Protein AF-0000000075630344 (afdb_homodimer)

InterPro domains:
  IPR002347 Short-chain dehydrogenase/reductase SDR [PF00106] (55-246)
  IPR002347 Short-chain dehydrogenase/reductase SDR [PR00080] (130-141)
  IPR002347 Short-chain dehydrogenase/reductase SDR [PR00080] (185-193)
  IPR002347 Short-chain dehydrogenase/reductase SDR [PR00080] (205-224)
  IPR002347 Short-chain dehydrogenase/reductase SDR [PR00081] (56-73)
  IPR002347 Short-chain dehydrogenase/reductase SDR [PR00081] (130-141)
  IPR002347 Short-chain dehydrogenase/reductase SDR [PR00081] (179-195)
  IPR002347 Short-chain dehydrogenase/reductase SDR [PR00081] (205-224)
  IPR002347 Short-chain dehydrogenase/reductase SDR [PR00081] (226-243)
  IPR020904 Short-chain dehydrogenase/reductase, conserved site [PS00061] (192-220)
  IPR036291 NAD(P)-binding domain superfamily [SSF51735] (53-310)
  IPR052149 17-beta-hydroxysteroid dehydrogenase type 3-like [PTHR44889] (10-313)

pLDDT: mean 94.74, std 6.13, range [60.88, 98.94]

Solvent-accessible surface area (backbone atoms only — not comparable to full-atom values): 31566 Å² total; per-residue (Å²): 108,67,67,54,50,51,46,47,48,26,26,51,45,13,48,50,49,50,50,52,50,47,49,71,64,40,43,36,60,51,33,38,52,49,53,67,47,38,38,79,76,40,62,90,65,66,64,51,66,39,76,60,26,36,49,27,30,38,33,28,37,34,77,48,43,51,30,26,32,36,50,50,51,44,30,71,62,63,23,22,38,36,41,29,32,63,50,58,71,52,42,53,50,52,41,50,51,45,42,71,75,23,102,40,56,65,46,71,45,69,45,57,46,56,68,37,74,76,53,51,62,58,49,51,60,71,46,56,90,56,69,59,6,32,40,35,36,42,39,64,61,70,72,78,55,44,40,62,75,75,73,56,49,73,67,56,52,48,28,35,47,18,22,38,42,45,40,47,55,51,55,48,52,70,49,42,64,62,20,54,72,67,43,26,18,36,38,36,42,53,44,31,48,47,38,75,34,34,24,25,37,42,26,68,49,19,11,36,22,26,19,43,48,24,34,40,57,8,44,29,65,67,30,49,86,41,54,32,47,41,28,39,31,27,38,58,66,48,36,31,78,84,40,62,39,24,70,72,52,58,69,40,52,82,68,18,39,44,26,57,66,33,18,52,45,32,59,65,39,58,93,32,38,53,50,42,33,32,37,73,52,37,41,52,53,52,49,59,55,66,73,46,56,58,73,56,47,23,52,52,40,29,53,52,30,52,53,44,30,52,46,31,53,53,52,53,52,54,62,68,74,102,108,67,68,56,50,51,46,49,50,26,26,51,46,14,47,51,50,50,51,52,51,48,48,71,66,38,43,36,59,51,33,38,51,49,53,69,48,37,35,79,78,40,64,87,64,66,64,50,66,39,77,60,25,36,49,27,32,36,34,31,36,33,76,49,44,51,31,28,32,35,52,49,51,44,31,71,63,64,21,23,39,36,41,31,33,63,50,57,70,50,41,52,51,52,42,51,50,46,43,70,76,23,101,37,55,65,46,70,46,70,44,58,45,56,70,39,74,75,53,50,62,57,49,52,60,71,45,56,89,57,68,59,6,32,40,34,38,43,39,65,60,69,71,78,56,45,41,63,75,75,72,56,48,70,67,54,52,48,27,35,47,17,23,38,43,44,40,47,54,50,55,49,52,70,50,43,65,63,21,52,73,67,42,26,18,35,38,36,42,53,44,30,49,48,38,74,34,33,23,26,35,42,26,68,48,17,11,36,22,24,19,44,47,24,35,42,57,7,44,31,66,67,30,47,87,40,52,32,46,42,27,38,31,27,38,59,65,48,38,32,79,83,42,62,42,25,69,71,53,57,68,40,52,84,70,19,38,45,25,58,67,34,19,52,45,32,58,65,39,60,92,31,38,54,49,43,33,32,37,74,51,37,42,53,52,52,48,57,53,66,73,46,56,55,73,57,47,23,52,51,41,29,54,52,32,52,51,45,29,51,45,30,54,52,50,54,51,54,61,69,74,101

Organism: Culex quinquefasciatus (NCBI:txid7176)

Radius of gyration: 25.37 Å; Cα contacts (8 Å, |Δi|>4): 1201; chains: 2; bounding box: 75×77×72 Å

Nearest PDB structures (foldseek):
  2ztv-assembly1_D  TM=8.393E-01  e=5.796E-17  Pseudomonas fragi
  1x1t-assembly1_A  TM=8.023E-01  e=1.735E-16  Pseudomonas fragi
  3u4c-assembly1_A-2  TM=8.693E-01  e=2.612E-15  Bacillus subtilis
  2ztv-assembly1_B  TM=8.290E-01  e=1.037E-15  Pseudomonas fragi
  5ojg-assembly1_A  TM=8.468E-01  e=3.307E-14  Caenorhabditis elegans

Foldseek 3Di:
DVVVVVVVVVVVVVVVVVVVLCCVLCVLVVLLVCLVCVCVVVVVSDDQLCRFFHQEEEFEPQLWFQNVLLQLLVLQSRHEYEYEEADPVSQVVSQVVSVVVHVHHYHYDHDQQLVADPRVVVVLVVCVPPLHREYELDFAAFPLAQAAPVPDDPSRLSSRCRGLAVSLVSVCVSNVVSCLVVLGHEYEYEAALLLLAQAHSRRSNSVSSVNSVVVQVVVCVVSVVSNYAGAYAHAYAEQISRLVLAPVSNVADPLHYHSNQLSNQQSSSVPRGRYYNSDDSPSVVSSVLVVDDRVVSRVVNHVVRVVSVVSNVVVVVVVVVD/DVVVVVVVVVVVVVVVVVVVLCCVLCVLVVLQVCLVCVCVVVVVSDDQLCRFFNQEEEFEPQLWFQNVLLQLLVLQSRHEYEYEEADPVSQVVSQVVSVVVHVHHYHYDHDQQLVADPRVVVVLVVCVPPLHREYELDFAAFPLAQAAPVPDDPSRLSSRCRGLAVSLVSVCVSNVVSCLVVLGHEYEYEAALLLLAQAHSRRSNSVSSVNSVVVQVVVCVVSVVSNYAGAYAHAYAEQISRLVLAPVSNVADPLHYHSNQLSNQQSSSVPRGRYYNSDDSPSVVSSVLVVDDRVVSRVVNHVVRVVSVVSNVVVVVVVVVD

Sequence (644 aa):
MILSLAALGLTLLGAWVCACWMYENLRSLVQIVVAMLTPYFVPAENKTLVERYGKWAVITGCTDGIGRQYAFQLAARGLNIVLISRTPEKLMAVAAEIEQRHQVKTKWIAADFSLGRPIFEKLRQELAGVPVGILVNNVGTNTDFPDDFETASEDKLWEIINVNIGAATMMTRLVLPEMKQRRQGAIVNISSGSELQPLPYLTIYAASKAYVRNFTLALQHELEPFGITCQLVSPLYVTTKMNQYSTTLMEGGVFIPNAESYAKFAVFSLGKTKRTTGYWSHGIQYCVAQFAPEWARTIIGGTMNKVFRKEYYAQQKAAKAKMILSLAALGLTLLGAWVCACWMYENLRSLVQIVVAMLTPYFVPAENKTLVERYGKWAVITGCTDGIGRQYAFQLAARGLNIVLISRTPEKLMAVAAEIEQRHQVKTKWIAADFSLGRPIFEKLRQELAGVPVGILVNNVGTNTDFPDDFETASEDKLWEIINVNIGAATMMTRLVLPEMKQRRQGAIVNISSGSELQPLPYLTIYAASKAYVRNFTLALQHELEPFGITCQLVSPLYVTTKMNQYSTTLMEGGVFIPNAESYAKFAVFSLGKTKRTTGYWSHGIQYCVAQFAPEWARTIIGGTMNKVFRKEYYAQQKAAKAK

Structure (mmCIF, N/CA/C/O backbone):
data_AF-0000000075630344-model_v1
#
loop_
_entity.id
_entity.type
_entity.pdbx_description
1 polymer 'Steroid dehydrogenase'
#
loop_
_atom_site.group_PDB
_atom_site.id
_atom_site.type_symbol
_atom_site.label_atom_id
_atom_site.label_alt_id
_atom_site.label_comp_id
_atom_site.label_asym_id
_atom_site.label_entity_id
_atom_site.label_seq_id
_atom_site.pdbx_PDB_ins_code
_atom_site.Cartn_x
_atom_site.Cartn_y
_atom_site.Cartn_z
_atom_site.occupancy
_atom_site.B_iso_or_equiv
_atom_site.auth_seq_id
_atom_site.auth_comp_id
_atom_site.auth_asym_id
_atom_site.auth_atom_id
_atom_site.pdbx_PDB_model_num
ATOM 1 N N . MET A 1 1 ? -4.734 28.984 -37.688 1 61.62 1 MET A N 1
ATOM 2 C CA . MET A 1 1 ? -3.486 28.234 -37.625 1 61.62 1 MET A CA 1
ATOM 3 C C . MET A 1 1 ? -3.24 27.703 -36.219 1 61.62 1 MET A C 1
ATOM 5 O O . MET A 1 1 ? -2.912 26.531 -36.031 1 61.62 1 MET A O 1
ATOM 9 N N . ILE A 1 2 ? -3.42 28.578 -35.188 1 66.94 2 ILE A N 1
ATOM 10 C CA . ILE A 1 2 ? -3.207 28.203 -33.781 1 66.94 2 ILE A CA 1
ATOM 11 C C . ILE A 1 2 ? -4.234 27.156 -33.375 1 66.94 2 ILE A C 1
ATOM 13 O O . ILE A 1 2 ? -3.898 26.188 -32.688 1 66.94 2 ILE A O 1
ATOM 17 N N . LEU A 1 3 ? -5.398 27.312 -33.781 1 68.94 3 LEU A N 1
ATOM 18 C CA . LEU A 1 3 ? -6.457 26.359 -33.469 1 68.94 3 LEU A CA 1
ATOM 19 C C . LEU A 1 3 ? -6.156 25 -34.125 1 68.94 3 LEU A C 1
ATOM 21 O O . LEU A 1 3 ? -6.449 23.953 -33.531 1 68.94 3 LEU A O 1
ATOM 25 N N . SER A 1 4 ? -5.445 25.125 -35.25 1 78.88 4 SER A N 1
ATOM 26 C CA . SER A 1 4 ? -5.082 23.891 -35.938 1 78.88 4 SER A CA 1
ATOM 27 C C . SER A 1 4 ? -3.967 23.156 -35.188 1 78.88 4 SER A C 1
ATOM 29 O O . SER A 1 4 ? -4 21.922 -35.062 1 78.88 4 SER A O 1
ATOM 31 N N . LEU A 1 5 ? -3.068 23.984 -34.656 1 87.38 5 LEU A N 1
ATOM 32 C CA . LEU A 1 5 ? -1.958 23.375 -33.906 1 87.38 5 LEU A CA 1
ATOM 33 C C . LEU A 1 5 ? -2.434 22.781 -32.594 1 87.38 5 LEU A C 1
ATOM 35 O O . LEU A 1 5 ? -1.982 21.703 -32.188 1 87.38 5 LEU A O 1
ATOM 39 N N . ALA A 1 6 ? -3.293 23.469 -31.969 1 86.69 6 ALA A N 1
ATOM 40 C CA . ALA A 1 6 ? -3.869 22.969 -30.719 1 86.69 6 ALA A CA 1
ATOM 41 C C . ALA A 1 6 ? -4.637 21.672 -30.969 1 86.69 6 ALA A C 1
ATOM 43 O O . ALA A 1 6 ? -4.52 20.719 -30.188 1 86.69 6 ALA A O 1
ATOM 44 N N . ALA A 1 7 ? -5.352 21.703 -32 1 88.38 7 ALA A N 1
ATOM 45 C CA . ALA A 1 7 ? -6.113 20.516 -32.344 1 88.38 7 ALA A CA 1
ATOM 46 C C . ALA A 1 7 ? -5.18 19.344 -32.656 1 88.38 7 ALA A C 1
ATOM 48 O O . ALA A 1 7 ? -5.449 18.203 -32.25 1 88.38 7 ALA A O 1
ATOM 49 N N . LEU A 1 8 ? -4.137 19.656 -33.375 1 90.62 8 LEU A N 1
ATOM 50 C CA . LEU A 1 8 ? -3.143 18.641 -33.656 1 90.62 8 LEU A CA 1
ATOM 51 C C . LEU A 1 8 ? -2.506 18.125 -32.375 1 90.62 8 LEU A C 1
ATOM 53 O O . LEU A 1 8 ? -2.312 16.922 -32.219 1 90.62 8 LEU A O 1
ATOM 57 N N . GLY A 1 9 ? -2.123 19.031 -31.516 1 91.81 9 GLY A N 1
ATOM 58 C CA . GLY A 1 9 ? -1.571 18.641 -30.219 1 91.81 9 GLY A CA 1
ATOM 59 C C . GLY A 1 9 ? -2.494 17.734 -29.422 1 91.81 9 GLY A C 1
ATOM 60 O O . GLY A 1 9 ? -2.057 16.734 -28.875 1 91.81 9 GLY A O 1
ATOM 61 N N . LEU A 1 10 ? -3.723 18.078 -29.375 1 91.94 10 LEU A N 1
ATOM 62 C CA . LEU A 1 10 ? -4.707 17.281 -28.656 1 91.94 10 LEU A CA 1
ATOM 63 C C . LEU A 1 10 ? -4.898 15.922 -29.312 1 91.94 10 LEU A C 1
ATOM 65 O O . LEU A 1 10 ? -5.098 14.922 -28.641 1 91.94 10 LEU A O 1
ATOM 69 N N . THR A 1 11 ? -4.867 15.922 -30.625 1 91.62 11 THR A N 1
ATOM 70 C CA . THR A 1 11 ? -4.973 14.656 -31.344 1 91.62 11 THR A CA 1
ATOM 71 C C . THR A 1 11 ? -3.791 13.75 -31.016 1 91.62 11 THR A C 1
ATOM 73 O O . THR A 1 11 ? -3.971 12.555 -30.766 1 91.62 11 THR A O 1
ATOM 76 N N . LEU A 1 12 ? -2.609 14.367 -30.984 1 92.44 12 LEU A N 1
ATOM 77 C CA . LEU A 1 12 ? -1.415 13.586 -30.672 1 92.44 12 LEU A CA 1
ATOM 78 C C . LEU A 1 12 ? -1.454 13.094 -29.234 1 92.44 12 LEU A C 1
ATOM 80 O O . LEU A 1 12 ? -1.06 11.961 -28.938 1 92.44 12 LEU A O 1
ATOM 84 N N . LEU A 1 13 ? -1.906 13.961 -28.391 1 91.5 13 LEU A N 1
ATOM 85 C CA . LEU A 1 13 ? -2.062 13.562 -27 1 91.5 13 LEU A CA 1
ATOM 86 C C . LEU A 1 13 ? -3.07 12.422 -26.875 1 91.5 13 LEU A C 1
ATOM 88 O O . LEU A 1 13 ? -2.824 11.445 -26.172 1 91.5 13 LEU A O 1
ATOM 92 N N . GLY A 1 14 ? -4.145 12.57 -27.516 1 90.88 14 GLY A N 1
ATOM 93 C CA . GLY A 1 14 ? -5.137 11.508 -27.516 1 90.88 14 GLY A CA 1
ATOM 94 C C . GLY A 1 14 ? -4.605 10.188 -28.047 1 90.88 14 GLY A C 1
ATOM 95 O O . GLY A 1 14 ? -4.887 9.125 -27.484 1 90.88 14 GLY A O 1
ATOM 96 N N . ALA A 1 15 ? -3.832 10.273 -29.078 1 92.12 15 ALA A N 1
ATOM 97 C CA . ALA A 1 15 ? -3.221 9.078 -29.641 1 92.12 15 ALA A CA 1
ATOM 98 C C . ALA A 1 15 ? -2.24 8.438 -28.672 1 92.12 15 ALA A C 1
ATOM 100 O O . ALA A 1 15 ? -2.217 7.215 -28.516 1 92.12 15 ALA A O 1
ATOM 101 N N . TRP A 1 16 ? -1.495 9.297 -28.078 1 90.69 16 TRP A N 1
ATOM 102 C CA . TRP A 1 16 ? -0.52 8.812 -27.109 1 90.69 16 TRP A CA 1
ATOM 103 C C . TRP A 1 16 ? -1.212 8.117 -25.938 1 90.69 16 TRP A C 1
ATOM 105 O O . TRP A 1 16 ? -0.817 7.02 -25.547 1 90.69 16 TRP A O 1
ATOM 115 N N . VAL A 1 17 ? -2.207 8.703 -25.469 1 89.38 17 VAL A N 1
ATOM 116 C CA . VAL A 1 17 ? -2.936 8.156 -24.328 1 89.38 17 VAL A CA 1
ATOM 117 C C . VAL A 1 17 ? -3.609 6.844 -24.734 1 89.38 17 VAL A C 1
ATOM 119 O O . VAL A 1 17 ? -3.617 5.879 -23.953 1 89.38 17 VAL A O 1
ATOM 122 N N . CYS A 1 18 ? -4.18 6.867 -25.844 1 89.81 18 CYS A N 1
ATOM 123 C CA . CYS A 1 18 ? -4.797 5.645 -26.344 1 89.81 18 CYS A CA 1
ATOM 124 C C . CYS A 1 18 ? -3.77 4.523 -26.453 1 89.81 18 CYS A C 1
ATOM 126 O O . CYS A 1 18 ? -4.043 3.383 -26.078 1 89.81 18 CYS A O 1
ATOM 128 N N . ALA A 1 19 ? -2.617 4.844 -26.953 1 90.62 19 ALA A N 1
ATOM 129 C CA . ALA A 1 19 ? -1.552 3.855 -27.094 1 90.62 19 ALA A CA 1
ATOM 130 C C . ALA A 1 19 ? -1.108 3.326 -25.734 1 90.62 19 ALA A C 1
ATOM 132 O O . ALA A 1 19 ? -0.938 2.119 -25.562 1 90.62 19 ALA A O 1
ATOM 133 N N . CYS A 1 20 ? -0.951 4.219 -24.781 1 88.56 20 CYS A N 1
ATOM 134 C CA . CYS A 1 20 ? -0.542 3.82 -23.438 1 88.56 20 CYS A CA 1
ATOM 135 C C . CYS A 1 20 ? -1.616 2.967 -22.766 1 88.56 20 CYS A C 1
ATOM 137 O O . CYS A 1 20 ? -1.307 1.969 -22.125 1 88.56 20 CYS A O 1
ATOM 139 N N . TRP A 1 21 ? -2.799 3.387 -22.969 1 88.12 21 TRP A N 1
ATOM 140 C CA . TRP A 1 21 ? -3.92 2.639 -22.422 1 88.12 21 TRP A CA 1
ATOM 141 C C . TRP A 1 21 ? -3.998 1.242 -23.016 1 88.12 21 TRP A C 1
ATOM 143 O O . TRP A 1 21 ? -4.18 0.256 -22.297 1 88.12 21 TRP A O 1
ATOM 153 N N . MET A 1 22 ? -3.861 1.155 -24.297 1 89.62 22 MET A N 1
ATOM 154 C CA . MET A 1 22 ? -3.889 -0.133 -24.984 1 89.62 22 MET A CA 1
ATOM 155 C C . MET A 1 22 ? -2.742 -1.023 -24.516 1 89.62 22 MET A C 1
ATOM 157 O O . MET A 1 22 ? -2.936 -2.217 -24.281 1 89.62 22 MET A O 1
ATOM 161 N N . TYR A 1 23 ? -1.622 -0.461 -24.406 1 89.25 23 TYR A N 1
ATOM 162 C CA . TYR A 1 23 ? -0.474 -1.224 -23.922 1 89.25 23 TYR A CA 1
ATOM 163 C C . TYR A 1 23 ? -0.732 -1.779 -22.531 1 89.25 23 TYR A C 1
ATOM 165 O O . TYR A 1 23 ? -0.502 -2.963 -22.266 1 89.25 23 TYR A O 1
ATOM 173 N N . GLU A 1 24 ? -1.251 -0.956 -21.656 1 87.94 24 GLU A N 1
ATOM 174 C CA . GLU A 1 24 ? -1.466 -1.344 -20.266 1 87.94 24 GLU A CA 1
ATOM 175 C C . GLU A 1 24 ? -2.539 -2.422 -20.141 1 87.94 24 GLU A C 1
ATOM 177 O O . GLU A 1 24 ? -2.438 -3.32 -19.312 1 87.94 24 GLU A O 1
ATOM 182 N N . ASN A 1 25 ? -3.494 -2.367 -20.984 1 88.56 25 ASN A N 1
ATOM 183 C CA . ASN A 1 25 ? -4.641 -3.254 -20.812 1 88.56 25 ASN A CA 1
ATOM 184 C C . ASN A 1 25 ? -4.52 -4.508 -21.672 1 88.56 25 ASN A C 1
ATOM 186 O O . ASN A 1 25 ? -5.133 -5.531 -21.375 1 88.56 25 ASN A O 1
ATOM 190 N N . LEU A 1 26 ? -3.686 -4.441 -22.719 1 90.94 26 LEU A N 1
ATOM 191 C CA . LEU A 1 26 ? -3.613 -5.578 -23.625 1 90.94 26 LEU A CA 1
ATOM 192 C C . LEU A 1 26 ? -2.303 -6.336 -23.453 1 90.94 26 LEU A C 1
ATOM 194 O O . LEU A 1 26 ? -2.125 -7.422 -24 1 90.94 26 LEU A O 1
ATOM 198 N N . ARG A 1 27 ? -1.422 -5.836 -22.703 1 89.62 27 ARG A N 1
ATOM 199 C CA . ARG A 1 27 ? -0.1 -6.441 -22.578 1 89.62 27 ARG A CA 1
ATOM 200 C C . ARG A 1 27 ? -0.201 -7.887 -22.094 1 89.62 27 ARG A C 1
ATOM 202 O O . ARG A 1 27 ? 0.486 -8.766 -22.625 1 89.62 27 ARG A O 1
ATOM 209 N N . SER A 1 28 ? -1.001 -8.086 -21.125 1 89.5 28 SER A N 1
ATOM 210 C CA . SER A 1 28 ? -1.142 -9.445 -20.609 1 89.5 28 SER A CA 1
ATOM 211 C C . SER A 1 28 ? -1.668 -10.383 -21.688 1 89.5 28 SER A C 1
ATOM 213 O O . SER A 1 28 ? -1.139 -11.484 -21.875 1 89.5 28 SER A O 1
ATOM 215 N N . LEU A 1 29 ? -2.684 -9.977 -22.344 1 90.5 29 LEU A N 1
ATOM 216 C CA . LEU A 1 29 ? -3.27 -10.781 -23.406 1 90.5 29 LEU A CA 1
ATOM 217 C C . LEU A 1 29 ? -2.246 -11.062 -24.5 1 90.5 29 LEU A C 1
ATOM 219 O O . LEU A 1 29 ? -2.105 -12.211 -24.953 1 90.5 29 LEU A O 1
ATOM 223 N N . VAL A 1 30 ? -1.498 -10.07 -24.906 1 91.56 30 VAL A N 1
ATOM 224 C CA . VAL A 1 30 ? -0.49 -10.203 -25.953 1 91.56 30 VAL A CA 1
ATOM 225 C C . VAL A 1 30 ? 0.615 -11.156 -25.484 1 91.56 30 VAL A C 1
ATOM 227 O O . VAL A 1 30 ? 1.039 -12.039 -26.234 1 91.56 30 VAL A O 1
ATOM 230 N N . GLN A 1 31 ? 1.042 -11 -24.234 1 90.31 31 GLN A N 1
ATOM 231 C CA . GLN A 1 31 ? 2.09 -11.867 -23.703 1 90.31 31 GLN A CA 1
ATOM 232 C C . GLN A 1 31 ? 1.643 -13.32 -23.672 1 90.31 31 GLN A C 1
ATOM 234 O O . GLN A 1 31 ? 2.416 -14.219 -24.016 1 90.31 31 GLN A O 1
ATOM 239 N N . ILE A 1 32 ? 0.464 -13.539 -23.297 1 88.94 32 ILE A N 1
ATOM 240 C CA . ILE A 1 32 ? -0.068 -14.898 -23.219 1 88.94 32 ILE A CA 1
ATOM 241 C C . ILE A 1 32 ? -0.147 -15.492 -24.625 1 88.94 32 ILE A C 1
ATOM 243 O O . ILE A 1 32 ? 0.27 -16.625 -24.844 1 88.94 32 ILE A O 1
ATOM 247 N N . VAL A 1 33 ? -0.644 -14.711 -25.578 1 91.44 33 VAL A N 1
ATOM 248 C CA . VAL A 1 33 ? -0.769 -15.172 -26.953 1 91.44 33 VAL A CA 1
ATOM 249 C C . VAL A 1 33 ? 0.615 -15.477 -27.531 1 91.44 33 VAL A C 1
ATOM 251 O O . VAL A 1 33 ? 0.823 -16.516 -28.141 1 91.44 33 VAL A O 1
ATOM 254 N N . VAL A 1 34 ? 1.525 -14.633 -27.297 1 89.62 34 VAL A N 1
ATOM 255 C CA . VAL A 1 34 ? 2.889 -14.836 -27.781 1 89.62 34 VAL A CA 1
ATOM 256 C C . VAL A 1 34 ? 3.475 -16.109 -27.172 1 89.62 34 VAL A C 1
ATOM 258 O O . VAL A 1 34 ? 4.094 -16.906 -27.859 1 89.62 34 VAL A O 1
ATOM 261 N N . ALA A 1 35 ? 3.234 -16.297 -25.891 1 86.38 35 ALA A N 1
ATOM 262 C CA . ALA A 1 35 ? 3.736 -17.469 -25.188 1 86.38 35 ALA A CA 1
ATOM 263 C C . ALA A 1 35 ? 3.123 -18.75 -25.766 1 86.38 35 ALA A C 1
ATOM 265 O O . ALA A 1 35 ? 3.797 -19.781 -25.859 1 86.38 35 ALA A O 1
ATOM 266 N N . MET A 1 36 ? 1.889 -18.672 -26.125 1 87 36 MET A N 1
ATOM 267 C CA . MET A 1 36 ? 1.188 -19.828 -26.672 1 87 36 MET A CA 1
ATOM 268 C C . MET A 1 36 ? 1.686 -20.156 -28.078 1 87 36 MET A C 1
ATOM 270 O O . MET A 1 36 ? 1.687 -21.328 -28.484 1 87 36 MET A O 1
ATOM 274 N N . LEU A 1 37 ? 2.111 -19.109 -28.734 1 87.94 37 LEU A N 1
ATOM 275 C CA . LEU A 1 37 ? 2.5 -19.297 -30.125 1 87.94 37 LEU A CA 1
ATOM 276 C C . LEU A 1 37 ? 3.988 -19.609 -30.234 1 87.94 37 LEU A C 1
ATOM 278 O O . LEU A 1 37 ? 4.434 -20.172 -31.234 1 87.94 37 LEU A O 1
ATOM 282 N N . THR A 1 38 ? 4.711 -19.266 -29.297 1 83.62 38 THR A N 1
ATOM 283 C CA . THR A 1 38 ? 6.164 -19.359 -29.328 1 83.62 38 THR A CA 1
ATOM 284 C C . THR A 1 38 ? 6.605 -20.797 -29.609 1 83.62 38 THR A C 1
ATOM 286 O O . THR A 1 38 ? 7.508 -21.031 -30.406 1 83.62 38 THR A O 1
ATOM 289 N N . PRO A 1 39 ? 5.93 -21.812 -28.984 1 80.75 39 PRO A N 1
ATOM 290 C CA . PRO A 1 39 ? 6.371 -23.172 -29.234 1 80.75 39 PRO A CA 1
ATOM 291 C C . PRO A 1 39 ? 6.234 -23.594 -30.703 1 80.75 39 PRO A C 1
ATOM 293 O O . PRO A 1 39 ? 6.918 -24.516 -31.141 1 80.75 39 PRO A O 1
ATOM 296 N N . TYR A 1 40 ? 5.383 -22.969 -31.312 1 84.25 40 TYR A N 1
ATOM 297 C CA . TYR A 1 40 ? 5.18 -23.312 -32.719 1 84.25 40 TYR A CA 1
ATOM 298 C C . TYR A 1 40 ? 6.32 -22.781 -33.562 1 84.25 40 TYR A C 1
ATOM 300 O O . TYR A 1 40 ? 6.617 -23.328 -34.625 1 84.25 40 TYR A O 1
ATOM 308 N N . PHE A 1 41 ? 6.988 -21.812 -33.062 1 83.94 41 PHE A N 1
ATOM 309 C CA . PHE A 1 41 ? 8.062 -21.188 -33.812 1 83.94 41 PHE A CA 1
ATOM 310 C C . PHE A 1 41 ? 9.422 -21.562 -33.25 1 83.94 41 PHE A C 1
ATOM 312 O O . PHE A 1 41 ? 10.422 -21.594 -33.969 1 83.94 41 PHE A O 1
ATOM 319 N N . VAL A 1 42 ? 9.438 -21.781 -31.906 1 74.94 42 VAL A N 1
ATOM 320 C CA . VAL A 1 42 ? 10.664 -22.172 -31.219 1 74.94 42 VAL A CA 1
ATOM 321 C C . VAL A 1 42 ? 10.367 -23.359 -30.297 1 74.94 42 VAL A C 1
ATOM 323 O O . VAL A 1 42 ? 10.203 -23.188 -29.078 1 74.94 42 VAL A O 1
ATOM 326 N N . PRO A 1 43 ? 10.32 -24.562 -30.891 1 65.31 43 PRO A N 1
ATOM 327 C CA . PRO A 1 43 ? 9.875 -25.734 -30.141 1 65.31 43 PRO A CA 1
ATOM 328 C C . PRO A 1 43 ? 10.656 -25.953 -28.844 1 65.31 43 PRO A C 1
ATOM 330 O O . PRO A 1 43 ? 10.133 -26.516 -27.875 1 65.31 43 PRO A O 1
ATOM 333 N N . ALA A 1 44 ? 11.836 -25.531 -28.719 1 65.25 44 ALA A N 1
ATOM 334 C CA . ALA A 1 44 ? 12.672 -25.719 -27.547 1 65.25 44 ALA A CA 1
ATOM 335 C C . ALA A 1 44 ? 12.141 -24.922 -26.359 1 65.25 44 ALA A C 1
ATOM 337 O O . ALA A 1 44 ? 12.492 -25.188 -25.203 1 65.25 44 ALA A O 1
ATOM 338 N N . GLU A 1 45 ? 11.148 -24.125 -26.656 1 66.44 45 GLU A N 1
ATOM 339 C CA . GLU A 1 45 ? 10.719 -23.172 -25.641 1 66.44 45 GLU A CA 1
ATOM 340 C C . GLU A 1 45 ? 9.461 -23.656 -24.922 1 66.44 45 GLU A C 1
ATOM 342 O O . GLU A 1 45 ? 8.977 -23 -24 1 66.44 45 GLU A O 1
ATOM 347 N N . ASN A 1 46 ? 9.133 -24.844 -25.141 1 74.12 46 ASN A N 1
ATOM 348 C CA . ASN A 1 46 ? 7.93 -25.344 -24.484 1 74.12 46 ASN A CA 1
ATOM 349 C C . ASN A 1 46 ? 8.266 -26.109 -23.203 1 74.12 46 ASN A C 1
ATOM 351 O O . ASN A 1 46 ? 8.281 -27.344 -23.188 1 74.12 46 ASN A O 1
ATOM 355 N N . LYS A 1 47 ? 8.586 -25.422 -22.188 1 87.94 47 LYS A N 1
ATOM 356 C CA . LYS A 1 47 ? 8.938 -26.016 -20.906 1 87.94 47 LYS A CA 1
ATOM 357 C C . LYS A 1 47 ? 7.73 -26.078 -19.969 1 87.94 47 LYS A C 1
ATOM 359 O O . LYS A 1 47 ? 6.91 -25.156 -19.953 1 87.94 47 LYS A O 1
ATOM 364 N N . THR A 1 48 ? 7.672 -27.188 -19.312 1 93.25 48 THR A N 1
ATOM 365 C CA . THR A 1 48 ? 6.672 -27.297 -18.25 1 93.25 48 THR A CA 1
ATOM 366 C C . THR A 1 48 ? 7.02 -26.406 -17.078 1 93.25 48 THR A C 1
ATOM 368 O O . THR A 1 48 ? 8.141 -25.891 -16.984 1 93.25 48 THR A O 1
ATOM 371 N N . LEU A 1 49 ? 6.047 -26.156 -16.188 1 96.56 49 LEU A N 1
ATOM 372 C CA . LEU A 1 49 ? 6.305 -25.359 -14.992 1 96.56 49 LEU A CA 1
ATOM 373 C C . LEU A 1 49 ? 7.41 -25.984 -14.148 1 96.56 49 LEU A C 1
ATOM 375 O O . LEU A 1 49 ? 8.25 -25.266 -13.586 1 96.56 49 LEU A O 1
ATOM 379 N N . VAL A 1 50 ? 7.438 -27.312 -14.109 1 96.94 50 VAL A N 1
ATOM 380 C CA . VAL A 1 50 ? 8.438 -28.031 -13.336 1 96.94 50 VAL A CA 1
ATOM 381 C C . VAL A 1 50 ? 9.828 -27.781 -13.922 1 96.94 50 VAL A C 1
ATOM 383 O O . VAL A 1 50 ? 10.781 -27.516 -13.188 1 96.94 50 VAL A O 1
ATOM 386 N N . GLU A 1 51 ? 9.938 -27.859 -15.211 1 95.56 51 GLU A N 1
ATOM 387 C CA . GLU A 1 51 ? 11.211 -27.625 -15.891 1 95.56 51 GLU A CA 1
ATOM 388 C C . GLU A 1 51 ? 11.664 -26.172 -15.742 1 95.56 51 GLU A C 1
ATOM 390 O O . GLU A 1 51 ? 12.859 -25.906 -15.602 1 95.56 51 GLU A O 1
ATOM 395 N N . ARG A 1 52 ? 10.734 -25.328 -15.719 1 95.31 52 ARG A N 1
ATOM 396 C CA . ARG A 1 52 ? 11.039 -23.906 -15.727 1 95.31 52 ARG A CA 1
ATOM 397 C C . ARG A 1 52 ? 11.375 -23.406 -14.32 1 95.31 52 ARG A C 1
ATOM 399 O O . ARG A 1 52 ? 12.242 -22.547 -14.156 1 95.31 52 ARG A O 1
ATOM 406 N N . TYR A 1 53 ? 10.672 -23.922 -13.305 1 97.69 53 TYR A N 1
ATOM 407 C CA . TYR A 1 53 ? 10.766 -23.25 -12.008 1 97.69 53 TYR A CA 1
ATOM 408 C C . TYR A 1 53 ? 11.203 -24.234 -10.922 1 97.69 53 TYR A C 1
ATOM 410 O O . TYR A 1 53 ? 11.648 -23.812 -9.852 1 97.69 53 TYR A O 1
ATOM 418 N N . GLY A 1 54 ? 11.07 -25.516 -11.133 1 96.56 54 GLY A N 1
ATOM 419 C CA . GLY A 1 54 ? 11.398 -26.5 -10.109 1 96.56 54 GLY A CA 1
ATOM 420 C C . GLY A 1 54 ? 10.211 -27.344 -9.695 1 96.56 54 GLY A C 1
ATOM 421 O O . GLY A 1 54 ? 9.086 -27.109 -10.141 1 96.56 54 GLY A O 1
ATOM 422 N N . LYS A 1 55 ? 10.422 -28.219 -8.805 1 97.25 55 LYS A N 1
ATOM 423 C CA . LYS A 1 55 ? 9.477 -29.312 -8.555 1 97.25 55 LYS A CA 1
ATOM 424 C C . LYS A 1 55 ? 8.555 -28.969 -7.391 1 97.25 55 LYS A C 1
ATOM 426 O O . LYS A 1 55 ? 7.523 -29.625 -7.195 1 97.25 55 LYS A O 1
ATOM 431 N N . TRP A 1 56 ? 8.914 -27.953 -6.602 1 98.75 56 TRP A N 1
ATOM 432 C CA . TRP A 1 56 ? 8.141 -27.688 -5.395 1 98.75 56 TRP A CA 1
ATOM 433 C C . TRP A 1 56 ? 7.488 -26.312 -5.465 1 98.75 56 TRP A C 1
ATOM 435 O O . TRP A 1 56 ? 8.133 -25.328 -5.84 1 98.75 56 TRP A O 1
ATOM 445 N N . ALA A 1 57 ? 6.242 -26.266 -5.102 1 98.88 57 ALA A N 1
ATOM 446 C CA . ALA A 1 57 ? 5.5 -25.016 -4.965 1 98.88 57 ALA A CA 1
ATOM 447 C C . ALA A 1 57 ? 5.004 -24.828 -3.533 1 98.88 57 ALA A C 1
ATOM 449 O O . ALA A 1 57 ? 4.562 -25.781 -2.891 1 98.88 57 ALA A O 1
ATOM 450 N N . VAL A 1 58 ? 5.16 -23.656 -3.033 1 98.94 58 VAL A N 1
ATOM 451 C CA . VAL A 1 58 ? 4.629 -23.266 -1.734 1 98.94 58 VAL A CA 1
ATOM 452 C C . VAL A 1 58 ? 3.422 -22.344 -1.932 1 98.94 58 VAL A C 1
ATOM 454 O O . VAL A 1 58 ? 3.486 -21.375 -2.691 1 98.94 58 VAL A O 1
ATOM 457 N N . ILE A 1 59 ? 2.338 -22.641 -1.277 1 98.94 59 ILE A N 1
ATOM 458 C CA . ILE A 1 59 ? 1.141 -21.812 -1.39 1 98.94 59 ILE A CA 1
ATOM 459 C C . ILE A 1 59 ? 0.631 -21.453 0.003 1 98.94 59 ILE A C 1
ATOM 461 O O . ILE A 1 59 ? 0.404 -22.328 0.836 1 98.94 59 ILE A O 1
ATOM 465 N N . THR A 1 60 ? 0.468 -20.172 0.254 1 98.88 60 THR A N 1
ATOM 466 C CA . THR A 1 60 ? -0.1 -19.688 1.512 1 98.88 60 THR A CA 1
ATOM 467 C C . THR A 1 60 ? -1.603 -19.469 1.375 1 98.88 60 THR A C 1
ATOM 469 O O . THR A 1 60 ? -2.078 -19.047 0.321 1 98.88 60 THR A O 1
ATOM 472 N N . GLY A 1 61 ? -2.387 -19.672 2.512 1 97.88 61 GLY A N 1
ATOM 473 C CA . GLY A 1 61 ? -3.832 -19.531 2.438 1 97.88 61 GLY A CA 1
ATOM 474 C C . GLY A 1 61 ? -4.477 -20.469 1.428 1 97.88 61 GLY A C 1
ATOM 475 O O . GLY A 1 61 ? -5.184 -20.016 0.525 1 97.88 61 GLY A O 1
ATOM 476 N N . CYS A 1 62 ? -4.387 -21.797 1.66 1 97.88 62 CYS A N 1
ATOM 477 C CA . CYS A 1 62 ? -4.617 -22.75 0.581 1 97.88 62 CYS A CA 1
ATOM 478 C C . CYS A 1 62 ? -5.684 -23.766 0.969 1 97.88 62 CYS A C 1
ATOM 480 O O . CYS A 1 62 ? -5.766 -24.844 0.377 1 97.88 62 CYS A O 1
ATOM 482 N N . THR A 1 63 ? -6.473 -23.469 1.975 1 96.75 63 THR A N 1
ATOM 483 C CA . THR A 1 63 ? -7.438 -24.469 2.42 1 96.75 63 THR A CA 1
ATOM 484 C C . THR A 1 63 ? -8.82 -24.172 1.851 1 96.75 63 THR A C 1
ATOM 486 O O . THR A 1 63 ? -9.727 -25 1.957 1 96.75 63 THR A O 1
ATOM 489 N N . ASP A 1 64 ? -8.992 -23.016 1.287 1 95.25 64 ASP A N 1
ATOM 490 C CA . ASP A 1 64 ? -10.242 -22.656 0.624 1 95.25 64 ASP A CA 1
ATOM 491 C C . ASP A 1 64 ? -9.984 -21.688 -0.525 1 95.25 64 ASP A C 1
ATOM 493 O O . ASP A 1 64 ? -8.859 -21.234 -0.732 1 95.25 64 ASP A O 1
ATOM 497 N N . GLY A 1 65 ? -10.969 -21.516 -1.312 1 96.62 65 GLY A N 1
ATOM 498 C CA . GLY A 1 65 ? -11 -20.422 -2.279 1 96.62 65 GLY A CA 1
ATOM 499 C C . GLY A 1 65 ? -9.93 -20.547 -3.348 1 96.62 65 GLY A C 1
ATOM 500 O O . GLY A 1 65 ? -9.688 -21.656 -3.863 1 96.62 65 GLY A O 1
ATOM 501 N N . ILE A 1 66 ? -9.383 -19.438 -3.734 1 97.81 66 ILE A N 1
ATOM 502 C CA . ILE A 1 66 ? -8.43 -19.328 -4.832 1 97.81 66 ILE A CA 1
ATOM 503 C C . ILE A 1 66 ? -7.172 -20.141 -4.5 1 97.81 66 ILE A C 1
ATOM 505 O O . ILE A 1 66 ? -6.672 -20.891 -5.34 1 97.81 66 ILE A O 1
ATOM 509 N N . GLY A 1 67 ? -6.688 -20.062 -3.27 1 98.5 67 GLY A N 1
ATOM 510 C CA . GLY A 1 67 ? -5.473 -20.75 -2.867 1 98.5 67 GLY A CA 1
ATOM 511 C C . GLY A 1 67 ? -5.582 -22.266 -2.988 1 98.5 67 GLY A C 1
ATOM 512 O O . GLY A 1 67 ? -4.668 -22.922 -3.488 1 98.5 67 GLY A O 1
ATOM 513 N N . ARG A 1 68 ? -6.691 -22.734 -2.547 1 98.56 68 ARG A N 1
ATOM 514 C CA . ARG A 1 68 ? -6.922 -24.172 -2.627 1 98.56 68 ARG A CA 1
ATOM 515 C C . ARG A 1 68 ? -6.902 -24.641 -4.074 1 98.56 68 ARG A C 1
ATOM 517 O O . ARG A 1 68 ? -6.195 -25.594 -4.41 1 98.56 68 ARG A O 1
ATOM 524 N N . GLN A 1 69 ? -7.68 -24 -4.906 1 98.62 69 GLN A N 1
ATOM 525 C CA . GLN A 1 69 ? -7.797 -24.406 -6.301 1 98.62 69 GLN A CA 1
ATOM 526 C C . GLN A 1 69 ? -6.488 -24.188 -7.055 1 98.62 69 GLN A C 1
ATOM 528 O O . GLN A 1 69 ? -6.141 -24.953 -7.953 1 98.62 69 GLN A O 1
ATOM 533 N N . TYR A 1 70 ? -5.738 -23.141 -6.688 1 98.75 70 TYR A N 1
ATOM 534 C CA . TYR A 1 70 ? -4.422 -22.906 -7.27 1 98.75 70 TYR A CA 1
ATOM 535 C C . TYR A 1 70 ? -3.477 -24.062 -6.969 1 98.75 70 TYR A C 1
ATOM 537 O O . TYR A 1 70 ? -2.742 -24.516 -7.852 1 98.75 70 TYR A O 1
ATOM 545 N N . ALA A 1 71 ? -3.512 -24.562 -5.715 1 98.81 71 ALA A N 1
ATOM 546 C CA . ALA A 1 71 ? -2.689 -25.688 -5.32 1 98.81 71 ALA A CA 1
ATOM 547 C C . ALA A 1 71 ? -3.016 -26.922 -6.156 1 98.81 71 ALA A C 1
ATOM 549 O O . ALA A 1 71 ? -2.113 -27.625 -6.637 1 98.81 71 ALA A O 1
ATOM 550 N N . PHE A 1 72 ? -4.27 -27.172 -6.383 1 98.75 72 PHE A N 1
ATOM 551 C CA . PHE A 1 72 ? -4.703 -28.328 -7.176 1 98.75 72 PHE A CA 1
ATOM 552 C C . PHE A 1 72 ? -4.219 -28.188 -8.617 1 98.75 72 PHE A C 1
ATOM 554 O O . PHE A 1 72 ? -3.783 -29.172 -9.219 1 98.75 72 PHE A O 1
ATOM 561 N N . GLN A 1 73 ? -4.316 -26.969 -9.148 1 98.56 73 GLN A N 1
ATOM 562 C CA . GLN A 1 73 ? -3.9 -26.734 -10.531 1 98.56 73 GLN A CA 1
ATOM 563 C C . GLN A 1 73 ? -2.396 -26.938 -10.688 1 98.56 73 GLN A C 1
ATOM 565 O O . GLN A 1 73 ? -1.94 -27.484 -11.703 1 98.56 73 GLN A O 1
ATOM 570 N N . LEU A 1 74 ? -1.584 -26.516 -9.711 1 98.75 74 LEU A N 1
ATOM 571 C CA . LEU A 1 74 ? -0.141 -26.734 -9.766 1 98.75 74 LEU A CA 1
ATOM 572 C C . LEU A 1 74 ? 0.197 -28.203 -9.633 1 98.75 74 LEU A C 1
ATOM 574 O O . LEU A 1 74 ? 1.067 -28.719 -10.344 1 98.75 74 LEU A O 1
ATOM 578 N N . ALA A 1 75 ? -0.522 -28.906 -8.734 1 98.75 75 ALA A N 1
ATOM 579 C CA . ALA A 1 75 ? -0.321 -30.344 -8.562 1 98.75 75 ALA A CA 1
ATOM 580 C C . ALA A 1 75 ? -0.629 -31.094 -9.859 1 98.75 75 ALA A C 1
ATOM 582 O O . ALA A 1 75 ? 0.098 -32 -10.234 1 98.75 75 ALA A O 1
ATOM 583 N N . ALA A 1 76 ? -1.677 -30.672 -10.523 1 98.25 76 ALA A N 1
ATOM 584 C CA . ALA A 1 76 ? -2.086 -31.297 -11.781 1 98.25 76 ALA A CA 1
ATOM 585 C C . ALA A 1 76 ? -1.002 -31.156 -12.844 1 98.25 76 ALA A C 1
ATOM 587 O O . ALA A 1 76 ? -0.962 -31.922 -13.805 1 98.25 76 ALA A O 1
ATOM 588 N N . ARG A 1 77 ? -0.147 -30.25 -12.641 1 97.44 77 ARG A N 1
ATOM 589 C CA . ARG A 1 77 ? 0.93 -30 -13.594 1 97.44 77 ARG A CA 1
ATOM 590 C C . ARG A 1 77 ? 2.236 -30.625 -13.125 1 97.44 77 ARG A C 1
ATOM 592 O O . ARG A 1 77 ? 3.305 -30.328 -13.664 1 97.44 77 ARG A O 1
ATOM 599 N N . GLY A 1 78 ? 2.158 -31.375 -12.055 1 97.94 78 GLY A N 1
ATOM 600 C CA . GLY A 1 78 ? 3.268 -32.219 -11.672 1 97.94 78 GLY A CA 1
ATOM 601 C C . GLY A 1 78 ? 4.109 -31.641 -10.555 1 97.94 78 GLY A C 1
ATOM 602 O O . GLY A 1 78 ? 5.172 -32.188 -10.227 1 97.94 78 GLY A O 1
ATOM 603 N N . LEU A 1 79 ? 3.715 -30.562 -9.953 1 98.69 79 LEU A N 1
ATOM 604 C CA . LEU A 1 79 ? 4.492 -29.938 -8.883 1 98.69 79 LEU A CA 1
ATOM 605 C C . LEU A 1 79 ? 4.141 -30.562 -7.535 1 98.69 79 LEU A C 1
ATOM 607 O O . LEU A 1 79 ? 2.969 -30.812 -7.246 1 98.69 79 LEU A O 1
ATOM 611 N N . ASN A 1 80 ? 5.188 -30.828 -6.746 1 98.88 80 ASN A N 1
ATOM 612 C CA . ASN A 1 80 ? 4.965 -31.078 -5.324 1 98.88 80 ASN A CA 1
ATOM 613 C C . ASN A 1 80 ? 4.508 -29.812 -4.602 1 98.88 80 ASN A C 1
ATOM 615 O O . ASN A 1 80 ? 4.887 -28.703 -4.98 1 98.88 80 ASN A O 1
ATOM 619 N N . ILE A 1 81 ? 3.703 -30 -3.545 1 98.88 81 ILE A N 1
ATOM 620 C CA . ILE A 1 81 ? 3.043 -28.828 -2.988 1 98.88 81 ILE A CA 1
ATOM 621 C C . ILE A 1 81 ? 3.328 -28.734 -1.492 1 98.88 81 ILE A C 1
ATOM 623 O O . ILE A 1 81 ? 3.15 -29.703 -0.758 1 98.88 81 ILE A O 1
ATOM 627 N N . VAL A 1 82 ? 3.801 -27.594 -1.036 1 98.94 82 VAL A N 1
ATOM 628 C CA . VAL A 1 82 ? 3.795 -27.219 0.377 1 98.94 82 VAL A CA 1
ATOM 629 C C . VAL A 1 82 ? 2.6 -26.328 0.674 1 98.94 82 VAL A C 1
ATOM 631 O O . VAL A 1 82 ? 2.467 -25.25 0.091 1 98.94 82 VAL A O 1
ATOM 634 N N . LEU A 1 83 ? 1.744 -26.812 1.584 1 98.88 83 LEU A N 1
ATOM 635 C CA . LEU A 1 83 ? 0.532 -26.094 1.97 1 98.88 83 LEU A CA 1
ATOM 636 C C . LEU A 1 83 ? 0.727 -25.375 3.297 1 98.88 83 LEU A C 1
ATOM 638 O O . LEU A 1 83 ? 1.105 -25.984 4.297 1 98.88 83 LEU A O 1
ATOM 642 N N . ILE A 1 84 ? 0.5 -24.047 3.334 1 98.88 84 ILE A N 1
ATOM 643 C CA . ILE A 1 84 ? 0.643 -23.297 4.574 1 98.88 84 ILE A CA 1
ATOM 644 C C . ILE A 1 84 ? -0.665 -22.578 4.891 1 98.88 84 ILE A C 1
ATOM 646 O O . ILE A 1 84 ? -1.124 -21.734 4.109 1 98.88 84 ILE A O 1
ATOM 650 N N . SER A 1 85 ? -1.281 -22.828 5.938 1 98.38 85 SER A N 1
ATOM 651 C CA . SER A 1 85 ? -2.492 -22.203 6.457 1 98.38 85 SER A CA 1
ATOM 652 C C . SER A 1 85 ? -2.637 -22.438 7.957 1 98.38 85 SER A C 1
ATOM 654 O O . SER A 1 85 ? -1.747 -23 8.594 1 98.38 85 SER A O 1
ATOM 656 N N . ARG A 1 86 ? -3.707 -22.078 8.625 1 96.44 86 ARG A N 1
ATOM 657 C CA . ARG A 1 86 ? -3.82 -22 10.078 1 96.44 86 ARG A CA 1
ATOM 658 C C . ARG A 1 86 ? -4.262 -23.328 10.672 1 96.44 86 ARG A C 1
ATOM 660 O O . ARG A 1 86 ? -3.838 -23.703 11.766 1 96.44 86 ARG A O 1
ATOM 667 N N . THR A 1 87 ? -5.059 -24.078 9.922 1 97.44 87 THR A N 1
ATOM 668 C CA . THR A 1 87 ? -5.777 -25.203 10.539 1 97.44 87 THR A CA 1
ATOM 669 C C . THR A 1 87 ? -5.195 -26.531 10.086 1 97.44 87 THR A C 1
ATOM 671 O O . THR A 1 87 ? -5.375 -26.938 8.93 1 97.44 87 THR A O 1
ATOM 674 N N . PRO A 1 88 ? -4.641 -27.25 11.008 1 98.12 88 PRO A N 1
ATOM 675 C CA . PRO A 1 88 ? -3.99 -28.5 10.633 1 98.12 88 PRO A CA 1
ATOM 676 C C . PRO A 1 88 ? -4.949 -29.484 9.969 1 98.12 88 PRO A C 1
ATOM 678 O O . PRO A 1 88 ? -4.613 -30.078 8.938 1 98.12 88 PRO A O 1
ATOM 681 N N . GLU A 1 89 ? -6.176 -29.609 10.516 1 98.5 89 GLU A N 1
ATOM 682 C CA . GLU A 1 89 ? -7.133 -30.578 9.992 1 98.5 89 GLU A CA 1
ATOM 683 C C . GLU A 1 89 ? -7.484 -30.281 8.539 1 98.5 89 GLU A C 1
ATOM 685 O O . GLU A 1 89 ? -7.57 -31.188 7.711 1 98.5 89 GLU A O 1
ATOM 690 N N . LYS A 1 90 ? -7.684 -29.047 8.219 1 98.38 90 LYS A N 1
ATOM 691 C CA . LYS A 1 90 ? -7.992 -28.656 6.852 1 98.38 90 LYS A CA 1
ATOM 692 C C . LYS A 1 90 ? -6.797 -28.875 5.93 1 98.38 90 LYS A C 1
ATOM 694 O O . LYS A 1 90 ? -6.961 -29.312 4.789 1 98.38 90 LYS A O 1
ATOM 699 N N . LEU A 1 91 ? -5.625 -28.609 6.453 1 98.75 91 LEU A N 1
ATOM 700 C CA . LEU A 1 91 ? -4.398 -28.781 5.684 1 98.75 91 LEU A CA 1
ATOM 701 C C . LEU A 1 91 ? -4.188 -30.266 5.336 1 98.75 91 LEU A C 1
ATOM 703 O O . LEU A 1 91 ? -3.885 -30.594 4.191 1 98.75 91 LEU A O 1
ATOM 707 N N . MET A 1 92 ? -4.367 -31.078 6.285 1 98.5 92 MET A N 1
ATOM 708 C CA . MET A 1 92 ? -4.203 -32.5 6.086 1 98.5 92 MET A CA 1
ATOM 709 C C . MET A 1 92 ? -5.199 -33.031 5.055 1 98.5 92 MET A C 1
ATOM 711 O O . MET A 1 92 ? -4.852 -33.875 4.211 1 98.5 92 MET A O 1
ATOM 715 N N . ALA A 1 93 ? -6.402 -32.5 5.152 1 98.56 93 ALA A N 1
ATOM 716 C CA . ALA A 1 93 ? -7.441 -32.938 4.219 1 98.56 93 ALA A CA 1
ATOM 717 C C . ALA A 1 93 ? -7.09 -32.531 2.789 1 98.56 93 ALA A C 1
ATOM 719 O O . ALA A 1 93 ? -7.223 -33.344 1.862 1 98.56 93 ALA A O 1
ATOM 720 N N . VAL A 1 94 ? -6.656 -31.297 2.586 1 98.69 94 VAL A N 1
ATOM 721 C CA . VAL A 1 94 ? -6.293 -30.812 1.259 1 98.69 94 VAL A CA 1
ATOM 722 C C . VAL A 1 94 ? -5.074 -31.578 0.745 1 98.69 94 VAL A C 1
ATOM 724 O O . VAL A 1 94 ? -5.02 -31.953 -0.427 1 98.69 94 VAL A O 1
ATOM 727 N N . ALA A 1 95 ? -4.094 -31.812 1.604 1 98.62 95 ALA A N 1
ATOM 728 C CA . ALA A 1 95 ? -2.893 -32.562 1.237 1 98.62 95 ALA A CA 1
ATOM 729 C C . ALA A 1 95 ? -3.242 -33.969 0.757 1 98.62 95 ALA A C 1
ATOM 731 O O . ALA A 1 95 ? -2.764 -34.406 -0.29 1 98.62 95 ALA A O 1
ATOM 732 N N . ALA A 1 96 ? -4.074 -34.594 1.511 1 98.38 96 ALA A N 1
ATOM 733 C CA . ALA A 1 96 ? -4.484 -35.969 1.167 1 98.38 96 ALA A CA 1
ATOM 734 C C . ALA A 1 96 ? -5.219 -35.969 -0.17 1 98.38 96 ALA A C 1
ATOM 736 O O . ALA A 1 96 ? -5 -36.875 -0.986 1 98.38 96 ALA A O 1
ATOM 737 N N . GLU A 1 97 ? -6.098 -35.031 -0.326 1 98.56 97 GLU A N 1
ATOM 738 C CA . GLU A 1 97 ? -6.855 -34.969 -1.572 1 98.56 97 GLU A CA 1
ATOM 739 C C . GLU A 1 97 ? -5.934 -34.719 -2.766 1 98.56 97 GLU A C 1
ATOM 741 O O . GLU A 1 97 ? -6.125 -35.312 -3.828 1 98.56 97 GLU A O 1
ATOM 746 N N . ILE A 1 98 ? -4.938 -33.906 -2.639 1 98.62 98 ILE A N 1
ATOM 747 C CA . ILE A 1 98 ? -3.984 -33.594 -3.703 1 98.62 98 ILE A CA 1
ATOM 748 C C . ILE A 1 98 ? -3.203 -34.875 -4.059 1 98.62 98 ILE A C 1
ATOM 750 O O . ILE A 1 98 ? -3.062 -35.219 -5.238 1 98.62 98 ILE A O 1
ATOM 754 N N . GLU A 1 99 ? -2.725 -35.562 -3.092 1 98.31 99 GLU A N 1
ATOM 755 C CA . GLU A 1 99 ? -1.93 -36.75 -3.326 1 98.31 99 GLU A CA 1
ATOM 756 C C . GLU A 1 99 ? -2.773 -37.875 -3.947 1 98.31 99 GLU A C 1
ATOM 758 O O . GLU A 1 99 ? -2.273 -38.656 -4.742 1 98.31 99 GLU A O 1
ATOM 763 N N . GLN A 1 100 ? -4.008 -37.875 -3.562 1 97.75 100 GLN A N 1
ATOM 764 C CA . GLN A 1 100 ? -4.918 -38.875 -4.121 1 97.75 100 GLN A CA 1
ATOM 765 C C . GLN A 1 100 ? -5.195 -38.594 -5.598 1 97.75 100 GLN A C 1
ATOM 767 O O . GLN A 1 100 ? -5.246 -39.531 -6.406 1 97.75 100 GLN A O 1
ATOM 772 N N . ARG A 1 101 ? -5.336 -37.375 -5.945 1 97.56 101 ARG A N 1
ATOM 773 C CA . ARG A 1 101 ? -5.754 -37 -7.289 1 97.56 101 ARG A CA 1
ATOM 774 C C . ARG A 1 101 ? -4.555 -36.875 -8.227 1 97.56 101 ARG A C 1
ATOM 776 O O . ARG A 1 101 ? -4.684 -37.094 -9.43 1 97.56 101 ARG A O 1
ATOM 783 N N . HIS A 1 102 ? -3.508 -36.531 -7.625 1 96.81 102 HIS A N 1
ATOM 784 C CA . HIS A 1 102 ? -2.318 -36.281 -8.43 1 96.81 102 HIS A CA 1
ATOM 785 C C . HIS A 1 102 ? -1.115 -37.031 -7.887 1 96.81 102 HIS A C 1
ATOM 787 O O . HIS A 1 102 ? -0.999 -37.25 -6.676 1 96.81 102 HIS A O 1
ATOM 793 N N . GLN A 1 103 ? -0.197 -37.594 -8.68 1 94.81 103 GLN A N 1
ATOM 794 C CA . GLN A 1 103 ? 0.993 -38.344 -8.297 1 94.81 103 GLN A CA 1
ATOM 795 C C . GLN A 1 103 ? 2.127 -37.406 -7.895 1 94.81 103 GLN A C 1
ATOM 797 O O . GLN A 1 103 ? 3.201 -37.438 -8.5 1 94.81 103 GLN A O 1
ATOM 802 N N . VAL A 1 104 ? 1.844 -36.562 -6.859 1 98.25 104 VAL A N 1
ATOM 803 C CA . VAL A 1 104 ? 2.85 -35.656 -6.359 1 98.25 104 VAL A CA 1
ATOM 804 C C . VAL A 1 104 ? 2.936 -35.75 -4.836 1 98.25 104 VAL A C 1
ATOM 806 O O . VAL A 1 104 ? 2.094 -36.375 -4.203 1 98.25 104 VAL A O 1
ATOM 809 N N . LYS A 1 105 ? 3.959 -35.188 -4.238 1 98.44 105 LYS A N 1
ATOM 810 C CA . LYS A 1 105 ? 4.141 -35.156 -2.789 1 98.44 105 LYS A CA 1
ATOM 811 C C . LYS A 1 105 ? 3.6 -33.844 -2.205 1 98.44 105 LYS A C 1
ATOM 813 O O . LYS A 1 105 ? 3.568 -32.812 -2.887 1 98.44 105 LYS A O 1
ATOM 818 N N . THR A 1 106 ? 3.137 -33.938 -0.983 1 98.62 106 THR A N 1
ATOM 819 C CA . THR A 1 106 ? 2.676 -32.719 -0.294 1 98.62 106 THR A CA 1
ATOM 820 C C . THR A 1 106 ? 3.344 -32.594 1.071 1 98.62 106 THR A C 1
ATOM 822 O O . THR A 1 106 ? 3.793 -33.594 1.646 1 98.62 106 THR A O 1
ATOM 825 N N . LYS A 1 107 ? 3.553 -31.469 1.513 1 98.56 107 LYS A N 1
ATOM 826 C CA . LYS A 1 107 ? 3.916 -31.062 2.869 1 98.56 107 LYS A CA 1
ATOM 827 C C . LYS A 1 107 ? 2.992 -29.969 3.385 1 98.56 107 LYS A C 1
ATOM 829 O O . LYS A 1 107 ? 2.609 -29.062 2.633 1 98.56 107 LYS A O 1
ATOM 834 N N . TRP A 1 108 ? 2.492 -30.141 4.586 1 98.5 108 TRP A N 1
ATOM 835 C CA . TRP A 1 108 ? 1.67 -29.062 5.137 1 98.5 108 TRP A CA 1
ATOM 836 C C . TRP A 1 108 ? 2.322 -28.453 6.375 1 98.5 108 TRP A C 1
ATOM 838 O O . TRP A 1 108 ? 2.984 -29.156 7.141 1 98.5 108 TRP A O 1
ATOM 848 N N . ILE A 1 109 ? 2.266 -27.156 6.562 1 98.75 109 ILE A N 1
ATOM 849 C CA . ILE A 1 109 ? 2.775 -26.406 7.699 1 98.75 109 ILE A CA 1
ATOM 850 C C . ILE A 1 109 ? 1.66 -25.531 8.289 1 98.75 109 ILE A C 1
ATOM 852 O O . ILE A 1 109 ? 1.103 -24.672 7.602 1 98.75 109 ILE A O 1
ATOM 856 N N . ALA A 1 110 ? 1.308 -25.781 9.547 1 98.56 110 ALA A N 1
ATOM 857 C CA . ALA A 1 110 ? 0.324 -24.938 10.227 1 98.56 110 ALA A CA 1
ATOM 858 C C . ALA A 1 110 ? 0.955 -23.641 10.711 1 98.56 110 ALA A C 1
ATOM 860 O O . ALA A 1 110 ? 1.898 -23.656 11.508 1 98.56 110 ALA A O 1
ATOM 861 N N . ALA A 1 111 ? 0.491 -22.531 10.188 1 98.25 111 ALA A N 1
ATOM 862 C CA . ALA A 1 111 ? 0.984 -21.219 10.586 1 98.25 111 ALA A CA 1
ATOM 863 C C . ALA A 1 111 ? -0.121 -20.172 10.5 1 98.25 111 ALA A C 1
ATOM 865 O O . ALA A 1 111 ? -0.846 -20.094 9.5 1 98.25 111 ALA A O 1
ATOM 866 N N . ASP A 1 112 ? -0.294 -19.438 11.555 1 98.31 112 ASP A N 1
ATOM 867 C CA . ASP A 1 112 ? -1.246 -18.328 11.602 1 98.31 112 ASP A CA 1
ATOM 868 C C . ASP A 1 112 ? -0.556 -17 11.312 1 98.31 112 ASP A C 1
ATOM 870 O O . ASP A 1 112 ? -0.009 -16.375 12.219 1 98.31 112 ASP A O 1
ATOM 874 N N . PHE A 1 113 ? -0.707 -16.516 10.102 1 98.44 113 PHE A N 1
ATOM 875 C CA . PHE A 1 113 ? 0.004 -15.312 9.664 1 98.44 113 PHE A CA 1
ATOM 876 C C . PHE A 1 113 ? -0.476 -14.086 10.43 1 98.44 113 PHE A C 1
ATOM 878 O O . PHE A 1 113 ? 0.188 -13.047 10.43 1 98.44 113 PHE A O 1
ATOM 885 N N . SER A 1 114 ? -1.69 -14.148 11.023 1 97.94 114 SER A N 1
ATOM 886 C CA . SER A 1 114 ? -2.191 -13.008 11.789 1 97.94 114 SER A CA 1
ATOM 887 C C . SER A 1 114 ? -1.301 -12.719 12.992 1 97.94 114 SER A C 1
ATOM 889 O O . SER A 1 114 ? -1.354 -11.617 13.555 1 97.94 114 SER A O 1
ATOM 891 N N . LEU A 1 115 ? -0.441 -13.656 13.359 1 96.94 115 LEU A N 1
ATOM 892 C CA . LEU A 1 115 ? 0.409 -13.508 14.539 1 96.94 115 LEU A CA 1
ATOM 893 C C . LEU A 1 115 ? 1.657 -12.695 14.211 1 96.94 115 LEU A C 1
ATOM 895 O O . LEU A 1 115 ? 2.367 -12.25 15.109 1 96.94 115 LEU A O 1
ATOM 899 N N . GLY A 1 116 ? 1.898 -12.523 12.961 1 96.56 116 GLY A N 1
ATOM 900 C CA . GLY A 1 116 ? 2.988 -11.648 12.555 1 96.56 116 GLY A CA 1
ATOM 901 C C . GLY A 1 116 ? 4.352 -12.312 12.648 1 96.56 116 GLY A C 1
ATOM 902 O O . GLY A 1 116 ? 4.52 -13.453 12.219 1 96.56 116 GLY A O 1
ATOM 903 N N . ARG A 1 117 ? 5.32 -11.641 13.125 1 95.88 117 ARG A N 1
ATOM 904 C CA . ARG A 1 117 ? 6.75 -11.922 13.062 1 95.88 117 ARG A CA 1
ATOM 905 C C . ARG A 1 117 ? 7.07 -13.289 13.648 1 95.88 117 ARG A C 1
ATOM 907 O O . ARG A 1 117 ? 7.875 -14.039 13.094 1 95.88 117 ARG A O 1
ATOM 914 N N . PRO A 1 118 ? 6.426 -13.766 14.688 1 95.62 118 PRO A N 1
ATOM 915 C CA . PRO A 1 118 ? 6.895 -14.945 15.422 1 95.62 118 PRO A CA 1
ATOM 916 C C . PRO A 1 118 ? 6.797 -16.234 14.602 1 95.62 118 PRO A C 1
ATOM 918 O O . PRO A 1 118 ? 7.5 -17.203 14.883 1 95.62 118 PRO A O 1
ATOM 921 N N . ILE A 1 119 ? 6.043 -16.281 13.609 1 97.38 119 ILE A N 1
ATOM 922 C CA . ILE A 1 119 ? 5.777 -17.547 12.945 1 97.38 119 ILE A CA 1
ATOM 923 C C . ILE A 1 119 ? 6.879 -17.828 11.922 1 97.38 119 ILE A C 1
ATOM 925 O O . ILE A 1 119 ? 7.004 -18.953 11.43 1 97.38 119 ILE A O 1
ATOM 929 N N . PHE A 1 120 ? 7.68 -16.859 11.555 1 97.56 120 PHE A N 1
ATOM 930 C CA . PHE A 1 120 ? 8.562 -17 10.406 1 97.56 120 PHE A CA 1
ATOM 931 C C . PHE A 1 120 ? 9.82 -17.766 10.773 1 97.56 120 PHE A C 1
ATOM 933 O O . PHE A 1 120 ? 10.484 -18.328 9.898 1 97.56 120 PHE A O 1
ATOM 940 N N . GLU A 1 121 ? 10.156 -17.844 12.031 1 96.75 121 GLU A N 1
ATOM 941 C CA . GLU A 1 121 ? 11.227 -18.75 12.43 1 96.75 121 GLU A CA 1
ATOM 942 C C . GLU A 1 121 ? 10.859 -20.203 12.156 1 96.75 121 GLU A C 1
ATOM 944 O O . GLU A 1 121 ? 11.656 -20.953 11.594 1 96.75 121 GLU A O 1
ATOM 949 N N . LYS A 1 122 ? 9.672 -20.547 12.547 1 97.56 122 LYS A N 1
ATOM 950 C CA . LYS A 1 122 ? 9.18 -21.891 12.273 1 97.56 122 LYS A CA 1
ATOM 951 C C . LYS A 1 122 ? 9.109 -22.156 10.773 1 97.56 122 LYS A C 1
ATOM 953 O O . LYS A 1 122 ? 9.484 -23.25 10.312 1 97.56 122 LYS A O 1
ATOM 958 N N . LEU A 1 123 ? 8.633 -21.219 10 1 98.31 123 LEU A N 1
ATOM 959 C CA . LEU A 1 123 ? 8.516 -21.375 8.555 1 98.31 123 LEU A CA 1
ATOM 960 C C . LEU A 1 123 ? 9.883 -21.562 7.918 1 98.31 123 LEU A C 1
ATOM 962 O O . LEU A 1 123 ? 10.047 -22.391 7.016 1 98.31 123 LEU A O 1
ATOM 966 N N . ARG A 1 124 ? 10.828 -20.797 8.398 1 97.62 124 ARG A N 1
ATOM 967 C CA . ARG A 1 124 ? 12.195 -20.922 7.91 1 97.62 124 ARG A CA 1
ATOM 968 C C . ARG A 1 124 ? 12.719 -22.344 8.148 1 97.62 124 ARG A C 1
ATOM 970 O O . ARG A 1 124 ? 13.297 -22.953 7.246 1 97.62 124 ARG A O 1
ATOM 977 N N . GLN A 1 125 ? 12.484 -22.844 9.312 1 97.88 125 GLN A N 1
ATOM 978 C CA . GLN A 1 125 ? 12.961 -24.172 9.672 1 97.88 125 GLN A CA 1
ATOM 979 C C . GLN A 1 125 ? 12.25 -25.25 8.867 1 97.88 125 GLN A C 1
ATOM 981 O O . GLN A 1 125 ? 12.883 -26.172 8.367 1 97.88 125 GLN A O 1
ATOM 986 N N . GLU A 1 126 ? 11 -25.109 8.719 1 98.12 126 GLU A N 1
ATOM 987 C CA . GLU A 1 126 ? 10.195 -26.125 8.055 1 98.12 126 GLU A CA 1
ATOM 988 C C . GLU A 1 126 ? 10.445 -26.125 6.551 1 98.12 126 GLU A C 1
ATOM 990 O O . GLU A 1 126 ? 10.266 -27.156 5.891 1 98.12 126 GLU A O 1
ATOM 995 N N . LEU A 1 127 ? 10.812 -25.031 5.996 1 98.12 127 LEU A N 1
ATOM 996 C CA . LEU A 1 127 ? 11.039 -24.938 4.559 1 98.12 127 LEU A CA 1
ATOM 997 C C . LEU A 1 127 ? 12.508 -25.203 4.223 1 98.12 127 LEU A C 1
ATOM 999 O O . LEU A 1 127 ? 12.883 -25.266 3.051 1 98.12 127 LEU A O 1
ATOM 1003 N N . ALA A 1 128 ? 13.266 -25.312 5.363 1 95.62 128 ALA A N 1
ATOM 1004 C CA . ALA A 1 128 ? 14.68 -25.609 5.133 1 95.62 128 ALA A CA 1
ATOM 1005 C C . ALA A 1 128 ? 14.852 -26.906 4.336 1 95.62 128 ALA A C 1
ATOM 1007 O O . ALA A 1 128 ? 14.242 -27.922 4.664 1 95.62 128 ALA A O 1
ATOM 1008 N N . GLY A 1 129 ? 15.578 -26.891 3.266 1 93.69 129 GLY A N 1
ATOM 1009 C CA . GLY A 1 129 ? 15.867 -28.062 2.463 1 93.69 129 GLY A CA 1
ATOM 1010 C C . GLY A 1 129 ? 14.875 -28.266 1.335 1 93.69 129 GLY A C 1
ATOM 1011 O O . GLY A 1 129 ? 15.086 -29.109 0.464 1 93.69 129 GLY A O 1
ATOM 1012 N N . VAL A 1 130 ? 13.727 -27.609 1.377 1 97.44 130 VAL A N 1
ATOM 1013 C CA . VAL A 1 130 ? 12.781 -27.672 0.273 1 97.44 130 VAL A CA 1
ATOM 1014 C C . VAL A 1 130 ? 13.203 -26.719 -0.833 1 97.44 130 VAL A C 1
ATOM 1016 O O . VAL A 1 130 ? 13.266 -25.5 -0.618 1 97.44 130 VAL A O 1
ATOM 1019 N N . PRO A 1 131 ? 13.617 -27.25 -1.943 1 97.56 131 PRO A N 1
ATOM 1020 C CA . PRO A 1 131 ? 13.961 -26.344 -3.045 1 97.56 131 PRO A CA 1
ATOM 1021 C C . PRO A 1 131 ? 12.742 -25.672 -3.664 1 97.56 131 PRO A C 1
ATOM 1023 O O . PRO A 1 131 ? 12.234 -26.141 -4.691 1 97.56 131 PRO A O 1
ATOM 1026 N N . VAL A 1 132 ? 12.352 -24.594 -3.125 1 98.56 132 VAL A N 1
ATOM 1027 C CA . VAL A 1 132 ? 11.125 -23.906 -3.514 1 98.56 132 VAL A CA 1
ATOM 1028 C C .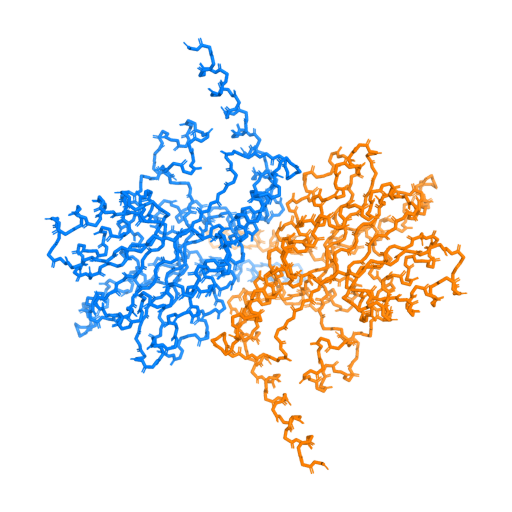 VAL A 1 132 ? 11.289 -23.297 -4.91 1 98.56 132 VAL A C 1
ATOM 1030 O O . VAL A 1 132 ? 12.086 -22.391 -5.109 1 98.56 132 VAL A O 1
ATOM 1033 N N . GLY A 1 133 ? 10.523 -23.812 -5.832 1 98.69 133 GLY A N 1
ATOM 1034 C CA . GLY A 1 133 ? 10.539 -23.312 -7.191 1 98.69 133 GLY A CA 1
ATOM 1035 C C . GLY A 1 133 ? 9.5 -22.219 -7.434 1 98.69 133 GLY A C 1
ATOM 1036 O O . GLY A 1 133 ? 9.766 -21.266 -8.164 1 98.69 133 GLY A O 1
ATOM 1037 N N . ILE A 1 134 ? 8.289 -22.422 -6.879 1 98.88 134 ILE A N 1
ATOM 1038 C CA . ILE A 1 134 ? 7.199 -21.469 -7.031 1 98.88 134 ILE A CA 1
ATOM 1039 C C . ILE A 1 134 ? 6.648 -21.094 -5.656 1 98.88 134 ILE A C 1
ATOM 1041 O O . ILE A 1 134 ? 6.348 -21.969 -4.844 1 98.88 134 ILE A O 1
ATOM 1045 N N . LEU A 1 135 ? 6.613 -19.828 -5.348 1 98.94 135 LEU A N 1
ATOM 1046 C CA . LEU A 1 135 ? 5.914 -19.312 -4.176 1 98.94 135 LEU A CA 1
ATOM 1047 C C . LEU A 1 135 ? 4.645 -18.578 -4.582 1 98.94 135 LEU A C 1
ATOM 1049 O O . LEU A 1 135 ? 4.695 -17.641 -5.387 1 98.94 135 LEU A O 1
ATOM 1053 N N . VAL A 1 136 ? 3.521 -19.031 -4.086 1 98.94 136 VAL A N 1
ATOM 1054 C CA . VAL A 1 136 ? 2.25 -18.344 -4.297 1 98.94 136 VAL A CA 1
ATOM 1055 C C . VAL A 1 136 ? 1.801 -17.688 -2.996 1 98.94 136 VAL A C 1
ATOM 1057 O O . VAL A 1 136 ? 1.252 -18.344 -2.111 1 98.94 136 VAL A O 1
ATOM 1060 N N . ASN A 1 137 ? 2.051 -16.391 -2.924 1 98.94 137 ASN A N 1
ATOM 1061 C CA . ASN A 1 137 ? 1.519 -15.586 -1.828 1 98.94 137 ASN A CA 1
ATOM 1062 C C . ASN A 1 137 ? 0.037 -15.281 -2.027 1 98.94 137 ASN A C 1
ATOM 1064 O O . ASN A 1 137 ? -0.313 -14.266 -2.639 1 98.94 137 ASN A O 1
ATOM 1068 N N . ASN A 1 138 ? -0.754 -16.109 -1.433 1 98.69 138 ASN A N 1
ATOM 1069 C CA . ASN A 1 138 ? -2.191 -16.031 -1.672 1 98.69 138 ASN A CA 1
ATOM 1070 C C . ASN A 1 138 ? -2.945 -15.617 -0.408 1 98.69 138 ASN A C 1
ATOM 1072 O O . ASN A 1 138 ? -4.051 -15.078 -0.487 1 98.69 138 ASN A O 1
ATOM 1076 N N . VAL A 1 139 ? -2.332 -15.906 0.748 1 98.31 139 VAL A N 1
ATOM 1077 C CA . VAL A 1 139 ? -3.07 -15.68 1.987 1 98.31 139 VAL A CA 1
ATOM 1078 C C . VAL A 1 139 ? -3.504 -14.219 2.074 1 98.31 139 VAL A C 1
ATOM 1080 O O . VAL A 1 139 ? -2.75 -13.32 1.7 1 98.31 139 VAL A O 1
ATOM 1083 N N . GLY A 1 140 ? -4.66 -13.977 2.42 1 97.56 140 GLY A N 1
ATOM 1084 C CA . GLY A 1 140 ? -5.258 -12.656 2.578 1 97.56 140 GLY A CA 1
ATOM 1085 C C . GLY A 1 140 ? -6.504 -12.672 3.443 1 97.56 140 GLY A C 1
ATOM 1086 O O . GLY A 1 140 ? -7.145 -13.711 3.607 1 97.56 140 GLY A O 1
ATOM 1087 N N . THR A 1 141 ? -6.766 -11.594 4.023 1 97.44 141 THR A N 1
ATOM 1088 C CA . THR A 1 141 ? -7.977 -11.445 4.824 1 97.44 141 THR A CA 1
ATOM 1089 C C . THR A 1 141 ? -8.562 -10.047 4.66 1 97.44 141 THR A C 1
ATOM 1091 O O . THR A 1 141 ? -7.914 -9.148 4.109 1 97.44 141 THR A O 1
ATOM 1094 N N . ASN A 1 142 ? -9.844 -9.938 4.895 1 96.38 142 ASN A N 1
ATOM 1095 C CA . ASN A 1 142 ? -10.602 -8.688 4.824 1 96.38 142 ASN A CA 1
ATOM 1096 C C . ASN A 1 142 ? -11.516 -8.516 6.039 1 96.38 142 ASN A C 1
ATOM 1098 O O . ASN A 1 142 ? -11.57 -9.391 6.906 1 96.38 142 ASN A O 1
ATOM 1102 N N . THR A 1 143 ? -12.102 -7.34 6.199 1 95.31 143 THR A N 1
ATOM 1103 C CA . THR A 1 143 ? -13.211 -7.211 7.141 1 95.31 143 THR A CA 1
ATOM 1104 C C . THR A 1 143 ? -14.383 -8.078 6.707 1 95.31 143 THR A C 1
ATOM 1106 O O . THR A 1 143 ? -14.516 -8.414 5.531 1 95.31 143 THR A O 1
ATOM 1109 N N . ASP A 1 144 ? -15.219 -8.414 7.598 1 93.5 144 ASP A N 1
ATOM 1110 C CA . ASP A 1 144 ? -16.328 -9.336 7.336 1 93.5 144 ASP A CA 1
ATOM 1111 C C . ASP A 1 144 ? -17.312 -8.742 6.328 1 93.5 144 ASP A C 1
ATOM 1113 O O . ASP A 1 144 ? -17.984 -9.484 5.613 1 93.5 144 ASP A O 1
ATOM 1117 N N . PHE A 1 145 ? -17.516 -7.508 6.301 1 95.25 145 PHE A N 1
ATOM 1118 C CA . PHE A 1 145 ? -18.328 -6.738 5.367 1 95.25 145 PHE A CA 1
ATOM 1119 C C . PHE A 1 145 ? -17.859 -5.293 5.297 1 95.25 145 PHE A C 1
ATOM 1121 O O . PHE A 1 145 ? -17.094 -4.844 6.156 1 95.25 145 PHE A O 1
ATOM 1128 N N . PRO A 1 146 ? -18.156 -4.594 4.18 1 96.56 146 PRO A N 1
ATOM 1129 C CA . PRO A 1 146 ? -17.781 -3.176 4.117 1 96.56 146 PRO A CA 1
ATOM 1130 C C . PRO A 1 146 ? -18.391 -2.361 5.258 1 96.56 146 PRO A C 1
ATOM 1132 O O . PRO A 1 146 ? -19.594 -2.432 5.5 1 96.56 146 PRO A O 1
ATOM 1135 N N . ASP A 1 147 ? -17.562 -1.667 5.957 1 96.06 147 ASP A N 1
ATOM 1136 C CA . ASP A 1 147 ? -18 -0.894 7.113 1 96.06 147 ASP A CA 1
ATOM 1137 C C . ASP A 1 147 ? -17.094 0.311 7.348 1 96.06 147 ASP A C 1
ATOM 1139 O O . ASP A 1 147 ? -16.078 0.468 6.672 1 96.06 147 ASP A O 1
ATOM 1143 N N . ASP A 1 148 ? -17.5 1.228 8.266 1 95.75 148 ASP A N 1
ATOM 1144 C CA . ASP A 1 148 ? -16.656 2.371 8.625 1 95.75 148 ASP A CA 1
ATOM 1145 C C . ASP A 1 148 ? -15.32 1.918 9.188 1 95.75 148 ASP A C 1
ATOM 1147 O O . ASP A 1 148 ? -15.25 0.944 9.945 1 95.75 148 ASP A O 1
ATOM 1151 N N . PHE A 1 149 ? -14.266 2.625 8.836 1 97.12 149 PHE A N 1
ATOM 1152 C CA . PHE A 1 149 ? -12.914 2.289 9.273 1 97.12 149 PHE A CA 1
ATOM 1153 C C . PHE A 1 149 ? -12.852 2.168 10.789 1 97.12 149 PHE A C 1
ATOM 1155 O O . PHE A 1 149 ? -12.227 1.251 11.32 1 97.12 149 PHE A O 1
ATOM 1162 N N . GLU A 1 150 ? -13.531 2.982 11.469 1 91.81 150 GLU A N 1
ATOM 1163 C CA . GLU A 1 150 ? -13.391 3.08 12.922 1 91.81 150 GLU A CA 1
ATOM 1164 C C . GLU A 1 150 ? -14.062 1.901 13.617 1 91.81 150 GLU A C 1
ATOM 1166 O O . GLU A 1 150 ? -13.836 1.669 14.812 1 91.81 150 GLU A O 1
ATOM 1171 N N . THR A 1 151 ? -14.891 1.173 12.883 1 92.62 151 THR A N 1
ATOM 1172 C CA . THR A 1 151 ? -15.594 0.055 13.5 1 92.62 151 THR A CA 1
ATOM 1173 C C . THR A 1 151 ? -14.711 -1.187 13.547 1 92.62 151 THR A C 1
ATOM 1175 O O . THR A 1 151 ? -15 -2.135 14.281 1 92.62 151 THR A O 1
ATOM 1178 N N . ALA A 1 152 ? -13.695 -1.157 12.742 1 93.81 152 ALA A N 1
ATOM 1179 C CA . ALA A 1 152 ? -12.766 -2.285 12.773 1 93.81 152 ALA A CA 1
ATOM 1180 C C . ALA A 1 152 ? -11.992 -2.332 14.086 1 93.81 152 ALA A C 1
ATOM 1182 O O . ALA A 1 152 ? -11.492 -1.307 14.555 1 93.81 152 ALA A O 1
ATOM 1183 N N . SER A 1 153 ? -11.938 -3.51 14.703 1 95.12 153 SER A N 1
ATOM 1184 C CA . SER A 1 153 ? -11.172 -3.67 15.93 1 95.12 153 SER A CA 1
ATOM 1185 C C . SER A 1 153 ? -9.672 -3.559 15.664 1 95.12 153 SER A C 1
ATOM 1187 O O . SER A 1 153 ? -9.219 -3.779 14.539 1 95.12 153 SER A O 1
ATOM 1189 N N . GLU A 1 154 ? -8.945 -3.197 16.719 1 95.5 154 GLU A N 1
ATOM 1190 C CA . GLU A 1 154 ? -7.492 -3.184 16.625 1 95.5 154 GLU A CA 1
ATOM 1191 C C . GLU A 1 154 ? -6.957 -4.535 16.156 1 95.5 154 GLU A C 1
ATOM 1193 O O . GLU A 1 154 ? -6.039 -4.602 15.336 1 95.5 154 GLU A O 1
ATOM 1198 N N . ASP A 1 155 ? -7.535 -5.582 16.688 1 96.69 155 ASP A N 1
ATOM 1199 C CA . ASP A 1 155 ? -7.141 -6.941 16.328 1 96.69 155 ASP A CA 1
ATOM 1200 C C . ASP A 1 155 ? -7.301 -7.172 14.82 1 96.69 155 ASP A C 1
ATOM 1202 O O . ASP A 1 155 ? -6.406 -7.715 14.172 1 96.69 155 ASP A O 1
ATOM 1206 N N . LYS A 1 156 ? -8.406 -6.77 14.312 1 97.5 156 LYS A N 1
ATOM 1207 C CA . LYS A 1 156 ? -8.68 -6.98 12.898 1 97.5 156 LYS A CA 1
ATOM 1208 C C . LYS A 1 156 ? -7.727 -6.172 12.023 1 97.5 156 LYS A C 1
ATOM 1210 O O . LYS A 1 156 ? -7.254 -6.656 10.992 1 97.5 156 LYS A O 1
ATOM 1215 N N . LEU A 1 157 ? -7.441 -4.969 12.414 1 98.12 157 LEU A N 1
ATOM 1216 C CA . LEU A 1 157 ? -6.535 -4.121 11.648 1 98.12 157 LEU A CA 1
ATOM 1217 C C . LEU A 1 157 ? -5.137 -4.73 11.602 1 98.12 157 LEU A C 1
ATOM 1219 O O . LEU A 1 157 ? -4.527 -4.816 10.531 1 98.12 157 LEU A O 1
ATOM 1223 N N . TRP A 1 158 ? -4.648 -5.191 12.742 1 98.12 158 TRP A N 1
ATOM 1224 C CA . TRP A 1 158 ? -3.334 -5.824 12.773 1 98.12 158 TRP A CA 1
ATOM 1225 C C . TRP A 1 158 ? -3.342 -7.141 12 1 98.12 158 TRP A C 1
ATOM 1227 O O . TRP A 1 158 ? -2.346 -7.504 11.375 1 98.12 158 TRP A O 1
ATOM 1237 N N . GLU A 1 159 ? -4.461 -7.832 12.109 1 98.38 159 GLU A N 1
ATOM 1238 C CA . GLU A 1 159 ? -4.602 -9.047 11.32 1 98.38 159 GLU A CA 1
ATOM 1239 C C . GLU A 1 159 ? -4.414 -8.766 9.828 1 98.38 159 GLU A C 1
ATOM 1241 O O . GLU A 1 159 ? -3.648 -9.461 9.156 1 98.38 159 GLU A O 1
ATOM 1246 N N . ILE A 1 160 ? -5.066 -7.762 9.328 1 98.62 160 ILE A N 1
ATOM 1247 C CA . ILE A 1 160 ? -4.992 -7.43 7.91 1 98.62 160 ILE A CA 1
ATOM 1248 C C . ILE A 1 160 ? -3.57 -7.004 7.555 1 98.62 160 ILE A C 1
ATOM 1250 O O . ILE A 1 160 ? -3.033 -7.41 6.52 1 98.62 160 ILE A O 1
ATOM 1254 N N . ILE A 1 161 ? -2.91 -6.234 8.375 1 98.81 161 ILE A N 1
ATOM 1255 C CA . ILE A 1 161 ? -1.548 -5.773 8.125 1 98.81 161 ILE A CA 1
ATOM 1256 C C . ILE A 1 161 ? -0.6 -6.973 8.086 1 98.81 161 ILE A C 1
ATOM 1258 O O . ILE A 1 161 ? 0.194 -7.113 7.152 1 98.81 161 ILE A O 1
ATOM 1262 N N . ASN A 1 162 ? -0.721 -7.852 9.039 1 98.69 162 ASN A N 1
ATOM 1263 C CA . ASN A 1 162 ? 0.168 -9.008 9.125 1 98.69 162 ASN A CA 1
ATOM 1264 C C . ASN A 1 162 ? -0.08 -9.984 7.984 1 98.69 162 ASN A C 1
ATOM 1266 O O . ASN A 1 162 ? 0.866 -10.477 7.359 1 98.69 162 ASN A O 1
ATOM 1270 N N . VAL A 1 163 ? -1.307 -10.219 7.707 1 98.81 163 VAL A N 1
ATOM 1271 C CA . VAL A 1 163 ? -1.676 -11.266 6.758 1 98.81 163 VAL A CA 1
ATOM 1272 C C . VAL A 1 163 ? -1.475 -10.766 5.328 1 98.81 163 VAL A C 1
ATOM 1274 O O . VAL A 1 163 ? -0.815 -11.422 4.523 1 98.81 163 VAL A O 1
ATOM 1277 N N . ASN A 1 164 ? -1.994 -9.594 5.023 1 98.88 164 ASN A N 1
ATOM 1278 C CA . ASN A 1 164 ? -1.993 -9.125 3.641 1 98.88 164 ASN A CA 1
ATOM 1279 C C . ASN A 1 164 ? -0.64 -8.539 3.25 1 98.88 164 ASN A C 1
ATOM 1281 O O . ASN A 1 164 ? -0.252 -8.586 2.08 1 98.88 164 ASN A O 1
ATOM 1285 N N . ILE A 1 165 ? 0.061 -7.957 4.199 1 98.88 165 ILE A N 1
ATOM 1286 C CA . ILE A 1 165 ? 1.303 -7.254 3.896 1 98.88 165 ILE A CA 1
ATOM 1287 C C . ILE A 1 165 ? 2.492 -8.055 4.418 1 98.88 165 ILE A C 1
ATOM 1289 O O . ILE A 1 165 ? 3.395 -8.406 3.656 1 98.88 165 ILE A O 1
ATOM 1293 N N . GLY A 1 166 ? 2.449 -8.383 5.715 1 98.75 166 GLY A N 1
ATOM 1294 C CA . GLY A 1 166 ? 3.559 -9.086 6.344 1 98.75 166 GLY A CA 1
ATOM 1295 C C . GLY A 1 166 ? 3.852 -10.43 5.711 1 98.75 166 GLY A C 1
ATOM 1296 O O . GLY A 1 166 ? 5.008 -10.758 5.438 1 98.75 166 GLY A O 1
ATOM 1297 N N . ALA A 1 167 ? 2.838 -11.195 5.449 1 98.75 167 ALA A N 1
ATOM 1298 C CA . ALA A 1 167 ? 2.994 -12.555 4.934 1 98.75 167 ALA A CA 1
ATOM 1299 C C . ALA A 1 167 ? 3.678 -12.547 3.572 1 98.75 167 ALA A C 1
ATOM 1301 O O . ALA A 1 167 ? 4.699 -13.211 3.379 1 98.75 167 ALA A O 1
ATOM 1302 N N . ALA A 1 168 ? 3.18 -11.758 2.625 1 98.69 168 ALA A N 1
ATOM 1303 C CA . ALA A 1 168 ? 3.736 -11.719 1.276 1 98.69 168 ALA A CA 1
ATOM 1304 C C . ALA A 1 168 ? 5.176 -11.211 1.291 1 98.69 168 ALA A C 1
ATOM 1306 O O . ALA A 1 168 ? 6.039 -11.758 0.598 1 98.69 168 ALA A O 1
ATOM 1307 N N . THR A 1 169 ? 5.43 -10.203 2.088 1 98.81 169 THR A N 1
ATOM 1308 C CA . THR A 1 169 ? 6.754 -9.586 2.166 1 98.81 169 THR A CA 1
ATOM 1309 C C . THR A 1 169 ? 7.773 -10.57 2.734 1 98.81 169 THR A C 1
ATOM 1311 O O . THR A 1 169 ? 8.828 -10.797 2.135 1 98.81 169 THR A O 1
ATOM 1314 N N . MET A 1 170 ? 7.426 -11.203 3.826 1 98.62 170 MET A N 1
ATOM 1315 C CA . MET A 1 170 ? 8.391 -12.023 4.562 1 98.62 170 MET A CA 1
ATOM 1316 C C . MET A 1 170 ? 8.57 -13.383 3.891 1 98.62 170 MET A C 1
ATOM 1318 O O . MET A 1 170 ? 9.672 -13.938 3.891 1 98.62 170 MET A O 1
ATOM 1322 N N . MET A 1 171 ? 7.48 -13.969 3.334 1 98.62 171 MET A N 1
ATOM 1323 C CA . MET A 1 171 ? 7.617 -15.219 2.596 1 98.62 171 MET A CA 1
ATOM 1324 C C . MET A 1 171 ? 8.523 -15.039 1.384 1 98.62 171 MET A C 1
ATOM 1326 O O . MET A 1 171 ? 9.344 -15.914 1.079 1 98.62 171 MET A O 1
ATOM 1330 N N . THR A 1 172 ? 8.32 -13.922 0.689 1 98.69 172 THR A N 1
ATOM 1331 C CA . THR A 1 172 ? 9.164 -13.609 -0.458 1 98.69 172 THR A CA 1
ATOM 1332 C C . THR A 1 172 ? 10.633 -13.523 -0.041 1 98.69 172 THR A C 1
ATOM 1334 O O . THR A 1 172 ? 11.5 -14.117 -0.679 1 98.69 172 THR A O 1
ATOM 1337 N N . ARG A 1 173 ? 10.875 -12.797 1.05 1 97.75 173 ARG A N 1
ATOM 1338 C CA . ARG A 1 173 ? 12.242 -12.672 1.553 1 97.75 173 ARG A CA 1
ATOM 1339 C C . ARG A 1 173 ? 12.836 -14.039 1.87 1 97.75 173 ARG A C 1
ATOM 1341 O O . ARG A 1 173 ? 14.016 -14.281 1.604 1 97.75 173 ARG A O 1
ATOM 1348 N N . LEU A 1 174 ? 12.062 -14.891 2.414 1 97.12 174 LEU A N 1
ATOM 1349 C CA . LEU A 1 174 ? 12.492 -16.203 2.908 1 97.12 174 LEU A CA 1
ATOM 1350 C C . LEU A 1 174 ? 12.992 -17.078 1.765 1 97.12 174 LEU A C 1
ATOM 1352 O O . LEU A 1 174 ? 13.984 -17.797 1.913 1 97.12 174 LEU A O 1
ATOM 1356 N N . VAL A 1 175 ? 12.375 -17 0.575 1 97.56 175 VAL A N 1
ATOM 1357 C CA . VAL A 1 175 ? 12.664 -17.984 -0.463 1 97.56 175 VAL A CA 1
ATOM 1358 C C . VAL A 1 175 ? 13.625 -17.391 -1.488 1 97.56 175 VAL A C 1
ATOM 1360 O O . VAL A 1 175 ? 14.242 -18.125 -2.268 1 97.56 175 VAL A O 1
ATOM 1363 N N . LEU A 1 176 ? 13.781 -16.109 -1.514 1 97.25 176 LEU A N 1
ATOM 1364 C CA . LEU A 1 176 ? 14.43 -15.391 -2.607 1 97.25 176 LEU A CA 1
ATOM 1365 C C . LEU A 1 176 ? 15.906 -15.758 -2.703 1 97.25 176 LEU A C 1
ATOM 1367 O O . LEU A 1 176 ? 16.422 -15.977 -3.799 1 97.25 176 LEU A O 1
ATOM 1371 N N . PRO A 1 177 ? 16.625 -15.875 -1.562 1 95.81 177 PRO A N 1
ATOM 1372 C CA . PRO A 1 177 ? 18.062 -16.156 -1.671 1 95.81 177 PRO A CA 1
ATOM 1373 C C . PRO A 1 177 ? 18.359 -17.438 -2.428 1 95.81 177 PRO A C 1
ATOM 1375 O O . PRO A 1 177 ? 19.219 -17.453 -3.32 1 95.81 177 PRO A O 1
ATOM 1378 N N . GLU A 1 178 ? 17.656 -18.469 -2.162 1 96.56 178 GLU A N 1
ATOM 1379 C CA . GLU A 1 178 ? 17.891 -19.734 -2.834 1 96.56 178 GLU A CA 1
ATOM 1380 C C . GLU A 1 178 ? 17.453 -19.688 -4.293 1 96.56 178 GLU A C 1
ATOM 1382 O O . GLU A 1 178 ? 18.078 -20.281 -5.164 1 96.56 178 GLU A O 1
ATOM 1387 N N . MET A 1 179 ? 16.328 -19.016 -4.566 1 97.38 179 MET A N 1
ATOM 1388 C CA . MET A 1 179 ? 15.883 -18.844 -5.945 1 97.38 179 MET A CA 1
ATOM 1389 C C . MET A 1 179 ? 16.938 -18.109 -6.77 1 97.38 179 MET A C 1
ATOM 1391 O O . MET A 1 179 ? 17.219 -18.5 -7.91 1 97.38 179 MET A O 1
ATOM 1395 N N . LYS A 1 180 ? 17.5 -17.125 -6.203 1 96.44 180 LYS A N 1
ATOM 1396 C CA . LYS A 1 180 ? 18.516 -16.344 -6.902 1 96.44 180 LYS A CA 1
ATOM 1397 C C . LYS A 1 180 ? 19.766 -17.172 -7.16 1 96.44 180 LYS A C 1
ATOM 1399 O O . LYS A 1 180 ? 20.375 -17.094 -8.234 1 96.44 180 LYS A O 1
ATOM 1404 N N . GLN A 1 181 ? 20.109 -17.938 -6.156 1 95.56 181 GLN A N 1
ATOM 1405 C CA . GLN A 1 181 ? 21.266 -18.797 -6.301 1 95.56 181 GLN A CA 1
ATOM 1406 C C . GLN A 1 181 ? 21.094 -19.781 -7.461 1 95.56 181 GLN A C 1
ATOM 1408 O O . GLN A 1 181 ? 22.016 -20 -8.242 1 95.56 181 GLN A O 1
ATOM 1413 N N . ARG A 1 182 ? 19.922 -20.312 -7.633 1 95.94 182 ARG A N 1
ATOM 1414 C CA . ARG A 1 182 ? 19.625 -21.266 -8.688 1 95.94 182 ARG A CA 1
ATOM 1415 C C . ARG A 1 182 ? 19.281 -20.562 -9.992 1 95.94 182 ARG A C 1
ATOM 1417 O O . ARG A 1 182 ? 19.203 -21.188 -11.055 1 95.94 182 ARG A O 1
ATOM 1424 N N . ARG A 1 183 ? 19.047 -19.266 -9.938 1 96.5 183 ARG A N 1
ATOM 1425 C CA . ARG A 1 183 ? 18.578 -18.469 -11.062 1 96.5 183 ARG A CA 1
ATOM 1426 C C . ARG A 1 183 ? 17.328 -19.078 -11.688 1 96.5 183 ARG A C 1
ATOM 1428 O O . ARG A 1 183 ? 17.25 -19.219 -12.906 1 96.5 183 ARG A O 1
ATOM 1435 N N . GLN A 1 184 ? 16.531 -19.562 -10.789 1 96.62 184 GLN A N 1
ATOM 1436 C CA . GLN A 1 184 ? 15.297 -20.219 -11.156 1 96.62 184 GLN A CA 1
ATOM 1437 C C . GLN A 1 184 ? 14.227 -20.031 -10.086 1 96.62 184 GLN A C 1
ATOM 1439 O O . GLN A 1 184 ? 14.492 -20.188 -8.891 1 96.62 184 GLN A O 1
ATOM 1444 N N . GLY A 1 185 ? 13.055 -19.641 -10.547 1 98 185 GLY A N 1
ATOM 1445 C CA . GLY A 1 185 ? 11.977 -19.516 -9.578 1 98 185 GLY A CA 1
ATOM 1446 C C . GLY A 1 185 ? 10.891 -18.547 -10.016 1 98 185 GLY A C 1
ATOM 1447 O O . GLY A 1 185 ? 11.086 -17.781 -10.961 1 98 185 GLY A O 1
ATOM 1448 N N . ALA A 1 186 ? 9.742 -18.672 -9.391 1 98.75 186 ALA A N 1
ATOM 1449 C CA . ALA A 1 186 ? 8.609 -17.781 -9.633 1 98.75 186 ALA A CA 1
ATOM 1450 C C . ALA A 1 186 ? 7.93 -17.391 -8.32 1 98.75 186 ALA A C 1
ATOM 1452 O O . ALA A 1 186 ? 7.777 -18.219 -7.422 1 98.75 186 ALA A O 1
ATOM 1453 N N . ILE A 1 187 ? 7.656 -16.188 -8.195 1 98.81 187 ILE A N 1
ATOM 1454 C CA . ILE A 1 187 ? 6.859 -15.648 -7.094 1 98.81 187 ILE A CA 1
ATOM 1455 C C . ILE A 1 187 ? 5.551 -15.078 -7.641 1 98.81 187 ILE A C 1
ATOM 1457 O O . ILE A 1 187 ? 5.562 -14.219 -8.523 1 98.81 187 ILE A O 1
ATOM 1461 N N . VAL A 1 188 ? 4.453 -15.602 -7.184 1 98.94 188 VAL A N 1
ATOM 1462 C CA . VAL A 1 188 ? 3.127 -15.109 -7.539 1 98.94 188 VAL A CA 1
ATOM 1463 C C . VAL A 1 188 ? 2.508 -14.375 -6.352 1 98.94 188 VAL A C 1
ATOM 1465 O O . VAL A 1 188 ? 2.33 -14.961 -5.281 1 98.94 188 VAL A O 1
ATOM 1468 N N . ASN A 1 189 ? 2.25 -13.141 -6.465 1 98.94 189 ASN A N 1
ATOM 1469 C CA . ASN A 1 189 ? 1.548 -12.367 -5.445 1 98.94 189 ASN A CA 1
ATOM 1470 C C . ASN A 1 189 ? 0.097 -12.102 -5.84 1 98.94 189 ASN A C 1
ATOM 1472 O O . ASN A 1 189 ? -0.166 -11.445 -6.848 1 98.94 189 ASN A O 1
ATOM 1476 N N . ILE A 1 190 ? -0.817 -12.633 -5.035 1 98.81 190 ILE A N 1
ATOM 1477 C CA . ILE A 1 190 ? -2.242 -12.414 -5.262 1 98.81 190 ILE A CA 1
ATOM 1478 C C . ILE A 1 190 ? -2.674 -11.109 -4.602 1 98.81 190 ILE A C 1
ATOM 1480 O O . ILE A 1 190 ? -2.738 -11.016 -3.373 1 98.81 190 ILE A O 1
ATOM 1484 N N . SER A 1 191 ? -2.912 -10.156 -5.371 1 98.56 191 SER A N 1
ATOM 1485 C CA . SER A 1 191 ? -3.439 -8.883 -4.902 1 98.56 191 SER A CA 1
ATOM 1486 C C . SER A 1 191 ? -4.961 -8.844 -4.996 1 98.56 191 SER A C 1
ATOM 1488 O O . SER A 1 191 ? -5.641 -9.742 -4.5 1 98.56 191 SER A O 1
ATOM 1490 N N . SER A 1 192 ? -5.508 -7.844 -5.621 1 98.31 192 SER A N 1
ATOM 1491 C CA . SER A 1 192 ? -6.938 -7.645 -5.836 1 98.31 192 SER A CA 1
ATOM 1492 C C . SER A 1 192 ? -7.199 -6.484 -6.789 1 98.31 192 SER A C 1
ATOM 1494 O O . SER A 1 192 ? -6.371 -5.574 -6.91 1 98.31 192 SER A O 1
ATOM 1496 N N . GLY A 1 193 ? -8.344 -6.59 -7.453 1 97.5 193 GLY A N 1
ATOM 1497 C CA . GLY A 1 193 ? -8.781 -5.438 -8.227 1 97.5 193 GLY A CA 1
ATOM 1498 C C . GLY A 1 193 ? -8.945 -4.184 -7.395 1 97.5 193 GLY A C 1
ATOM 1499 O O . GLY A 1 193 ? -8.938 -3.072 -7.922 1 97.5 193 GLY A O 1
ATOM 1500 N N . SER A 1 194 ? -9.078 -4.324 -6.102 1 97.44 194 SER A N 1
ATOM 1501 C CA . SER A 1 194 ? -9.227 -3.186 -5.199 1 97.44 194 SER A CA 1
ATOM 1502 C C . SER A 1 194 ? -7.973 -2.322 -5.188 1 97.44 194 SER A C 1
ATOM 1504 O O . SER A 1 194 ? -8 -1.187 -4.707 1 97.44 194 SER A O 1
ATOM 1506 N N . GLU A 1 195 ? -6.883 -2.797 -5.715 1 97.06 195 GLU A N 1
ATOM 1507 C CA . GLU A 1 195 ? -5.625 -2.059 -5.781 1 97.06 195 GLU A CA 1
ATOM 1508 C C . GLU A 1 195 ? -5.73 -0.87 -6.73 1 97.06 195 GLU A C 1
ATOM 1510 O O . GLU A 1 195 ? -4.883 0.024 -6.715 1 97.06 195 GLU A O 1
ATOM 1515 N N . LEU A 1 196 ? -6.785 -0.788 -7.547 1 94.31 196 LEU A N 1
ATOM 1516 C CA . LEU A 1 196 ? -6.938 0.179 -8.625 1 94.31 196 LEU A CA 1
ATOM 1517 C C . LEU A 1 196 ? -7.301 1.556 -8.078 1 94.31 196 LEU A C 1
ATOM 1519 O O . LEU A 1 196 ? -7.168 2.561 -8.781 1 94.31 196 LEU A O 1
ATOM 1523 N N . GLN A 1 197 ? -7.77 1.568 -6.867 1 96.25 197 GLN A N 1
ATOM 1524 C CA . GLN A 1 197 ? -8.258 2.83 -6.324 1 96.25 197 GLN A CA 1
ATOM 1525 C C . GLN A 1 197 ? -8.367 2.771 -4.801 1 96.25 197 GLN A C 1
ATOM 1527 O O . GLN A 1 197 ? -8.516 1.692 -4.227 1 96.25 197 GLN A O 1
ATOM 1532 N N . PRO A 1 198 ? -8.273 4.016 -4.195 1 98.25 198 PRO A N 1
ATOM 1533 C CA . PRO A 1 198 ? -8.805 4.051 -2.826 1 98.25 198 PRO A CA 1
ATOM 1534 C C . PRO A 1 198 ? -10.242 3.541 -2.734 1 98.25 198 PRO A C 1
ATOM 1536 O O . PRO A 1 198 ? -11.055 3.826 -3.613 1 98.25 198 PRO A O 1
ATOM 1539 N N . LEU A 1 199 ? -10.523 2.705 -1.742 1 98.56 199 LEU A N 1
ATOM 1540 C CA . LEU A 1 199 ? -11.828 2.061 -1.681 1 98.56 199 LEU A CA 1
ATOM 1541 C C . LEU A 1 199 ? -12.484 2.281 -0.32 1 98.56 199 LEU A C 1
ATOM 1543 O O . LEU A 1 199 ? -12.273 1.497 0.608 1 98.56 199 LEU A O 1
ATOM 1547 N N . PRO A 1 200 ? -13.383 3.32 -0.205 1 98.5 200 PRO A N 1
ATOM 1548 C CA . PRO A 1 200 ? -14.07 3.592 1.06 1 98.5 200 PRO A CA 1
ATOM 1549 C C . PRO A 1 200 ? -14.852 2.387 1.576 1 98.5 200 PRO A C 1
ATOM 1551 O O . PRO A 1 200 ? -15.414 1.628 0.785 1 98.5 200 PRO A O 1
ATOM 1554 N N . TYR A 1 201 ? -14.82 2.119 2.92 1 98.31 201 TYR A N 1
ATOM 1555 C CA . TYR A 1 201 ? -15.547 1.089 3.654 1 98.31 201 TYR A CA 1
ATOM 1556 C C . TYR A 1 201 ? -14.867 -0.266 3.512 1 98.31 201 TYR A C 1
ATOM 1558 O O . TYR A 1 201 ? -15.273 -1.243 4.145 1 98.31 201 TYR A O 1
ATOM 1566 N N . LEU A 1 202 ? -13.93 -0.406 2.703 1 98.25 202 LEU A N 1
ATOM 1567 C CA . LEU A 1 202 ? -12.906 -1.447 2.641 1 98.25 202 LEU A CA 1
ATOM 1568 C C . LEU A 1 202 ? -11.516 -0.839 2.596 1 98.25 202 LEU A C 1
ATOM 1570 O O . LEU A 1 202 ? -10.656 -1.295 1.833 1 98.25 202 LEU A O 1
ATOM 1574 N N . THR A 1 203 ? -11.359 0.172 3.363 1 98.5 203 THR A N 1
ATOM 1575 C CA . THR A 1 203 ? -10.258 1.12 3.303 1 98.5 203 THR A CA 1
ATOM 1576 C C . THR A 1 203 ? -8.922 0.413 3.539 1 98.5 203 THR A C 1
ATOM 1578 O O . THR A 1 203 ? -8.008 0.52 2.723 1 98.5 203 THR A O 1
ATOM 1581 N N . ILE A 1 204 ? -8.789 -0.384 4.602 1 98.38 204 ILE A N 1
ATOM 1582 C CA . ILE A 1 204 ? -7.523 -1.002 4.977 1 98.38 204 ILE A CA 1
ATOM 1583 C C . ILE A 1 204 ? -7.203 -2.145 4.016 1 98.38 204 ILE A C 1
ATOM 1585 O O . ILE A 1 204 ? -6.043 -2.352 3.652 1 98.38 204 ILE A O 1
ATOM 1589 N N . TYR A 1 205 ? -8.234 -2.891 3.619 1 98.5 205 TYR A N 1
ATOM 1590 C CA . TYR A 1 205 ? -8.039 -3.99 2.68 1 98.5 205 TYR A CA 1
ATOM 1591 C C . TYR A 1 205 ? -7.477 -3.482 1.356 1 98.5 205 TYR A C 1
ATOM 1593 O O . TYR A 1 205 ? -6.438 -3.959 0.892 1 98.5 205 TYR A O 1
ATOM 1601 N N . ALA A 1 206 ? -8.18 -2.48 0.77 1 98.75 206 ALA A N 1
ATOM 1602 C CA . ALA A 1 206 ? -7.742 -1.951 -0.52 1 98.75 206 ALA A CA 1
ATOM 1603 C C . ALA A 1 206 ? -6.348 -1.34 -0.418 1 98.75 206 ALA A C 1
ATOM 1605 O O . ALA A 1 206 ? -5.531 -1.486 -1.33 1 98.75 206 ALA A O 1
ATOM 1606 N N . ALA A 1 207 ? -6.078 -0.665 0.668 1 98.88 207 ALA A N 1
ATOM 1607 C CA . ALA A 1 207 ? -4.75 -0.1 0.875 1 98.88 207 ALA A CA 1
ATOM 1608 C C . ALA A 1 207 ? -3.691 -1.197 0.941 1 98.88 207 ALA A C 1
ATOM 1610 O O . ALA A 1 207 ? -2.6 -1.05 0.387 1 98.88 207 ALA A O 1
ATOM 1611 N N . SER A 1 208 ? -3.971 -2.299 1.597 1 98.88 208 SER A N 1
ATOM 1612 C CA . SER A 1 208 ? -3.027 -3.406 1.698 1 98.88 208 SER A CA 1
ATOM 1613 C C . SER A 1 208 ? -2.752 -4.023 0.332 1 98.88 208 SER A C 1
ATOM 1615 O O . SER A 1 208 ? -1.628 -4.445 0.05 1 98.88 208 SER A O 1
ATOM 1617 N N . LYS A 1 209 ? -3.768 -4.078 -0.497 1 98.88 209 LYS A N 1
ATOM 1618 C CA . LYS A 1 209 ? -3.574 -4.668 -1.819 1 98.88 209 LYS A CA 1
ATOM 1619 C C . LYS A 1 209 ? -2.85 -3.697 -2.752 1 98.88 209 LYS A C 1
ATOM 1621 O O . LYS A 1 209 ? -2.105 -4.121 -3.639 1 98.88 209 LYS A O 1
ATOM 1626 N N . ALA A 1 210 ? -3.01 -2.385 -2.506 1 98.81 210 ALA A N 1
ATOM 1627 C CA . ALA A 1 210 ? -2.162 -1.412 -3.193 1 98.81 210 ALA A CA 1
ATOM 1628 C C . ALA A 1 210 ? -0.693 -1.612 -2.83 1 98.81 210 ALA A C 1
ATOM 1630 O O . ALA A 1 210 ? 0.188 -1.465 -3.68 1 98.81 210 ALA A O 1
ATOM 1631 N N . TYR A 1 211 ? -0.431 -1.922 -1.582 1 98.94 211 TYR A N 1
ATOM 1632 C CA . TYR A 1 211 ? 0.919 -2.275 -1.158 1 98.94 211 TYR A CA 1
ATOM 1633 C C . TYR A 1 211 ? 1.439 -3.477 -1.938 1 98.94 211 TYR A C 1
ATOM 1635 O O . TYR A 1 211 ? 2.541 -3.436 -2.49 1 98.94 211 TYR A O 1
ATOM 1643 N N . VAL A 1 212 ? 0.657 -4.535 -2.02 1 98.94 212 VAL A N 1
ATOM 1644 C CA . VAL A 1 212 ? 1.066 -5.781 -2.66 1 98.94 212 VAL A CA 1
ATOM 1645 C C . VAL A 1 212 ? 1.368 -5.527 -4.137 1 98.94 212 VAL A C 1
ATOM 1647 O O . VAL A 1 212 ? 2.348 -6.051 -4.672 1 98.94 212 VAL A O 1
ATOM 1650 N N . ARG A 1 213 ? 0.541 -4.746 -4.754 1 98.81 213 ARG A N 1
ATOM 1651 C CA . ARG A 1 213 ? 0.757 -4.414 -6.16 1 98.81 213 ARG A CA 1
ATOM 1652 C C . ARG A 1 213 ? 2.096 -3.707 -6.352 1 98.81 213 ARG A C 1
ATOM 1654 O O . ARG A 1 213 ? 2.902 -4.113 -7.191 1 98.81 213 ARG A O 1
ATOM 1661 N N . ASN A 1 214 ? 2.301 -2.629 -5.605 1 98.81 214 ASN A N 1
ATOM 1662 C CA . ASN A 1 214 ? 3.52 -1.84 -5.746 1 98.81 214 ASN A CA 1
ATOM 1663 C C . ASN A 1 214 ? 4.762 -2.662 -5.41 1 98.81 214 ASN A C 1
ATOM 1665 O O . ASN A 1 214 ? 5.773 -2.58 -6.109 1 98.81 214 ASN A O 1
ATOM 1669 N N . PHE A 1 215 ? 4.664 -3.479 -4.344 1 98.88 215 PHE A N 1
ATOM 1670 C CA . PHE A 1 215 ? 5.719 -4.395 -3.922 1 98.88 215 PHE A CA 1
ATOM 1671 C C . PHE A 1 215 ? 6.09 -5.348 -5.051 1 98.88 215 PHE A C 1
ATOM 1673 O O . PHE A 1 215 ? 7.27 -5.496 -5.379 1 98.88 215 PHE A O 1
ATOM 1680 N N . THR A 1 216 ? 5.086 -5.887 -5.711 1 98.88 216 THR A N 1
ATOM 1681 C CA . THR A 1 216 ? 5.266 -6.898 -6.746 1 98.88 216 THR A CA 1
ATOM 1682 C C . THR A 1 216 ? 5.93 -6.293 -7.98 1 98.88 216 THR A C 1
ATOM 1684 O O . THR A 1 216 ? 6.91 -6.84 -8.492 1 98.88 216 THR A O 1
ATOM 1687 N N . LEU A 1 217 ? 5.43 -5.16 -8.398 1 98.5 217 LEU A N 1
ATOM 1688 C CA . LEU A 1 217 ? 5.91 -4.555 -9.633 1 98.5 217 LEU A CA 1
ATOM 1689 C C . LEU A 1 217 ? 7.344 -4.059 -9.477 1 98.5 217 LEU A C 1
ATOM 1691 O O . LEU A 1 217 ? 8.141 -4.137 -10.414 1 98.5 217 LEU A O 1
ATOM 1695 N N . ALA A 1 218 ? 7.664 -3.523 -8.297 1 98.69 218 ALA A N 1
ATOM 1696 C CA . ALA A 1 218 ? 9.047 -3.119 -8.039 1 98.69 218 ALA A CA 1
ATOM 1697 C C . ALA A 1 218 ? 9.977 -4.328 -8.016 1 98.69 218 ALA A C 1
ATOM 1699 O O . ALA A 1 218 ? 11.07 -4.289 -8.586 1 98.69 218 ALA A O 1
ATOM 1700 N N . LEU A 1 219 ? 9.508 -5.363 -7.398 1 98.31 219 LEU A N 1
ATOM 1701 C CA . LEU A 1 219 ? 10.305 -6.578 -7.273 1 98.31 219 LEU A CA 1
ATOM 1702 C C . LEU A 1 219 ? 10.547 -7.215 -8.633 1 98.31 219 LEU A C 1
ATOM 1704 O O . LEU A 1 219 ? 11.602 -7.797 -8.875 1 98.31 219 LEU A O 1
ATOM 1708 N N . GLN A 1 220 ? 9.562 -7.145 -9.508 1 97.44 220 GLN A N 1
ATOM 1709 C CA . GLN A 1 220 ? 9.711 -7.641 -10.875 1 97.44 220 GLN A CA 1
ATOM 1710 C C . GLN A 1 220 ? 10.969 -7.078 -11.531 1 97.44 220 GLN A C 1
ATOM 1712 O O . GLN A 1 220 ? 11.727 -7.812 -12.156 1 97.44 220 GLN A O 1
ATOM 1717 N N . HIS A 1 221 ? 11.109 -5.805 -11.359 1 96 221 HIS A N 1
ATOM 1718 C CA . HIS A 1 221 ? 12.25 -5.113 -11.953 1 96 221 HIS A CA 1
ATOM 1719 C C . HIS A 1 221 ? 13.562 -5.586 -11.336 1 96 221 HIS A C 1
ATOM 1721 O O . HIS A 1 221 ? 14.555 -5.754 -12.039 1 96 221 HIS A O 1
ATOM 1727 N N . GLU A 1 222 ? 13.57 -5.836 -10.07 1 96.5 222 GLU A N 1
ATOM 1728 C CA . GLU A 1 222 ? 14.781 -6.227 -9.359 1 96.5 222 GLU A CA 1
ATOM 1729 C C . GLU A 1 222 ? 15.18 -7.664 -9.688 1 96.5 222 GLU A C 1
ATOM 1731 O O . GLU A 1 222 ? 16.359 -8 -9.695 1 96.5 222 GLU A O 1
ATOM 1736 N N . LEU A 1 223 ? 14.188 -8.492 -10.008 1 97.12 223 LEU A N 1
ATOM 1737 C CA . LEU A 1 223 ? 14.453 -9.93 -10.062 1 97.12 223 LEU A CA 1
ATOM 1738 C C . LEU A 1 223 ? 14.664 -10.391 -11.5 1 97.12 223 LEU A C 1
ATOM 1740 O O . LEU A 1 223 ? 15.188 -11.484 -11.734 1 97.12 223 LEU A O 1
ATOM 1744 N N . GLU A 1 224 ? 14.312 -9.562 -12.414 1 93.75 224 GLU A N 1
ATOM 1745 C CA . GLU A 1 224 ? 14.375 -9.914 -13.828 1 93.75 224 GLU A CA 1
ATOM 1746 C C . GLU A 1 224 ? 15.789 -10.336 -14.227 1 93.75 224 GLU A C 1
ATOM 1748 O O . GLU A 1 224 ? 15.969 -11.359 -14.898 1 93.75 224 GLU A O 1
ATOM 1753 N N . PRO A 1 225 ? 16.812 -9.641 -13.727 1 94.38 225 PRO A N 1
ATOM 1754 C CA . PRO A 1 225 ? 18.172 -10.023 -14.133 1 94.38 225 PRO A CA 1
ATOM 1755 C C . PRO A 1 225 ? 18.594 -11.391 -13.586 1 94.38 225 PRO A C 1
ATOM 1757 O O . PRO A 1 225 ? 19.578 -11.961 -14.047 1 94.38 225 PRO A O 1
ATOM 1760 N N . PHE A 1 226 ? 17.875 -11.938 -12.688 1 96.31 226 PHE A N 1
ATOM 1761 C CA . PHE A 1 226 ? 18.25 -13.188 -12.047 1 96.31 226 PHE A CA 1
ATOM 1762 C C . PHE A 1 226 ? 17.406 -14.344 -12.57 1 96.31 226 PHE A C 1
ATOM 1764 O O . PHE A 1 226 ? 17.438 -15.453 -12.031 1 96.31 226 PHE A O 1
ATOM 1771 N N . GLY A 1 227 ? 16.547 -14.047 -13.555 1 95.19 227 GLY A N 1
ATOM 1772 C CA . GLY A 1 227 ? 15.727 -15.086 -14.156 1 95.19 227 GLY A CA 1
ATOM 1773 C C . GLY A 1 227 ? 14.578 -15.531 -13.273 1 95.19 227 GLY A C 1
ATOM 1774 O O . GLY A 1 227 ? 14.062 -16.641 -13.422 1 95.19 227 GLY A O 1
ATOM 1775 N N . ILE A 1 228 ? 14.266 -14.758 -12.281 1 97.81 228 ILE A N 1
ATOM 1776 C CA . ILE A 1 228 ? 13.156 -15.062 -11.383 1 97.81 228 ILE A CA 1
ATOM 1777 C C . ILE A 1 228 ? 11.898 -14.336 -11.859 1 97.81 228 ILE A C 1
ATOM 1779 O O . ILE A 1 228 ? 11.922 -13.125 -12.086 1 97.81 228 ILE A O 1
ATOM 1783 N N . THR A 1 229 ? 10.844 -15.102 -12.07 1 97.81 229 THR A N 1
ATOM 1784 C CA . THR A 1 229 ? 9.562 -14.547 -12.477 1 97.81 229 THR A CA 1
ATOM 1785 C C . THR A 1 229 ? 8.797 -14.016 -11.266 1 97.81 229 THR A C 1
ATOM 1787 O O . THR A 1 229 ? 8.719 -14.68 -10.234 1 97.81 229 THR A O 1
ATOM 1790 N N . CYS A 1 230 ? 8.344 -12.828 -11.312 1 98.25 230 CYS A N 1
ATOM 1791 C CA . CYS A 1 230 ? 7.445 -12.242 -10.328 1 98.25 230 CYS A CA 1
ATOM 1792 C C . CYS A 1 230 ? 6.137 -11.805 -10.984 1 98.25 230 CYS A C 1
ATOM 1794 O O . CYS A 1 230 ? 6.125 -10.883 -11.797 1 98.25 230 CYS A O 1
ATOM 1796 N N . GLN A 1 231 ? 5.066 -12.477 -10.656 1 98.56 231 GLN A N 1
ATOM 1797 C CA . GLN A 1 231 ? 3.791 -12.234 -11.312 1 98.56 231 GLN A CA 1
ATOM 1798 C C . GLN A 1 231 ? 2.789 -11.594 -10.352 1 98.56 231 GLN A C 1
ATOM 1800 O O . GLN A 1 231 ? 2.678 -12.008 -9.203 1 98.56 231 GLN A O 1
ATOM 1805 N N . LEU A 1 232 ? 2.143 -10.562 -10.82 1 98.69 232 LEU A N 1
ATOM 1806 C CA . LEU A 1 232 ? 1.022 -9.945 -10.125 1 98.69 232 LEU A CA 1
ATOM 1807 C C . LEU A 1 232 ? -0.307 -10.5 -10.625 1 98.69 232 LEU A C 1
ATOM 1809 O O . LEU A 1 232 ? -0.586 -10.461 -11.828 1 98.69 232 LEU A O 1
ATOM 1813 N N . VAL A 1 233 ? -1.089 -11.07 -9.75 1 98.75 233 VAL A N 1
ATOM 1814 C CA . VAL A 1 233 ? -2.439 -11.531 -10.062 1 98.75 233 VAL A CA 1
ATOM 1815 C C . VAL A 1 233 ? -3.459 -10.695 -9.289 1 98.75 233 VAL A C 1
ATOM 1817 O O . VAL A 1 233 ? -3.404 -10.617 -8.062 1 98.75 233 VAL A O 1
ATOM 1820 N N . SER A 1 234 ? -4.367 -10.07 -9.992 1 98.44 234 SER A N 1
ATOM 1821 C CA . SER A 1 234 ? -5.312 -9.148 -9.375 1 98.44 234 SER A CA 1
ATOM 1822 C C . SER A 1 234 ? -6.754 -9.57 -9.641 1 98.44 234 SER A C 1
ATOM 1824 O O . SER A 1 234 ? -7.43 -8.984 -10.492 1 98.44 234 SER A O 1
ATOM 1826 N N . PRO A 1 235 ? -7.219 -10.492 -8.836 1 98.38 235 PRO A N 1
ATOM 1827 C CA . PRO A 1 235 ? -8.609 -10.906 -9.016 1 98.38 235 PRO A CA 1
ATOM 1828 C C . PRO A 1 235 ? -9.602 -9.789 -8.719 1 98.38 235 PRO A C 1
ATOM 1830 O O . PRO A 1 235 ? -9.312 -8.898 -7.91 1 98.38 235 PRO A O 1
ATOM 1833 N N . LEU A 1 236 ? -10.711 -9.805 -9.461 1 97.69 236 LEU A N 1
ATOM 1834 C CA . LEU A 1 236 ? -11.906 -9.125 -8.977 1 97.69 236 LEU A CA 1
ATOM 1835 C C . LEU A 1 236 ? -12.797 -10.078 -8.195 1 97.69 236 LEU A C 1
ATOM 1837 O O . LEU A 1 236 ? -12.297 -10.945 -7.473 1 97.69 236 LEU A O 1
ATOM 1841 N N . TYR A 1 237 ? -14.07 -9.914 -8.141 1 96.88 237 TYR A N 1
ATOM 1842 C CA . TYR A 1 237 ? -14.906 -10.742 -7.285 1 96.88 237 TYR A CA 1
ATOM 1843 C C . TYR A 1 237 ? -14.914 -12.188 -7.77 1 96.88 237 TYR A C 1
ATOM 1845 O O . TYR A 1 237 ? -15.141 -12.453 -8.953 1 96.88 237 TYR A O 1
ATOM 1853 N N . VAL A 1 238 ? -14.57 -13.086 -6.941 1 97.12 238 VAL A N 1
ATOM 1854 C CA . VAL A 1 238 ? -14.633 -14.531 -7.129 1 97.12 238 VAL A CA 1
ATOM 1855 C C . VAL A 1 238 ? -15.531 -15.148 -6.059 1 97.12 238 VAL A C 1
ATOM 1857 O O . VAL A 1 238 ? -15.516 -14.727 -4.902 1 97.12 238 VAL A O 1
ATOM 1860 N N . THR A 1 239 ? -16.344 -16.109 -6.406 1 95.75 239 THR A N 1
ATOM 1861 C CA . THR A 1 239 ? -17.203 -16.734 -5.406 1 95.75 239 THR A CA 1
ATOM 1862 C C . THR A 1 239 ? -16.375 -17.547 -4.41 1 95.75 239 THR A C 1
ATOM 1864 O O . THR A 1 239 ? -16.047 -18.703 -4.672 1 95.75 239 THR A O 1
ATOM 1867 N N . THR A 1 240 ? -16.047 -16.969 -3.332 1 93.56 240 THR A N 1
ATOM 1868 C CA . THR A 1 240 ? -15.312 -17.547 -2.219 1 93.56 240 THR A CA 1
ATOM 1869 C C . THR A 1 240 ? -15.906 -17.109 -0.884 1 93.56 240 THR A C 1
ATOM 1871 O O . THR A 1 240 ? -16.734 -16.203 -0.837 1 93.56 240 THR A O 1
ATOM 1874 N N . LYS A 1 241 ? -15.422 -17.734 0.169 1 88 241 LYS A N 1
ATOM 1875 C CA . LYS A 1 241 ? -15.891 -17.406 1.512 1 88 241 LYS A CA 1
ATOM 1876 C C . LYS A 1 241 ? -15.648 -15.945 1.837 1 88 241 LYS A C 1
ATOM 1878 O O . LYS A 1 241 ? -16.406 -15.328 2.584 1 88 241 LYS A O 1
ATOM 1883 N N . MET A 1 242 ? -14.641 -15.297 1.255 1 85.56 242 MET A N 1
ATOM 1884 C CA . MET A 1 242 ? -14.281 -13.898 1.496 1 85.56 242 MET A CA 1
ATOM 1885 C C . MET A 1 242 ? -15.422 -12.969 1.097 1 85.56 242 MET A C 1
ATOM 1887 O O . MET A 1 242 ? -15.531 -11.859 1.625 1 85.56 242 MET A O 1
ATOM 1891 N N . ASN A 1 243 ? -16.234 -13.398 0.189 1 89.69 243 ASN A N 1
ATOM 1892 C CA . ASN A 1 243 ? -17.281 -12.547 -0.352 1 89.69 243 ASN A CA 1
ATOM 1893 C C . ASN A 1 243 ? -18.672 -12.992 0.119 1 89.69 243 ASN A C 1
ATOM 1895 O O . ASN A 1 243 ? -19.688 -12.602 -0.458 1 89.69 243 ASN A O 1
ATOM 1899 N N . GLN A 1 244 ? -18.781 -13.766 1.191 1 90.38 244 GLN A N 1
ATOM 1900 C CA . GLN A 1 244 ? -20.016 -14.367 1.686 1 90.38 244 GLN A CA 1
ATOM 1901 C C . GLN A 1 244 ? -20.969 -13.312 2.24 1 90.38 244 GLN A C 1
ATOM 1903 O O . GLN A 1 244 ? -22.156 -13.57 2.424 1 90.38 244 GLN A O 1
ATOM 1908 N N . TYR A 1 245 ? -20.5 -12.125 2.436 1 89.19 245 TYR A N 1
ATOM 1909 C CA . TYR A 1 245 ? -21.312 -11.055 2.992 1 89.19 245 TYR A CA 1
ATOM 1910 C C . TYR A 1 245 ? -22.328 -10.555 1.969 1 89.19 245 TYR A C 1
ATOM 1912 O O . TYR A 1 245 ? -23.234 -9.789 2.305 1 89.19 245 TYR A O 1
ATOM 1920 N N . SER A 1 246 ? -22.219 -11.047 0.769 1 91.38 246 SER A N 1
ATOM 1921 C CA . SER A 1 246 ? -23.109 -10.609 -0.306 1 91.38 246 SER A CA 1
ATOM 1922 C C . SER A 1 246 ? -23.703 -11.797 -1.052 1 91.38 246 SER A C 1
ATOM 1924 O O . SER A 1 246 ? -22.969 -12.562 -1.691 1 91.38 246 SER A O 1
ATOM 1926 N N . THR A 1 247 ? -24.984 -11.859 -1.061 1 89.75 247 THR A N 1
ATOM 1927 C CA . THR A 1 247 ? -25.672 -12.898 -1.811 1 89.75 247 THR A CA 1
ATOM 1928 C C . THR A 1 247 ? -25.484 -12.695 -3.312 1 89.75 247 THR A C 1
ATOM 1930 O O . THR A 1 247 ? -25.375 -13.656 -4.07 1 89.75 247 THR A O 1
ATOM 1933 N N . THR A 1 248 ? -25.453 -11.461 -3.654 1 89.81 248 THR A N 1
ATOM 1934 C CA . THR A 1 248 ? -25.266 -11.117 -5.059 1 89.81 248 THR A CA 1
ATOM 1935 C C . THR A 1 248 ? -23.938 -11.656 -5.578 1 89.81 248 THR A C 1
ATOM 1937 O O . THR A 1 248 ? -23.875 -12.266 -6.648 1 89.81 248 THR A O 1
ATOM 1940 N N . LEU A 1 249 ? -22.906 -11.484 -4.848 1 89.88 249 LEU A N 1
ATOM 1941 C CA . LEU A 1 249 ? -21.578 -11.953 -5.234 1 89.88 249 LEU A CA 1
ATOM 1942 C C . LEU A 1 249 ? -21.531 -13.477 -5.227 1 89.88 249 LEU A C 1
ATOM 1944 O O . LEU A 1 249 ? -20.859 -14.086 -6.07 1 89.88 249 LEU A O 1
ATOM 1948 N N . MET A 1 250 ? -22.281 -14.094 -4.344 1 90.94 250 MET A N 1
ATOM 1949 C CA . MET A 1 250 ? -22.219 -15.539 -4.184 1 90.94 250 MET A CA 1
ATOM 1950 C C . MET A 1 250 ? -23.031 -16.234 -5.27 1 90.94 250 MET A C 1
ATOM 1952 O O . MET A 1 250 ? -22.875 -17.438 -5.5 1 90.94 250 MET A O 1
ATOM 1956 N N . GLU A 1 251 ? -23.906 -15.492 -5.898 1 91.5 251 GLU A N 1
ATOM 1957 C CA . GLU A 1 251 ? -24.672 -16.047 -7.016 1 91.5 251 GLU A CA 1
ATOM 1958 C C . GLU A 1 251 ? -23.75 -16.359 -8.195 1 91.5 251 GLU A C 1
ATOM 1960 O O . GLU A 1 251 ? -24.078 -17.234 -9.008 1 91.5 251 GLU A O 1
ATOM 1965 N N . GLY A 1 252 ? -22.672 -15.656 -8.25 1 92.62 252 GLY A N 1
ATOM 1966 C CA . GLY A 1 252 ? -21.703 -15.891 -9.312 1 92.62 252 GLY A CA 1
ATOM 1967 C C . GLY A 1 252 ? -22.141 -15.312 -10.648 1 92.62 252 GLY A C 1
ATOM 1968 O O . GLY A 1 252 ? -22.922 -14.352 -10.688 1 92.62 252 GLY A O 1
ATOM 1969 N N . GLY A 1 253 ? -21.562 -15.758 -11.75 1 91.19 253 GLY A N 1
ATOM 1970 C CA . GLY A 1 253 ? -21.828 -15.281 -13.102 1 91.19 253 GLY A CA 1
ATOM 1971 C C . GLY A 1 253 ? -20.578 -15.102 -13.938 1 91.19 253 GLY A C 1
ATOM 1972 O O . GLY A 1 253 ? -19.484 -15.508 -13.531 1 91.19 253 GLY A O 1
ATOM 1973 N N . VAL A 1 254 ? -20.766 -14.555 -15.102 1 92.62 254 VAL A N 1
ATOM 1974 C CA . VAL A 1 254 ? -19.688 -14.414 -16.078 1 92.62 254 VAL A CA 1
ATOM 1975 C C . VAL A 1 254 ? -18.594 -13.508 -15.508 1 92.62 254 VAL A C 1
ATOM 1977 O O . VAL A 1 254 ? -17.406 -13.727 -15.758 1 92.62 254 VAL A O 1
ATOM 1980 N N . PHE A 1 255 ? -18.953 -12.562 -14.695 1 94.81 255 PHE A N 1
ATOM 1981 C CA . PHE A 1 255 ? -18 -11.594 -14.164 1 94.81 255 PHE A CA 1
ATOM 1982 C C . PHE A 1 255 ? -17.578 -11.961 -12.75 1 94.81 255 PHE A C 1
ATOM 1984 O O . PHE A 1 255 ? -16.75 -11.273 -12.141 1 94.81 255 PHE A O 1
ATOM 1991 N N . ILE A 1 256 ? -18.141 -13.016 -12.219 1 96.88 256 ILE A N 1
ATOM 1992 C CA . ILE A 1 256 ? -17.797 -13.523 -10.898 1 96.88 256 ILE A CA 1
ATOM 1993 C C . ILE A 1 256 ? -17.609 -15.039 -10.969 1 96.88 256 ILE A C 1
ATOM 1995 O O . ILE A 1 256 ? -18.469 -15.797 -10.539 1 96.88 256 ILE A O 1
ATOM 1999 N N . PRO A 1 257 ? -16.5 -15.461 -11.438 1 96.88 257 PRO A N 1
ATOM 2000 C CA . PRO A 1 257 ? -16.25 -16.891 -11.578 1 96.88 257 PRO A CA 1
ATOM 2001 C C . PRO A 1 257 ? -16.094 -17.609 -10.242 1 96.88 257 PRO A C 1
ATOM 2003 O O . PRO A 1 257 ? -15.898 -16.953 -9.211 1 96.88 257 PRO A O 1
ATOM 2006 N N . ASN A 1 258 ? -16.266 -18.906 -10.297 1 96.56 258 ASN A N 1
ATOM 2007 C CA . ASN A 1 258 ? -15.938 -19.688 -9.109 1 96.56 258 ASN A CA 1
ATOM 2008 C C . ASN A 1 258 ? -14.43 -19.891 -8.977 1 96.56 258 ASN A C 1
ATOM 2010 O O . ASN A 1 258 ? -13.68 -19.641 -9.922 1 96.56 258 ASN A O 1
ATOM 2014 N N . ALA A 1 259 ? -14.008 -20.344 -7.859 1 97.5 259 ALA A N 1
ATOM 2015 C CA . ALA A 1 259 ? -12.586 -20.438 -7.531 1 97.5 259 ALA A CA 1
ATOM 2016 C C . ALA A 1 259 ? -11.867 -21.406 -8.461 1 97.5 259 ALA A C 1
ATOM 2018 O O . ALA A 1 259 ? -10.727 -21.172 -8.867 1 97.5 259 ALA A O 1
ATOM 2019 N N . GLU A 1 260 ? -12.484 -22.484 -8.797 1 97.31 260 GLU A N 1
ATOM 2020 C CA . GLU A 1 260 ? -11.867 -23.516 -9.633 1 97.31 260 GLU A CA 1
ATOM 2021 C C . GLU A 1 260 ? -11.57 -22.984 -11.039 1 97.31 260 GLU A C 1
ATOM 2023 O O . GLU A 1 260 ? -10.438 -23.062 -11.516 1 97.31 260 GLU A O 1
ATOM 2028 N N . SER A 1 261 ? -12.625 -22.406 -11.664 1 97.19 261 SER A N 1
ATOM 2029 C CA . SER A 1 261 ? -12.461 -21.828 -12.992 1 97.19 261 SER A CA 1
ATOM 2030 C C . SER A 1 261 ? -11.445 -20.688 -12.984 1 97.19 261 SER A C 1
ATOM 2032 O O . SER A 1 261 ? -10.641 -20.578 -13.914 1 97.19 261 SER A O 1
ATOM 2034 N N . TYR A 1 262 ? -11.5 -19.906 -11.984 1 98.12 262 TYR A N 1
ATOM 2035 C CA . TYR A 1 262 ? -10.555 -18.797 -11.859 1 98.12 262 TYR A CA 1
ATOM 2036 C C . TYR A 1 262 ? -9.125 -19.297 -11.781 1 98.12 262 TYR A C 1
ATOM 2038 O O . TYR A 1 262 ? -8.25 -18.844 -12.523 1 98.12 262 TYR A O 1
ATOM 2046 N N . ALA A 1 263 ? -8.875 -20.297 -10.906 1 98.12 263 ALA A N 1
ATOM 2047 C CA . ALA A 1 263 ? -7.52 -20.781 -10.664 1 98.12 263 ALA A CA 1
ATOM 2048 C C . ALA A 1 263 ? -6.945 -21.453 -11.914 1 98.12 263 ALA A C 1
ATOM 2050 O O . ALA A 1 263 ? -5.738 -21.375 -12.164 1 98.12 263 ALA A O 1
ATOM 2051 N N . LYS A 1 264 ? -7.781 -22.125 -12.68 1 97.5 264 LYS A N 1
ATOM 2052 C CA . LYS A 1 264 ? -7.332 -22.75 -13.922 1 97.5 264 LYS A CA 1
ATOM 2053 C C . LYS A 1 264 ? -6.711 -21.719 -14.859 1 97.5 264 LYS A C 1
ATOM 2055 O O . LYS A 1 264 ? -5.609 -21.938 -15.375 1 97.5 264 LYS A O 1
ATOM 2060 N N . PHE A 1 265 ? -7.406 -20.625 -15 1 96.44 265 PHE A N 1
ATOM 2061 C CA . PHE A 1 265 ? -6.914 -19.578 -15.875 1 96.44 265 PHE A CA 1
ATOM 2062 C C . PHE A 1 265 ? -5.707 -18.875 -15.266 1 96.44 265 PHE A C 1
ATOM 2064 O O . PHE A 1 265 ? -4.75 -18.547 -15.969 1 96.44 265 PHE A O 1
ATOM 2071 N N . ALA A 1 266 ? -5.789 -18.609 -14 1 97.62 266 ALA A N 1
ATOM 2072 C CA . ALA A 1 266 ? -4.703 -17.906 -13.305 1 97.62 266 ALA A CA 1
ATOM 2073 C C . ALA A 1 266 ? -3.398 -18.703 -13.406 1 97.62 266 ALA A C 1
ATOM 2075 O O . ALA A 1 266 ? -2.354 -18.141 -13.742 1 97.62 266 ALA A O 1
ATOM 2076 N N . VAL A 1 267 ? -3.449 -20 -13.18 1 98.12 267 VAL A N 1
ATOM 2077 C CA . VAL A 1 267 ? -2.252 -20.828 -13.219 1 98.12 267 VAL A CA 1
ATOM 2078 C C . VAL A 1 267 ? -1.759 -20.953 -14.664 1 98.12 267 VAL A C 1
ATOM 2080 O O . VAL A 1 267 ? -0.551 -21 -14.906 1 98.12 267 VAL A O 1
ATOM 2083 N N . PHE A 1 268 ? -2.695 -20.984 -15.602 1 96.56 268 PHE A N 1
ATOM 2084 C CA . PHE A 1 268 ? -2.342 -21.031 -17.016 1 96.56 268 PHE A CA 1
ATOM 2085 C C . PHE A 1 268 ? -1.483 -19.828 -17.406 1 96.56 268 PHE A C 1
ATOM 2087 O O . PHE A 1 268 ? -0.591 -19.938 -18.25 1 96.56 268 PHE A O 1
ATOM 2094 N N . SER A 1 269 ? -1.704 -18.688 -16.766 1 96.75 269 SER A N 1
ATOM 2095 C CA . SER A 1 269 ? -1.016 -17.453 -17.125 1 96.75 269 SER A CA 1
ATOM 2096 C C . SER A 1 269 ? 0.389 -17.406 -16.531 1 96.75 269 SER A C 1
ATOM 2098 O O . SER A 1 269 ? 1.214 -16.578 -16.938 1 96.75 269 SER A O 1
ATOM 2100 N N . LEU A 1 270 ? 0.654 -18.281 -15.555 1 97.44 270 LEU A N 1
ATOM 2101 C CA . LEU A 1 270 ? 1.95 -18.281 -14.883 1 97.44 270 LEU A CA 1
ATOM 2102 C C . LEU A 1 270 ? 3.072 -18.578 -15.875 1 97.44 270 LEU A C 1
ATOM 2104 O O . LEU A 1 270 ? 3.006 -19.562 -16.609 1 97.44 270 LEU A O 1
ATOM 2108 N N . GLY A 1 271 ? 4.098 -17.734 -15.914 1 94.44 271 GLY A N 1
ATOM 2109 C CA . GLY A 1 271 ? 5.215 -17.891 -16.828 1 94.44 271 GLY A CA 1
ATOM 2110 C C . GLY A 1 271 ? 4.965 -17.266 -18.188 1 94.44 271 GLY A C 1
ATOM 2111 O O . GLY A 1 271 ? 5.883 -17.156 -19.016 1 94.44 271 GLY A O 1
ATOM 2112 N N . LYS A 1 272 ? 3.721 -16.844 -18.422 1 95.12 272 LYS A N 1
ATOM 2113 C CA . LYS A 1 272 ? 3.355 -16.297 -19.719 1 95.12 272 LYS A CA 1
ATOM 2114 C C . LYS A 1 272 ? 3.127 -14.789 -19.641 1 95.12 272 LYS A C 1
ATOM 2116 O O . LYS A 1 272 ? 3.207 -14.094 -20.656 1 95.12 272 LYS A O 1
ATOM 2121 N N . THR A 1 273 ? 2.793 -14.32 -18.5 1 96.06 273 THR A N 1
ATOM 2122 C CA . THR A 1 273 ? 2.584 -12.891 -18.297 1 96.06 273 THR A CA 1
ATOM 2123 C C . THR A 1 273 ? 3.057 -12.469 -16.906 1 96.06 273 THR A C 1
ATOM 2125 O O . THR A 1 273 ? 3.117 -13.297 -15.992 1 96.06 273 THR A O 1
ATOM 2128 N N . LYS A 1 274 ? 3.4 -11.203 -16.797 1 96.06 274 LYS A N 1
ATOM 2129 C CA . LYS A 1 274 ? 3.916 -10.672 -15.531 1 96.06 274 LYS A CA 1
ATOM 2130 C C . LYS A 1 274 ? 2.799 -10.047 -14.703 1 96.06 274 LYS A C 1
ATOM 2132 O O . LYS A 1 274 ? 2.943 -9.875 -13.492 1 96.06 274 LYS A O 1
ATOM 2137 N N . ARG A 1 275 ? 1.795 -9.625 -15.336 1 97 275 ARG A N 1
ATOM 2138 C CA . ARG A 1 275 ? 0.653 -8.969 -14.703 1 97 275 ARG A CA 1
ATOM 2139 C C . ARG A 1 275 ? -0.659 -9.453 -15.312 1 97 275 ARG A C 1
ATOM 2141 O O . ARG A 1 275 ? -0.822 -9.453 -16.531 1 97 275 ARG A O 1
ATOM 2148 N N . THR A 1 276 ? -1.598 -9.898 -14.492 1 97.44 276 THR A N 1
ATOM 2149 C CA . THR A 1 276 ? -2.867 -10.406 -15 1 97.44 276 THR A CA 1
ATOM 2150 C C . THR A 1 276 ? -3.965 -10.266 -13.945 1 97.44 276 THR A C 1
ATOM 2152 O O . THR A 1 276 ? -3.68 -10.203 -12.75 1 97.44 276 THR A O 1
ATOM 2155 N N . THR A 1 277 ? -5.18 -10.227 -14.438 1 97.56 277 THR A N 1
ATOM 2156 C CA . THR A 1 277 ? -6.309 -10.297 -13.516 1 97.56 277 THR A CA 1
ATOM 2157 C C . THR A 1 277 ? -6.625 -11.742 -13.156 1 97.56 277 THR A C 1
ATOM 2159 O O . THR A 1 277 ? -7.422 -12 -12.25 1 97.56 277 THR A O 1
ATOM 2162 N N . GLY A 1 278 ? -6.039 -12.68 -13.789 1 96.75 278 GLY A N 1
ATOM 2163 C CA . GLY A 1 278 ? -6.184 -14.094 -13.492 1 96.75 278 GLY A CA 1
ATOM 2164 C C . GLY A 1 278 ? -7.367 -14.734 -14.195 1 96.75 278 GLY A C 1
ATOM 2165 O O . GLY A 1 278 ? -7.512 -15.961 -14.18 1 96.75 278 GLY A O 1
ATOM 2166 N N . TYR A 1 279 ? -8.234 -13.93 -14.828 1 96.38 279 TYR A N 1
ATOM 2167 C CA . TYR A 1 279 ? -9.43 -14.422 -15.492 1 96.38 279 TYR A CA 1
ATOM 2168 C C . TYR A 1 279 ? -9.867 -13.477 -16.609 1 96.38 279 TYR A C 1
ATOM 2170 O O . TYR A 1 279 ? -9.805 -12.25 -16.453 1 96.38 279 TYR A O 1
ATOM 2178 N N . TRP A 1 280 ? -10.352 -14.008 -17.719 1 94.25 280 TRP A N 1
ATOM 2179 C CA . TRP A 1 280 ? -10.57 -13.203 -18.906 1 94.25 280 TRP A CA 1
ATOM 2180 C C . TRP A 1 280 ? -11.641 -12.141 -18.656 1 94.25 280 TRP A C 1
ATOM 2182 O O . TRP A 1 280 ? -11.492 -10.992 -19.078 1 94.25 280 TRP A O 1
ATOM 2192 N N . SER A 1 281 ? -12.766 -12.492 -18.016 1 96.38 281 SER A N 1
ATOM 2193 C CA . SER A 1 281 ? -13.82 -11.508 -17.797 1 96.38 281 SER A CA 1
ATOM 2194 C C . SER A 1 281 ? -13.367 -10.422 -16.828 1 96.38 281 SER A C 1
ATOM 2196 O O . SER A 1 281 ? -13.805 -9.273 -16.938 1 96.38 281 SER A O 1
ATOM 2198 N N . HIS A 1 282 ? -12.531 -10.781 -15.828 1 97.44 282 HIS A N 1
ATOM 2199 C CA . HIS A 1 282 ? -11.953 -9.781 -14.938 1 97.44 282 HIS A CA 1
ATOM 2200 C C . HIS A 1 282 ? -11.086 -8.789 -15.711 1 97.44 282 HIS A C 1
ATOM 2202 O O . HIS A 1 282 ? -11.008 -7.617 -15.359 1 97.44 282 HIS A O 1
ATOM 2208 N N . GLY A 1 283 ? -10.391 -9.344 -16.812 1 96.06 283 GLY A N 1
ATOM 2209 C CA . GLY A 1 283 ? -9.625 -8.453 -17.672 1 96.06 283 GLY A CA 1
ATOM 2210 C C . GLY A 1 283 ? -10.461 -7.363 -18.297 1 96.06 283 GLY A C 1
ATOM 2211 O O . GLY A 1 283 ? -10.047 -6.203 -18.359 1 96.06 283 GLY A O 1
ATOM 2212 N N . ILE A 1 284 ? -11.641 -7.715 -18.703 1 94.81 284 ILE A N 1
ATOM 2213 C CA . ILE A 1 284 ? -12.562 -6.762 -19.312 1 94.81 284 ILE A CA 1
ATOM 2214 C C . ILE A 1 284 ? -13.016 -5.742 -18.266 1 94.81 284 ILE A C 1
ATOM 2216 O O . ILE A 1 284 ? -13.016 -4.539 -18.531 1 94.81 284 ILE A O 1
ATOM 2220 N N . GLN A 1 285 ? -13.398 -6.242 -17.125 1 95.88 285 GLN A N 1
ATOM 2221 C CA . GLN A 1 285 ? -13.852 -5.363 -16.047 1 95.88 285 GLN A CA 1
ATOM 2222 C C . GLN A 1 285 ? -12.758 -4.371 -15.648 1 95.88 285 GLN A C 1
ATOM 2224 O O . GLN A 1 285 ? -13.031 -3.184 -15.461 1 95.88 285 GLN A O 1
ATOM 2229 N N . TYR A 1 286 ? -11.586 -4.871 -15.531 1 95.69 286 TYR A N 1
ATOM 2230 C CA . TYR A 1 286 ? -10.438 -4.051 -15.156 1 95.69 286 TYR A CA 1
ATOM 2231 C C . TYR A 1 286 ? -10.172 -2.973 -16.203 1 95.69 286 TYR A C 1
ATOM 2233 O O . TYR A 1 286 ? -9.93 -1.813 -15.852 1 95.69 286 TYR A O 1
ATOM 2241 N N . CYS A 1 287 ? -10.258 -3.354 -17.438 1 93.12 287 CYS A N 1
ATOM 2242 C CA . CYS A 1 287 ? -10.055 -2.445 -18.562 1 93.12 287 CYS A CA 1
ATOM 2243 C C . CYS A 1 287 ? -11.086 -1.321 -18.547 1 93.12 287 CYS A C 1
ATOM 2245 O O . CYS A 1 287 ? -10.727 -0.148 -18.688 1 93.12 287 CYS A O 1
ATOM 2247 N N . VAL A 1 288 ? -12.289 -1.631 -18.344 1 91.5 288 VAL A N 1
ATOM 2248 C CA . VAL A 1 288 ? -13.383 -0.661 -18.344 1 91.5 288 VAL A CA 1
ATOM 2249 C C . VAL A 1 288 ? -13.227 0.292 -17.156 1 91.5 288 VAL A C 1
ATOM 2251 O O . VAL A 1 288 ? -13.422 1.501 -17.297 1 91.5 288 VAL A O 1
ATOM 2254 N N . ALA A 1 289 ? -12.852 -0.235 -16.031 1 92.62 289 ALA A N 1
ATOM 2255 C CA . ALA A 1 289 ? -12.672 0.583 -14.844 1 92.62 289 ALA A CA 1
ATOM 2256 C C . ALA A 1 289 ? -11.594 1.64 -15.055 1 92.62 289 ALA A C 1
ATOM 2258 O O . ALA A 1 289 ? -11.703 2.758 -14.547 1 92.62 289 ALA A O 1
ATOM 2259 N N . GLN A 1 290 ? -10.617 1.34 -15.82 1 90.25 290 GLN A N 1
ATOM 2260 C CA . GLN A 1 290 ? -9.453 2.213 -15.992 1 90.25 290 GLN A CA 1
ATOM 2261 C C . GLN A 1 290 ? -9.797 3.4 -16.891 1 90.25 290 GLN A C 1
ATOM 2263 O O . GLN A 1 290 ? -9.008 4.344 -17 1 90.25 290 GLN A O 1
ATOM 2268 N N . PHE A 1 291 ? -11.016 3.439 -17.5 1 86.62 291 PHE A N 1
ATOM 2269 C CA . PHE A 1 291 ? -11.445 4.574 -18.297 1 86.62 291 PHE A CA 1
ATOM 2270 C C . PHE A 1 291 ? -11.875 5.738 -17.406 1 86.62 291 PHE A C 1
ATOM 2272 O O . PHE A 1 291 ? -11.875 6.891 -17.844 1 86.62 291 PHE A O 1
ATOM 2279 N N . ALA A 1 292 ? -12.219 5.387 -16.219 1 89.81 292 ALA A N 1
ATOM 2280 C CA . ALA A 1 292 ? -12.648 6.426 -15.289 1 89.81 292 ALA A CA 1
ATOM 2281 C C . ALA A 1 292 ? -11.469 6.926 -14.453 1 89.81 292 ALA A C 1
ATOM 2283 O O . ALA A 1 292 ? -10.617 6.141 -14.039 1 89.81 292 ALA A O 1
ATOM 2284 N N . PRO A 1 293 ? -11.438 8.281 -14.297 1 91.44 293 PRO A N 1
ATOM 2285 C CA . PRO A 1 293 ? -10.391 8.781 -13.406 1 91.44 293 PRO A CA 1
ATOM 2286 C C . PRO A 1 293 ? -10.523 8.242 -11.977 1 91.44 293 PRO A C 1
ATOM 2288 O O . PRO A 1 293 ? -11.602 7.797 -11.586 1 91.44 293 PRO A O 1
ATOM 2291 N N . GLU A 1 294 ? -9.477 8.242 -11.25 1 93.69 294 GLU A N 1
ATOM 2292 C CA . GLU A 1 294 ? -9.391 7.625 -9.93 1 93.69 294 GLU A CA 1
ATOM 2293 C C . GLU A 1 294 ? -10.453 8.188 -8.984 1 93.69 294 GLU A C 1
ATOM 2295 O O . GLU A 1 294 ? -11.062 7.449 -8.211 1 93.69 294 GLU A O 1
ATOM 2300 N N . TRP A 1 295 ? -10.648 9.547 -8.969 1 92.69 295 TRP A N 1
ATOM 2301 C CA . TRP A 1 295 ? -11.625 10.148 -8.062 1 92.69 295 TRP A CA 1
ATOM 2302 C C . TRP A 1 295 ? -13.023 9.586 -8.312 1 92.69 295 TRP A C 1
ATOM 2304 O O . TRP A 1 295 ? -13.781 9.352 -7.375 1 92.69 295 TRP A O 1
ATOM 2314 N N . ALA A 1 296 ? -13.352 9.367 -9.578 1 94.75 296 ALA A N 1
ATOM 2315 C CA . ALA A 1 296 ? -14.656 8.812 -9.93 1 94.75 296 ALA A CA 1
ATOM 2316 C C . ALA A 1 296 ? -14.758 7.352 -9.492 1 94.75 296 ALA A C 1
ATOM 2318 O O . ALA A 1 296 ? -15.789 6.93 -8.961 1 94.75 296 ALA A O 1
ATOM 2319 N N . ARG A 1 297 ? -13.688 6.625 -9.695 1 96.81 297 ARG A N 1
ATOM 2320 C CA . ARG A 1 297 ? -13.672 5.227 -9.273 1 96.81 297 ARG A CA 1
ATOM 2321 C C . ARG A 1 297 ? -13.828 5.113 -7.758 1 96.81 297 ARG A C 1
ATOM 2323 O O . ARG A 1 297 ? -14.469 4.184 -7.266 1 96.81 297 ARG A O 1
ATOM 2330 N N . THR A 1 298 ? -13.227 6.023 -7.035 1 97.25 298 THR A N 1
ATOM 2331 C CA . THR A 1 298 ? -13.32 6.031 -5.582 1 97.25 298 THR A CA 1
ATOM 2332 C C . THR A 1 298 ? -14.758 6.258 -5.129 1 97.25 298 THR A C 1
ATOM 2334 O O . THR A 1 298 ? -15.258 5.551 -4.254 1 97.25 298 THR A O 1
ATOM 2337 N N . ILE A 1 299 ? -15.453 7.18 -5.773 1 96.69 299 ILE A N 1
ATOM 2338 C CA . ILE A 1 299 ? -16.844 7.48 -5.441 1 96.69 299 ILE A CA 1
ATOM 2339 C C . ILE A 1 299 ? -17.719 6.281 -5.781 1 96.69 299 ILE A C 1
ATOM 2341 O O . ILE A 1 299 ? -18.547 5.859 -4.969 1 96.69 299 ILE A O 1
ATOM 2345 N N . ILE A 1 300 ? -17.516 5.723 -6.945 1 97 300 ILE A N 1
ATOM 2346 C CA . ILE A 1 300 ? -18.281 4.57 -7.398 1 97 300 ILE A CA 1
ATOM 2347 C C . ILE A 1 300 ? -18.047 3.389 -6.461 1 97 300 ILE A C 1
ATOM 2349 O O . ILE A 1 300 ? -19 2.709 -6.059 1 97 300 ILE A O 1
ATOM 2353 N N . GLY A 1 301 ? -16.781 3.121 -6.109 1 97.25 301 GLY A N 1
ATOM 2354 C CA . GLY A 1 301 ? -16.453 2.055 -5.18 1 97.25 301 GLY A CA 1
ATOM 2355 C C . GLY A 1 301 ? -17.094 2.234 -3.816 1 97.25 301 GLY A C 1
ATOM 2356 O O . GLY A 1 301 ? -17.594 1.274 -3.23 1 97.25 301 GLY A O 1
ATOM 2357 N N . GLY A 1 302 ? -17.062 3.473 -3.299 1 97.44 302 GLY A N 1
ATOM 2358 C CA . GLY A 1 302 ? -17.719 3.762 -2.035 1 97.44 302 GLY A CA 1
ATOM 2359 C C . GLY A 1 302 ? -19.203 3.506 -2.068 1 97.44 302 GLY A C 1
ATOM 2360 O O . GLY A 1 302 ? -19.766 2.941 -1.127 1 97.44 302 GLY A O 1
ATOM 2361 N N . THR A 1 303 ? -19.844 3.893 -3.139 1 97.19 303 THR A N 1
ATOM 2362 C CA . THR A 1 303 ? -21.281 3.693 -3.303 1 97.19 303 THR A CA 1
ATOM 2363 C C . THR A 1 303 ? -21.625 2.207 -3.391 1 97.19 303 THR A C 1
ATOM 2365 O O . THR A 1 303 ? -22.578 1.743 -2.773 1 97.19 303 THR A O 1
ATOM 2368 N N . MET A 1 304 ? -20.828 1.515 -4.16 1 96.19 304 MET A N 1
ATOM 2369 C CA . MET A 1 304 ? -21 0.071 -4.281 1 96.19 304 MET A CA 1
ATOM 2370 C C . MET A 1 304 ? -20.875 -0.61 -2.924 1 96.19 304 MET A C 1
ATOM 2372 O O . MET A 1 304 ? -21.656 -1.499 -2.592 1 96.19 304 MET A O 1
ATOM 2376 N N . ASN A 1 305 ? -19.938 -0.227 -2.104 1 97.06 305 ASN A N 1
ATOM 2377 C CA . ASN A 1 305 ? -19.688 -0.845 -0.805 1 97.06 305 ASN A CA 1
ATOM 2378 C C . ASN A 1 305 ? -20.812 -0.543 0.182 1 97.06 305 ASN A C 1
ATOM 2380 O O . ASN A 1 305 ? -21.125 -1.365 1.045 1 97.06 305 ASN A O 1
ATOM 2384 N N . LYS A 1 306 ? -21.438 0.604 0.018 1 96.5 306 LYS A N 1
ATOM 2385 C CA . LYS A 1 306 ? -22.609 0.893 0.834 1 96.5 306 LYS A CA 1
ATOM 2386 C C . LYS A 1 306 ? -23.75 -0.061 0.506 1 96.5 306 LYS A C 1
ATOM 2388 O O . LYS A 1 306 ? -24.5 -0.474 1.396 1 96.5 306 LYS A O 1
ATOM 2393 N N . VAL A 1 307 ? -23.875 -0.382 -0.785 1 96.12 307 VAL A N 1
ATOM 2394 C CA . VAL A 1 307 ? -24.891 -1.331 -1.208 1 96.12 307 VAL A CA 1
ATOM 2395 C C . VAL A 1 307 ? -24.609 -2.707 -0.617 1 96.12 307 VAL A C 1
ATOM 2397 O O . VAL A 1 307 ? -25.5 -3.367 -0.086 1 96.12 307 VAL A O 1
ATOM 2400 N N . PHE A 1 308 ? -23.328 -3.125 -0.68 1 95.62 308 PHE A N 1
ATOM 2401 C CA . PHE A 1 308 ? -22.922 -4.41 -0.117 1 95.62 308 PHE A CA 1
ATOM 2402 C C . PHE A 1 308 ? -23.156 -4.438 1.389 1 95.62 308 PHE A C 1
ATOM 2404 O O . PHE A 1 308 ? -23.531 -5.477 1.948 1 95.62 308 PHE A O 1
ATOM 2411 N N . ARG A 1 309 ? -22.906 -3.342 2.041 1 95.44 309 ARG A N 1
ATOM 2412 C CA . ARG A 1 309 ? -23.172 -3.23 3.475 1 95.44 309 ARG A CA 1
ATOM 2413 C C . ARG A 1 309 ? -24.641 -3.455 3.787 1 95.44 309 ARG A C 1
ATOM 2415 O O . ARG A 1 309 ? -24.984 -4.168 4.734 1 95.44 309 ARG A O 1
ATOM 2422 N N . LYS A 1 310 ? -25.5 -2.836 3.004 1 95.44 310 LYS A N 1
ATOM 2423 C CA . LYS A 1 310 ? -26.938 -3.012 3.182 1 95.44 310 LYS A CA 1
ATOM 2424 C C . LYS A 1 310 ? -27.344 -4.473 2.992 1 95.44 310 LYS A C 1
ATOM 2426 O O . LYS A 1 310 ? -28.172 -4.992 3.738 1 95.44 310 LYS A O 1
ATOM 2431 N N . GLU A 1 311 ? -26.75 -5.074 2.008 1 94.19 311 GLU A N 1
ATOM 2432 C CA . GLU A 1 311 ? -27.031 -6.488 1.765 1 94.19 311 GLU A CA 1
ATOM 2433 C C . GLU A 1 311 ? -26.625 -7.344 2.963 1 94.19 311 GLU A C 1
ATOM 2435 O O . GLU A 1 311 ? -27.344 -8.266 3.342 1 94.19 311 GLU A O 1
ATOM 2440 N N . TYR A 1 312 ? -25.484 -7.078 3.518 1 94.19 312 TYR A N 1
ATOM 2441 C CA . TYR A 1 312 ? -25 -7.824 4.672 1 94.19 312 TYR A CA 1
ATOM 2442 C C . TYR A 1 312 ? -25.984 -7.73 5.836 1 94.19 312 TYR A C 1
ATOM 2444 O O . TYR A 1 312 ? -26.328 -8.75 6.445 1 94.19 312 TYR A O 1
ATOM 2452 N N . TYR A 1 313 ? -26.422 -6.535 6.113 1 94.44 313 TYR A N 1
ATOM 2453 C CA . TYR A 1 313 ? -27.344 -6.352 7.223 1 94.44 313 TYR A CA 1
ATOM 2454 C C . TYR A 1 313 ? -28.688 -7.02 6.934 1 94.44 313 TYR A C 1
ATOM 2456 O O . TYR A 1 313 ? -29.328 -7.547 7.84 1 94.44 313 TYR A O 1
ATOM 2464 N N . ALA A 1 314 ? -29.094 -7 5.68 1 93.62 314 ALA A N 1
ATOM 2465 C CA . ALA A 1 314 ? -30.328 -7.684 5.297 1 93.62 314 ALA A CA 1
ATOM 2466 C C . ALA A 1 314 ? -30.203 -9.188 5.516 1 93.62 314 ALA A C 1
ATOM 2468 O O . ALA A 1 314 ? -31.156 -9.836 5.977 1 93.62 314 ALA A O 1
ATOM 2469 N N . GLN A 1 315 ? -29.047 -9.711 5.211 1 92.38 315 GLN A N 1
ATOM 2470 C CA . GLN A 1 315 ? -28.781 -11.133 5.41 1 92.38 315 GLN A CA 1
ATOM 2471 C C . GLN A 1 315 ? -28.781 -11.492 6.895 1 92.38 315 GLN A C 1
ATOM 2473 O O . GLN A 1 315 ? -29.281 -12.547 7.285 1 92.38 315 GLN A O 1
ATOM 2478 N N . GLN A 1 316 ? -28.172 -10.641 7.707 1 92 316 GLN A N 1
ATOM 2479 C CA . GLN A 1 316 ? -28.109 -10.891 9.141 1 92 316 GLN A CA 1
ATOM 2480 C C . GLN A 1 316 ? -29.516 -10.875 9.758 1 92 316 GLN A C 1
ATOM 2482 O O . GLN A 1 316 ? -29.812 -11.68 10.648 1 92 316 GLN A O 1
ATOM 2487 N N . LYS A 1 317 ? -30.312 -10 9.312 1 91.5 317 LYS A N 1
ATOM 2488 C CA . LYS A 1 317 ? -31.688 -9.922 9.789 1 91.5 317 LYS A CA 1
ATOM 2489 C C . LYS A 1 317 ? -32.5 -11.164 9.398 1 91.5 317 LYS A C 1
ATOM 2491 O O . LYS A 1 317 ? -33.25 -11.688 10.203 1 91.5 317 LYS A O 1
ATOM 2496 N N . ALA A 1 318 ? -32.281 -11.57 8.25 1 89.44 318 ALA A N 1
ATOM 2497 C CA . ALA A 1 318 ? -33 -12.75 7.754 1 89.44 318 ALA A CA 1
ATOM 2498 C C . ALA A 1 318 ? -32.562 -14 8.516 1 89.44 318 ALA A C 1
ATOM 2500 O O . ALA A 1 318 ? -33.375 -14.883 8.789 1 89.44 318 ALA A O 1
ATOM 2501 N N . ALA A 1 319 ? -31.328 -14.141 8.828 1 86.75 319 ALA A N 1
ATOM 2502 C CA . ALA A 1 319 ? -30.781 -15.297 9.539 1 86.75 319 ALA A CA 1
ATOM 2503 C C . ALA A 1 319 ? -31.312 -15.352 10.969 1 86.75 319 ALA A C 1
ATOM 2505 O O . ALA A 1 319 ? -31.5 -16.438 11.523 1 86.75 319 ALA A O 1
ATOM 2506 N N . LYS A 1 320 ? -31.531 -14.109 11.562 1 84.38 320 LYS A N 1
ATOM 2507 C CA . LYS A 1 320 ? -32.062 -14.039 12.922 1 84.38 320 LYS A CA 1
ATOM 2508 C C . LYS A 1 320 ? -33.562 -14.375 12.953 1 84.38 320 LYS A C 1
ATOM 2510 O O . LYS A 1 320 ? -34.062 -14.836 13.969 1 84.38 320 LYS A O 1
ATOM 2515 N N . ALA A 1 321 ? -34.156 -14.078 12.008 1 78 321 ALA A N 1
ATOM 2516 C CA . ALA A 1 321 ? -35.594 -14.359 11.938 1 78 321 ALA A CA 1
ATOM 2517 C C . ALA A 1 321 ? -35.844 -15.844 11.719 1 78 321 ALA A C 1
ATOM 2519 O O . ALA A 1 321 ? -36.938 -16.344 12 1 78 321 ALA A O 1
ATOM 2520 N N . LYS A 1 322 ? -34.969 -16.625 11.469 1 63.91 322 LYS A N 1
ATOM 2521 C CA . LYS A 1 322 ? -35.094 -18.062 11.305 1 63.91 322 LYS A CA 1
ATOM 2522 C C . LYS A 1 322 ? -34.719 -18.797 12.586 1 63.91 322 LYS A C 1
ATOM 2524 O O . LYS A 1 322 ? -35.344 -19.812 12.922 1 63.91 322 LYS A O 1
ATOM 2529 N N . MET B 1 1 ? -14.047 10.492 -44.438 1 60.88 1 MET B N 1
ATOM 2530 C CA . MET B 1 1 ? -15.039 10.719 -43.406 1 60.88 1 MET B CA 1
ATOM 2531 C C . MET B 1 1 ? -14.664 9.961 -42.125 1 60.88 1 MET B C 1
ATOM 2533 O O . MET B 1 1 ? -14.688 10.523 -41.031 1 60.88 1 MET B O 1
ATOM 2537 N N . ILE B 1 2 ? -14.281 8.656 -42.281 1 66.69 2 ILE B N 1
ATOM 2538 C CA . ILE B 1 2 ? -13.906 7.812 -41.156 1 66.69 2 ILE B CA 1
ATOM 2539 C C . ILE B 1 2 ? -12.633 8.344 -40.5 1 66.69 2 ILE B C 1
ATOM 2541 O O . ILE B 1 2 ? -12.523 8.414 -39.281 1 66.69 2 ILE B O 1
ATOM 2545 N N . LEU B 1 3 ? -11.742 8.75 -41.281 1 68.62 3 LEU B N 1
ATOM 2546 C CA . LEU B 1 3 ? -10.492 9.32 -40.781 1 68.62 3 LEU B CA 1
ATOM 2547 C C . LEU B 1 3 ? -10.758 10.602 -40 1 68.62 3 LEU B C 1
ATOM 2549 O O . LEU B 1 3 ? -10.086 10.883 -39 1 68.62 3 LEU B O 1
ATOM 2553 N N . SER B 1 4 ? -11.852 11.258 -40.438 1 79.44 4 SER B N 1
ATOM 2554 C CA . SER B 1 4 ? -12.219 12.5 -39.781 1 79.44 4 SER B CA 1
ATOM 2555 C C . SER B 1 4 ? -12.844 12.219 -38.406 1 79.44 4 SER B C 1
ATOM 2557 O O . SER B 1 4 ? -12.555 12.914 -37.438 1 79.44 4 SER B O 1
ATOM 2559 N N . LEU B 1 5 ? -13.602 11.109 -38.406 1 87.44 5 LEU B N 1
ATOM 2560 C CA . LEU B 1 5 ? -14.258 10.758 -37.156 1 87.44 5 LEU B CA 1
ATOM 2561 C C . LEU B 1 5 ? -13.242 10.227 -36.125 1 87.44 5 LEU B C 1
ATOM 2563 O O . LEU B 1 5 ? -13.328 10.539 -34.938 1 87.44 5 LEU B O 1
ATOM 2567 N N . ALA B 1 6 ? -12.344 9.453 -36.625 1 86.88 6 ALA B N 1
ATOM 2568 C CA . ALA B 1 6 ? -11.281 8.945 -35.75 1 86.88 6 ALA B CA 1
ATOM 2569 C C . ALA B 1 6 ? -10.438 10.086 -35.188 1 86.88 6 ALA B C 1
ATOM 2571 O O . ALA B 1 6 ? -10.102 10.094 -34 1 86.88 6 ALA B O 1
ATOM 2572 N N . ALA B 1 7 ? -10.172 10.961 -36.062 1 88.44 7 ALA B N 1
ATOM 2573 C CA . ALA B 1 7 ? -9.391 12.109 -35.625 1 88.44 7 ALA B CA 1
ATOM 2574 C C . ALA B 1 7 ? -10.148 12.93 -34.594 1 88.44 7 ALA B C 1
ATOM 2576 O O . ALA B 1 7 ? -9.57 13.406 -33.594 1 88.44 7 ALA B O 1
ATOM 2577 N N . LEU B 1 8 ? -11.43 13.078 -34.844 1 90.56 8 LEU B N 1
ATOM 2578 C CA . LEU B 1 8 ? -12.266 13.781 -33.875 1 90.56 8 LEU B CA 1
ATOM 2579 C C . LEU B 1 8 ? -12.289 13.031 -32.562 1 90.56 8 LEU B C 1
ATOM 2581 O O . LEU B 1 8 ? -12.203 13.641 -31.484 1 90.56 8 LEU B O 1
ATOM 2585 N N . GLY B 1 9 ? -12.484 11.75 -32.625 1 91.88 9 GLY B N 1
ATOM 2586 C CA . GLY B 1 9 ? -12.453 10.938 -31.406 1 91.88 9 GLY B CA 1
ATOM 2587 C C . GLY B 1 9 ? -11.164 11.07 -30.625 1 91.88 9 GLY B C 1
ATOM 2588 O O . GLY B 1 9 ? -11.188 11.227 -29.406 1 91.88 9 GLY B O 1
ATOM 2589 N N . LEU B 1 10 ? -10.086 11.023 -31.297 1 91.88 10 LEU B N 1
ATOM 2590 C CA . LEU B 1 10 ? -8.789 11.164 -30.656 1 91.88 10 LEU B CA 1
ATOM 2591 C C . LEU B 1 10 ? -8.617 12.562 -30.078 1 91.88 10 LEU B C 1
ATOM 2593 O O . LEU B 1 10 ? -8.008 12.727 -29.016 1 91.88 10 LEU B O 1
ATOM 2597 N N . THR B 1 11 ? -9.109 13.539 -30.781 1 91.44 11 THR B N 1
ATOM 2598 C CA . THR B 1 11 ? -9.055 14.898 -30.266 1 91.44 11 THR B CA 1
ATOM 2599 C C . THR B 1 11 ? -9.859 15.023 -28.969 1 91.44 11 THR B C 1
ATOM 2601 O O . THR B 1 11 ? -9.398 15.633 -28 1 91.44 11 THR B O 1
ATOM 2604 N N . LEU B 1 12 ? -11.047 14.414 -29 1 92.44 12 LEU B N 1
ATOM 2605 C CA . LEU B 1 12 ? -11.891 14.461 -27.812 1 92.44 12 LEU B CA 1
ATOM 2606 C C . LEU B 1 12 ? -11.25 13.695 -26.656 1 92.44 12 LEU B C 1
ATOM 2608 O O . LEU B 1 12 ? -11.305 14.141 -25.5 1 92.44 12 LEU B O 1
ATOM 2612 N N . LEU B 1 13 ? -10.68 12.602 -27.016 1 91.38 13 LEU B N 1
ATOM 2613 C CA . LEU B 1 13 ? -9.961 11.844 -26 1 91.38 13 LEU B CA 1
ATOM 2614 C C . LEU B 1 13 ? -8.797 12.648 -25.438 1 91.38 13 LEU B C 1
ATOM 2616 O O . LEU B 1 13 ? -8.594 12.695 -24.219 1 91.38 13 LEU B O 1
ATOM 2620 N N . GLY B 1 14 ? -8.062 13.219 -26.281 1 90.81 14 GLY B N 1
ATOM 2621 C CA . GLY B 1 14 ? -6.969 14.07 -25.844 1 90.81 14 GLY B CA 1
ATOM 2622 C C . GLY B 1 14 ? -7.422 15.219 -24.953 1 90.81 14 GLY B C 1
ATOM 2623 O O . GLY B 1 14 ? -6.777 15.531 -23.953 1 90.81 14 GLY B O 1
ATOM 2624 N N . ALA B 1 15 ? -8.516 15.805 -25.312 1 91.94 15 ALA B N 1
ATOM 2625 C CA . ALA B 1 15 ? -9.07 16.891 -24.5 1 91.94 15 ALA B CA 1
ATOM 2626 C C . ALA B 1 15 ? -9.508 16.391 -23.125 1 91.94 15 ALA B C 1
ATOM 2628 O O . ALA B 1 15 ? -9.258 17.062 -22.125 1 91.94 15 ALA B O 1
ATOM 2629 N N . TRP B 1 16 ? -10.133 15.281 -23.172 1 90.5 16 TRP B N 1
ATOM 2630 C CA . TRP B 1 16 ? -10.602 14.695 -21.922 1 90.5 16 TRP B CA 1
ATOM 2631 C C . TRP B 1 16 ? -9.422 14.383 -21 1 90.5 16 TRP B C 1
ATOM 2633 O O . TRP B 1 16 ? -9.453 14.719 -19.812 1 90.5 16 TRP B O 1
ATOM 2643 N N . VAL B 1 17 ? -8.445 13.82 -21.531 1 89.31 17 VAL B N 1
ATOM 2644 C CA . VAL B 1 17 ? -7.273 13.438 -20.75 1 89.31 17 VAL B CA 1
ATOM 2645 C C . VAL B 1 17 ? -6.57 14.695 -20.234 1 89.31 17 VAL B C 1
ATOM 2647 O O . VAL B 1 17 ? -6.113 14.727 -19.094 1 89.31 17 VAL B O 1
ATOM 2650 N N . CYS B 1 18 ? -6.449 15.617 -21.078 1 89.62 18 CYS B N 1
ATOM 2651 C CA . CYS B 1 18 ? -5.852 16.891 -20.656 1 89.62 18 CYS B CA 1
ATOM 2652 C C . CYS B 1 18 ? -6.637 17.5 -19.516 1 89.62 18 CYS B C 1
ATOM 2654 O O . CYS B 1 18 ? -6.051 17.984 -18.547 1 89.62 18 CYS B O 1
ATOM 2656 N N . ALA B 1 19 ? -7.934 17.469 -19.625 1 90.44 19 ALA B N 1
ATOM 2657 C CA . ALA B 1 19 ? -8.789 18.031 -18.578 1 90.44 19 ALA B CA 1
ATOM 2658 C C . ALA B 1 19 ? -8.617 17.281 -17.266 1 90.44 19 ALA B C 1
ATOM 2660 O O . ALA B 1 19 ? -8.492 17.875 -16.203 1 90.44 19 ALA B O 1
ATOM 2661 N N . CYS B 1 20 ? -8.57 15.961 -17.344 1 88.44 20 CYS B N 1
ATOM 2662 C CA . CYS B 1 20 ? -8.391 15.141 -16.156 1 88.44 20 CYS B CA 1
ATOM 2663 C C . CYS B 1 20 ? -7.023 15.367 -15.531 1 88.44 20 CYS B C 1
ATOM 2665 O O . CYS B 1 20 ? -6.902 15.461 -14.305 1 88.44 20 CYS B O 1
ATOM 2667 N N . TRP B 1 21 ? -6.082 15.445 -16.375 1 87.94 21 TRP B N 1
ATOM 2668 C CA . TRP B 1 21 ? -4.723 15.695 -15.898 1 87.94 21 TRP B CA 1
ATOM 2669 C C . TRP B 1 21 ? -4.625 17.062 -15.219 1 87.94 21 TRP B C 1
ATOM 2671 O O . TRP B 1 21 ? -4.027 17.172 -14.148 1 87.94 21 TRP B O 1
ATOM 2681 N N . MET B 1 22 ? -5.191 18.062 -15.812 1 89.38 22 MET B N 1
ATOM 2682 C CA . MET B 1 22 ? -5.188 19.406 -15.242 1 89.38 22 MET B CA 1
ATOM 2683 C C . MET B 1 22 ? -5.914 19.422 -13.898 1 89.38 22 MET B C 1
ATOM 2685 O O . MET B 1 22 ? -5.441 20.031 -12.945 1 89.38 22 MET B O 1
ATOM 2689 N N . TYR B 1 23 ? -6.996 18.766 -13.852 1 88.88 23 TYR B N 1
ATOM 2690 C CA . TYR B 1 23 ? -7.742 18.703 -12.602 1 88.88 23 TYR B CA 1
ATOM 2691 C C . TYR B 1 23 ? -6.906 18.047 -11.5 1 88.88 23 TYR B C 1
ATOM 2693 O O . TYR B 1 23 ? -6.82 18.578 -10.391 1 88.88 23 TYR B O 1
ATOM 2701 N N . GLU B 1 24 ? -6.254 16.969 -11.82 1 87.62 24 GLU B N 1
ATOM 2702 C CA . GLU B 1 24 ? -5.492 16.203 -10.836 1 87.62 24 GLU B CA 1
ATOM 2703 C C . GLU B 1 24 ? -4.273 17 -10.352 1 87.62 24 GLU B C 1
ATOM 2705 O O . GLU B 1 24 ? -3.906 16.922 -9.18 1 87.62 24 GLU B O 1
ATOM 2710 N N . ASN B 1 25 ? -3.711 17.75 -11.219 1 88.19 25 ASN B N 1
ATOM 2711 C CA . ASN B 1 25 ? -2.443 18.375 -10.867 1 88.19 25 ASN B CA 1
ATOM 2712 C C . ASN B 1 25 ? -2.646 19.812 -10.367 1 88.19 25 ASN B C 1
ATOM 2714 O O . ASN B 1 25 ? -1.796 20.344 -9.656 1 88.19 25 ASN B O 1
ATOM 2718 N N . LEU B 1 26 ? -3.803 20.406 -10.695 1 90.56 26 LEU B N 1
ATOM 2719 C CA . LEU B 1 26 ? -4 21.797 -10.312 1 90.56 26 LEU B CA 1
ATOM 2720 C C . LEU B 1 26 ? -5 21.922 -9.164 1 90.56 26 LEU B C 1
ATOM 2722 O O . LEU B 1 26 ? -5.168 22.984 -8.594 1 90.56 26 LEU B O 1
ATOM 2726 N N . ARG B 1 27 ? -5.629 20.875 -8.82 1 89.19 27 ARG B N 1
ATOM 2727 C CA . ARG B 1 27 ? -6.691 20.953 -7.82 1 89.19 27 ARG B CA 1
ATOM 2728 C C . ARG B 1 27 ? -6.176 21.516 -6.504 1 89.19 27 ARG B C 1
ATOM 2730 O O . ARG B 1 27 ? -6.836 22.344 -5.871 1 89.19 27 ARG B O 1
ATOM 2737 N N . SER B 1 28 ? -5.051 21.031 -6.109 1 88.81 28 SER B N 1
ATOM 2738 C CA . SER B 1 28 ? -4.5 21.547 -4.855 1 88.81 28 SER B CA 1
ATOM 2739 C C . SER B 1 28 ? -4.246 23.047 -4.926 1 88.81 28 SER B C 1
ATOM 2741 O O . SER B 1 28 ? -4.605 23.781 -4.008 1 88.81 28 SER B O 1
ATOM 2743 N N . LEU B 1 29 ? -3.633 23.469 -5.977 1 89.75 29 LEU B N 1
ATOM 2744 C CA . LEU B 1 29 ? -3.342 24.891 -6.16 1 89.75 29 LEU B CA 1
ATOM 2745 C C . LEU B 1 29 ? -4.625 25.703 -6.184 1 89.75 29 LEU B C 1
ATOM 2747 O O . LEU B 1 29 ? -4.715 26.75 -5.523 1 89.75 29 LEU B O 1
ATOM 2751 N N . VAL B 1 30 ? -5.613 25.234 -6.875 1 90.81 30 VAL B N 1
ATOM 2752 C CA . VAL B 1 30 ? -6.891 25.922 -6.992 1 90.81 30 VAL B CA 1
ATOM 2753 C C . VAL B 1 30 ? -7.574 25.984 -5.625 1 90.81 30 VAL B C 1
ATOM 2755 O O . VAL B 1 30 ? -8.078 27.031 -5.219 1 90.81 30 VAL B O 1
ATOM 2758 N N . GLN B 1 31 ? -7.523 24.875 -4.887 1 89.56 31 GLN B N 1
ATOM 2759 C CA . GLN B 1 31 ? -8.133 24.828 -3.562 1 89.56 31 GLN B CA 1
ATOM 2760 C C . GLN B 1 31 ? -7.465 25.828 -2.615 1 89.56 31 GLN B C 1
ATOM 2762 O O . GLN B 1 31 ? -8.141 26.516 -1.848 1 89.56 31 GLN B O 1
ATOM 2767 N N . ILE B 1 32 ? -6.219 25.891 -2.678 1 88.12 32 ILE B N 1
ATOM 2768 C CA . ILE B 1 32 ? -5.469 26.797 -1.815 1 88.12 32 ILE B CA 1
ATOM 2769 C C . ILE B 1 32 ? -5.809 28.234 -2.168 1 88.12 32 ILE B C 1
ATOM 2771 O O . ILE B 1 32 ? -6.078 29.062 -1.283 1 88.12 32 ILE B O 1
ATOM 2775 N N . VAL B 1 33 ? -5.844 28.547 -3.455 1 90.81 33 VAL B N 1
ATOM 2776 C CA . VAL B 1 33 ? -6.152 29.891 -3.916 1 90.81 33 VAL B CA 1
ATOM 2777 C C . VAL B 1 33 ? -7.574 30.266 -3.504 1 90.81 33 VAL B C 1
ATOM 2779 O O . VAL B 1 33 ? -7.812 31.359 -2.982 1 90.81 33 VAL B O 1
ATOM 2782 N N . VAL B 1 34 ? -8.469 29.391 -3.68 1 88.88 34 VAL B N 1
ATOM 2783 C CA . VAL B 1 34 ? -9.852 29.641 -3.301 1 88.88 34 VAL B CA 1
ATOM 2784 C C . VAL B 1 34 ? -9.945 29.875 -1.795 1 88.88 34 VAL B C 1
ATOM 2786 O O . VAL B 1 34 ? -10.625 30.797 -1.346 1 88.88 34 VAL B O 1
ATOM 2789 N N . ALA B 1 35 ? -9.227 29.094 -1.044 1 85.69 35 ALA B N 1
ATOM 2790 C CA . ALA B 1 35 ? -9.234 29.219 0.411 1 85.69 35 ALA B CA 1
ATOM 2791 C C . ALA B 1 35 ? -8.656 30.578 0.835 1 85.69 35 ALA B C 1
ATOM 2793 O O . ALA B 1 35 ? -9.133 31.188 1.798 1 85.69 35 ALA B O 1
ATOM 2794 N N . MET B 1 36 ? -7.668 31.016 0.123 1 86.5 36 MET B N 1
ATOM 2795 C CA . MET B 1 36 ? -7.023 32.281 0.445 1 86.5 36 MET B CA 1
ATOM 2796 C C . MET B 1 36 ? -7.934 33.469 0.098 1 86.5 36 MET B C 1
ATOM 2798 O O . MET B 1 36 ? -7.879 34.5 0.75 1 86.5 36 MET B O 1
ATOM 2802 N N . LEU B 1 37 ? -8.75 33.219 -0.883 1 87.38 37 LEU B N 1
ATOM 2803 C CA . LEU B 1 37 ? -9.586 34.312 -1.379 1 87.38 37 LEU B CA 1
ATOM 2804 C C . LEU B 1 37 ? -10.93 34.312 -0.668 1 87.38 37 LEU B C 1
ATOM 2806 O O . LEU B 1 37 ? -11.609 35.344 -0.638 1 87.38 37 LEU B O 1
ATOM 2810 N N . THR B 1 38 ? -11.312 33.281 -0.139 1 83.06 38 THR B N 1
ATOM 2811 C CA . THR B 1 38 ? -12.633 33.094 0.446 1 83.06 38 THR B CA 1
ATOM 2812 C C . THR B 1 38 ? -12.883 34.125 1.536 1 83.06 38 THR B C 1
ATOM 2814 O O . THR B 1 38 ? -13.961 34.719 1.598 1 83.06 38 THR B O 1
ATOM 2817 N N . PRO B 1 39 ? -11.859 34.438 2.377 1 80.19 39 PRO B N 1
ATOM 2818 C CA . PRO B 1 39 ? -12.117 35.406 3.432 1 80.19 39 PRO B CA 1
ATOM 2819 C C . PRO B 1 39 ? -12.453 36.812 2.881 1 80.19 39 PRO B C 1
ATOM 2821 O O . PRO B 1 39 ? -13.086 37.594 3.57 1 80.19 39 PRO B O 1
ATOM 2824 N N . TYR B 1 40 ? -12.016 37.031 1.771 1 83.75 40 TYR B N 1
ATOM 2825 C CA . TYR B 1 40 ? -12.289 38.344 1.173 1 83.75 40 TYR B CA 1
ATOM 2826 C C . TYR B 1 40 ? -13.734 38.438 0.699 1 83.75 40 TYR B 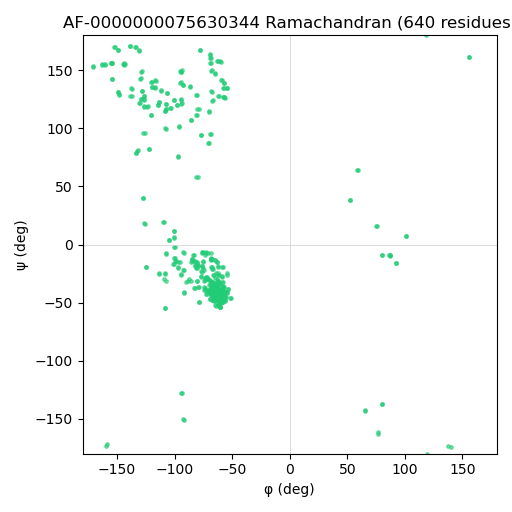C 1
ATOM 2828 O O . TYR B 1 40 ? -14.297 39.531 0.621 1 83.75 40 TYR B O 1
ATOM 2836 N N . PHE B 1 41 ? -14.312 37.281 0.512 1 82.38 41 PHE B N 1
ATOM 2837 C CA . PHE B 1 41 ? -15.672 37.281 -0 1 82.38 41 PHE B CA 1
ATOM 2838 C C . PHE B 1 41 ? -16.656 36.844 1.083 1 82.38 41 PHE B C 1
ATOM 2840 O O . PHE B 1 41 ? -17.828 37.219 1.05 1 82.38 41 PHE B O 1
ATOM 2847 N N . VAL B 1 42 ? -16.141 35.969 2.006 1 74 42 VAL B N 1
ATOM 2848 C CA . VAL B 1 42 ? -16.938 35.5 3.131 1 74 42 VAL B CA 1
ATOM 2849 C C . VAL B 1 42 ? -16.125 35.625 4.426 1 74 42 VAL B C 1
ATOM 2851 O O . VAL B 1 42 ? -15.57 34.625 4.914 1 74 42 VAL B O 1
ATOM 2854 N N . PRO B 1 43 ? -16.094 36.844 4.988 1 63.91 43 PRO B N 1
ATOM 2855 C CA . PRO B 1 43 ? -15.211 37.125 6.125 1 63.91 43 PRO B CA 1
ATOM 2856 C C . PRO B 1 43 ? -15.406 36.156 7.281 1 63.91 43 PRO B C 1
ATOM 2858 O O . PRO B 1 43 ? -14.477 35.906 8.055 1 63.91 43 PRO B O 1
ATOM 2861 N N . ALA B 1 44 ? -16.484 35.531 7.453 1 64.88 44 ALA B N 1
ATOM 2862 C CA . ALA B 1 44 ? -16.781 34.625 8.555 1 64.88 44 ALA B CA 1
ATOM 2863 C C . ALA B 1 44 ? -15.984 33.344 8.43 1 64.88 44 ALA B C 1
ATOM 2865 O O . ALA B 1 44 ? -15.828 32.594 9.398 1 64.88 44 ALA B O 1
ATOM 2866 N N . GLU B 1 45 ? -15.344 33.281 7.301 1 66.44 45 GLU B N 1
ATOM 2867 C CA . GLU B 1 45 ? -14.734 31.984 6.996 1 66.44 45 GLU B CA 1
ATOM 2868 C C . GLU B 1 45 ? -13.242 31.984 7.301 1 66.44 45 GLU B C 1
ATOM 2870 O O . GLU B 1 45 ? -12.562 30.969 7.129 1 66.44 45 GLU B O 1
ATOM 2875 N N . ASN B 1 46 ? -12.828 32.969 7.957 1 73.88 46 ASN B N 1
ATOM 2876 C CA . ASN B 1 46 ? -11.398 33 8.258 1 73.88 46 ASN B CA 1
ATOM 2877 C C . ASN B 1 46 ? -11.102 32.469 9.656 1 73.88 46 ASN B C 1
ATOM 2879 O O . ASN B 1 46 ? -10.875 33.25 10.586 1 73.88 46 ASN B O 1
ATOM 2883 N N . LYS B 1 47 ? -11.164 31.219 9.812 1 87.75 47 LYS B N 1
ATOM 2884 C CA . LYS B 1 47 ? -10.906 30.594 11.102 1 87.75 47 LYS B CA 1
ATOM 2885 C C . LYS B 1 47 ? -9.453 30.141 11.219 1 87.75 47 LYS B C 1
ATOM 2887 O O . LYS B 1 47 ? -8.859 29.688 10.234 1 87.75 47 LYS B O 1
ATOM 2892 N N . THR B 1 48 ? -8.953 30.359 12.398 1 93.19 48 THR B N 1
ATOM 2893 C CA . THR B 1 48 ? -7.629 29.828 12.711 1 93.19 48 THR B CA 1
ATOM 2894 C C . THR B 1 48 ? -7.676 28.312 12.812 1 93.19 48 THR B C 1
ATOM 2896 O O . THR B 1 48 ? -8.758 27.719 12.891 1 93.19 48 THR B O 1
ATOM 2899 N N . LEU B 1 49 ? -6.52 27.641 12.75 1 96.5 49 LEU B N 1
ATOM 2900 C CA . LEU B 1 49 ? -6.461 26.188 12.906 1 96.5 49 LEU B CA 1
ATOM 2901 C C . LEU B 1 49 ? -7.055 25.766 14.242 1 96.5 49 LEU B C 1
ATOM 2903 O O . LEU B 1 49 ? -7.742 24.75 14.328 1 96.5 49 LEU B O 1
ATOM 2907 N N . VAL B 1 50 ? -6.82 26.594 15.266 1 96.94 50 VAL B N 1
ATOM 2908 C CA . VAL B 1 50 ? -7.332 26.297 16.594 1 96.94 50 VAL B CA 1
ATOM 2909 C C . VAL B 1 50 ? -8.859 26.328 16.594 1 96.94 50 VAL B C 1
ATOM 2911 O O . VAL B 1 50 ? -9.508 25.438 17.156 1 96.94 50 VAL B O 1
ATOM 2914 N N . GLU B 1 51 ? -9.422 27.328 15.977 1 95.56 51 GLU B N 1
ATOM 2915 C CA . GLU B 1 51 ? -10.867 27.469 15.891 1 95.56 51 GLU B CA 1
ATOM 2916 C C . GLU B 1 51 ? -11.484 26.359 15.055 1 95.56 51 GLU B C 1
ATOM 2918 O O . GLU B 1 51 ? -12.578 25.875 15.359 1 95.56 51 GLU B O 1
ATOM 2923 N N . ARG B 1 52 ? -10.773 25.953 14.102 1 95.31 52 ARG B N 1
ATOM 2924 C CA . ARG B 1 52 ? -11.312 25 13.141 1 95.31 52 ARG B CA 1
ATOM 2925 C C . ARG B 1 52 ? -11.195 23.562 13.664 1 95.31 52 ARG B C 1
ATOM 2927 O O . ARG B 1 52 ? -12.078 22.75 13.43 1 95.31 52 ARG B O 1
ATOM 2934 N N . TYR B 1 53 ? -10.086 23.266 14.359 1 97.62 53 TYR B N 1
ATOM 2935 C CA . TYR B 1 53 ? -9.82 21.844 14.609 1 97.62 53 TYR B CA 1
ATOM 2936 C C . TYR B 1 53 ? -9.656 21.578 16.094 1 97.62 53 TYR B C 1
ATOM 2938 O O . TYR B 1 53 ? -9.75 20.422 16.547 1 97.62 53 TYR B O 1
ATOM 2946 N N . GLY B 1 54 ? -9.383 22.578 16.891 1 96.56 54 GLY B N 1
ATOM 2947 C CA . GLY B 1 54 ? -9.133 22.391 18.312 1 96.56 54 GLY B CA 1
ATOM 2948 C C . GLY B 1 54 ? -7.746 22.828 18.734 1 96.56 54 GLY B C 1
ATOM 2949 O O . GLY B 1 54 ? -6.926 23.219 17.906 1 96.56 54 GLY B O 1
ATOM 2950 N N . LYS B 1 55 ? -7.469 22.688 19.984 1 97.25 55 LYS B N 1
ATOM 2951 C CA . LYS B 1 55 ? -6.32 23.344 20.578 1 97.25 55 LYS B CA 1
ATOM 2952 C C . LYS B 1 55 ? -5.105 22.422 20.625 1 97.25 55 LYS B C 1
ATOM 2954 O O . LYS B 1 55 ? -3.982 22.875 20.859 1 97.25 55 LYS B O 1
ATOM 2959 N N . TRP B 1 56 ? -5.336 21.125 20.438 1 98.75 56 TRP B N 1
ATOM 2960 C CA . TRP B 1 56 ? -4.234 20.188 20.625 1 98.75 56 TRP B CA 1
ATOM 2961 C C . TRP B 1 56 ? -3.906 19.469 19.312 1 98.75 56 TRP B C 1
ATOM 2963 O O . TRP B 1 56 ? -4.805 19.016 18.594 1 98.75 56 TRP B O 1
ATOM 2973 N N . ALA B 1 57 ? -2.645 19.375 19.016 1 98.88 57 ALA B N 1
ATOM 2974 C CA . ALA B 1 57 ? -2.135 18.609 17.891 1 98.88 57 ALA B CA 1
ATOM 2975 C C . ALA B 1 57 ? -1.194 17.5 18.359 1 98.88 57 ALA B C 1
ATOM 2977 O O . ALA B 1 57 ? -0.394 17.703 19.281 1 98.88 57 ALA B O 1
ATOM 2978 N N . VAL B 1 58 ? -1.355 16.359 17.812 1 98.94 58 VAL B N 1
ATOM 2979 C CA . VAL B 1 58 ? -0.467 15.234 18.047 1 98.94 58 VAL B CA 1
ATOM 2980 C C . VAL B 1 58 ? 0.406 15 16.812 1 98.94 58 VAL B C 1
ATOM 2982 O O . VAL B 1 58 ? -0.099 14.945 15.688 1 98.94 58 VAL B O 1
ATOM 2985 N N . ILE B 1 59 ? 1.682 14.883 17 1 98.94 59 ILE B N 1
ATOM 2986 C CA . ILE B 1 59 ? 2.594 14.656 15.883 1 98.94 59 ILE B CA 1
ATOM 2987 C C . ILE B 1 59 ? 3.5 13.469 16.203 1 98.94 59 ILE B C 1
ATOM 2989 O O . ILE B 1 59 ? 4.168 13.445 17.234 1 98.94 59 ILE B O 1
ATOM 2993 N N . THR B 1 60 ? 3.512 12.484 15.312 1 98.88 60 THR B N 1
ATOM 2994 C CA . THR B 1 60 ? 4.402 11.336 15.445 1 98.88 60 THR B CA 1
ATOM 2995 C C . THR B 1 60 ? 5.688 11.555 14.656 1 98.88 60 THR B C 1
ATOM 2997 O O . THR B 1 60 ? 5.664 12.156 13.578 1 98.88 60 THR B O 1
ATOM 3000 N N . GLY B 1 61 ? 6.859 10.977 15.148 1 97.88 61 GLY B N 1
ATOM 3001 C CA . GLY B 1 61 ? 8.125 11.195 14.469 1 97.88 61 GLY B CA 1
ATOM 3002 C C . GLY B 1 61 ? 8.516 12.656 14.383 1 97.88 61 GLY B C 1
ATOM 3003 O O . GLY B 1 61 ? 8.758 13.172 13.289 1 97.88 61 GLY B O 1
ATOM 3004 N N . CYS B 1 62 ? 8.758 13.32 15.539 1 97.88 62 CYS B N 1
ATOM 3005 C CA . CYS B 1 62 ? 8.734 14.781 15.578 1 97.88 62 CYS B CA 1
ATOM 3006 C C . CYS B 1 62 ? 10.031 15.328 16.172 1 97.88 62 CYS B C 1
ATOM 3008 O O . CYS B 1 62 ? 10.086 16.469 16.609 1 97.88 62 CYS B O 1
ATOM 3010 N N . THR B 1 63 ? 11.078 14.523 16.203 1 96.62 63 THR B N 1
ATOM 3011 C CA . THR B 1 63 ? 12.297 15 16.859 1 96.62 63 THR B CA 1
ATOM 3012 C C . THR B 1 63 ? 13.305 15.477 15.82 1 96.62 63 THR B C 1
ATOM 3014 O O . THR B 1 63 ? 14.32 16.094 16.172 1 96.62 63 THR B O 1
ATOM 3017 N N . ASP B 1 64 ? 13.055 15.188 14.586 1 95.19 64 ASP B N 1
ATOM 3018 C CA . ASP B 1 64 ? 13.891 15.672 13.492 1 95.19 64 ASP B CA 1
ATOM 3019 C C . ASP B 1 64 ? 13.07 15.867 12.219 1 95.19 64 ASP B C 1
ATOM 3021 O O . ASP B 1 64 ? 11.883 15.547 12.18 1 95.19 64 ASP B O 1
ATOM 3025 N N . GLY B 1 65 ? 13.664 16.516 11.297 1 96.5 65 GLY B N 1
ATOM 3026 C CA . GLY B 1 65 ? 13.141 16.547 9.945 1 96.5 65 GLY B CA 1
ATOM 3027 C C . GLY B 1 65 ? 11.797 17.25 9.836 1 96.5 65 GLY B C 1
ATOM 3028 O O . GLY B 1 65 ? 11.578 18.297 10.461 1 96.5 65 GLY B O 1
ATOM 3029 N N . ILE B 1 66 ? 10.953 16.734 8.984 1 97.75 66 ILE B N 1
ATOM 3030 C CA . ILE B 1 66 ? 9.664 17.328 8.641 1 97.75 66 ILE B CA 1
ATO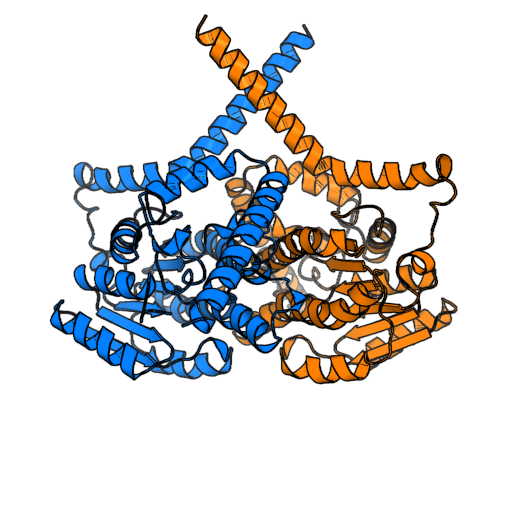M 3031 C C . ILE B 1 66 ? 8.781 17.375 9.883 1 97.75 66 ILE B C 1
ATOM 3033 O O . ILE B 1 66 ? 8.148 18.391 10.172 1 97.75 66 ILE B O 1
ATOM 3037 N N . GLY B 1 67 ? 8.758 16.312 10.695 1 98.5 67 GLY B N 1
ATOM 3038 C CA . GLY B 1 67 ? 7.922 16.25 11.875 1 98.5 67 GLY B CA 1
ATOM 3039 C C . GLY B 1 67 ? 8.242 17.312 12.898 1 98.5 67 GLY B C 1
ATOM 3040 O O . GLY B 1 67 ? 7.336 17.953 13.453 1 98.5 67 GLY B O 1
ATOM 3041 N N . ARG B 1 68 ? 9.508 17.484 13.086 1 98.56 68 ARG B N 1
ATOM 3042 C CA . ARG B 1 68 ? 9.938 18.5 14.039 1 98.56 68 ARG B CA 1
ATOM 3043 C C . ARG B 1 68 ? 9.484 19.891 13.602 1 98.56 68 ARG B C 1
ATOM 3045 O O . ARG B 1 68 ? 8.883 20.625 14.391 1 98.56 68 ARG B O 1
ATOM 3052 N N . GLN B 1 69 ? 9.773 20.219 12.367 1 98.62 69 GLN B N 1
ATOM 3053 C CA . GLN B 1 69 ? 9.445 21.547 11.859 1 98.62 69 GLN B CA 1
ATOM 3054 C C . GLN B 1 69 ? 7.934 21.75 11.75 1 98.62 69 GLN B C 1
ATOM 3056 O O . GLN B 1 69 ? 7.43 22.859 11.953 1 98.62 69 GLN B O 1
ATOM 3061 N N . TYR B 1 70 ? 7.199 20.672 11.453 1 98.75 70 TYR B N 1
ATOM 3062 C CA . TYR B 1 70 ? 5.742 20.734 11.43 1 98.75 70 TYR B CA 1
ATOM 3063 C C . TYR B 1 70 ? 5.188 21.078 12.805 1 98.75 70 TYR B C 1
ATOM 3065 O O . TYR B 1 70 ? 4.277 21.891 12.922 1 98.75 70 TYR B O 1
ATOM 3073 N N . ALA B 1 71 ? 5.766 20.469 13.852 1 98.81 71 ALA B N 1
ATOM 3074 C CA . ALA B 1 71 ? 5.359 20.75 15.227 1 98.81 71 ALA B CA 1
ATOM 3075 C C . ALA B 1 71 ? 5.57 22.219 15.57 1 98.81 71 ALA B C 1
ATOM 3077 O O . ALA B 1 71 ? 4.691 22.859 16.141 1 98.81 71 ALA B O 1
ATOM 3078 N N . PHE B 1 72 ? 6.676 22.766 15.172 1 98.75 72 PHE B N 1
ATOM 3079 C CA . PHE B 1 72 ? 6.984 24.172 15.438 1 98.75 72 PHE B CA 1
ATOM 3080 C C . PHE B 1 72 ? 5.992 25.094 14.719 1 98.75 72 PHE B C 1
ATOM 3082 O O . PHE B 1 72 ? 5.551 26.094 15.281 1 98.75 72 PHE B O 1
ATOM 3089 N N . GLN B 1 73 ? 5.664 24.719 13.477 1 98.56 73 GLN B N 1
ATOM 3090 C CA . GLN B 1 73 ? 4.742 25.531 12.695 1 98.56 73 GLN B CA 1
ATOM 3091 C C . GLN B 1 73 ? 3.344 25.516 13.305 1 98.56 73 GLN B C 1
ATOM 3093 O O . GLN B 1 73 ? 2.654 26.531 13.312 1 98.56 73 GLN B O 1
ATOM 3098 N N . LEU B 1 74 ? 2.887 24.375 13.82 1 98.75 74 LEU B N 1
ATOM 3099 C CA . LEU B 1 74 ? 1.586 24.297 14.477 1 98.75 74 LEU B CA 1
ATOM 3100 C C . LEU B 1 74 ? 1.586 25.078 15.781 1 98.75 74 LEU B C 1
ATOM 3102 O O . LEU B 1 74 ? 0.62 25.781 16.094 1 98.75 74 LEU B O 1
ATOM 3106 N N . ALA B 1 75 ? 2.689 24.969 16.531 1 98.75 75 ALA B N 1
ATOM 3107 C CA . ALA B 1 75 ? 2.82 25.719 17.781 1 98.75 75 ALA B CA 1
ATOM 3108 C C . ALA B 1 75 ? 2.766 27.234 17.516 1 98.75 75 ALA B C 1
ATOM 3110 O O . ALA B 1 75 ? 2.129 27.969 18.266 1 98.75 75 ALA B O 1
ATOM 3111 N N . ALA B 1 76 ? 3.408 27.656 16.453 1 98.25 76 ALA B N 1
ATOM 3112 C CA . ALA B 1 76 ? 3.438 29.062 16.078 1 98.25 76 ALA B CA 1
ATOM 3113 C C . ALA B 1 76 ? 2.035 29.578 15.773 1 98.25 76 ALA B C 1
ATOM 3115 O O . ALA B 1 76 ? 1.783 30.781 15.836 1 98.25 76 ALA B O 1
ATOM 3116 N N . ARG B 1 77 ? 1.161 28.703 15.523 1 97.38 77 ARG B N 1
ATOM 3117 C CA . ARG B 1 77 ? -0.215 29.062 15.203 1 97.38 77 ARG B CA 1
ATOM 3118 C C . ARG B 1 77 ? -1.129 28.891 16.406 1 97.38 77 ARG B C 1
ATOM 3120 O O . ARG B 1 77 ? -2.354 28.906 16.281 1 97.38 77 ARG B O 1
ATOM 3127 N N . GLY B 1 78 ? -0.546 28.578 17.531 1 97.94 78 GLY B N 1
ATOM 3128 C CA . GLY B 1 78 ? -1.271 28.625 18.781 1 97.94 78 GLY B CA 1
ATOM 3129 C C . GLY B 1 78 ? -1.736 27.281 19.266 1 97.94 78 GLY B C 1
ATOM 3130 O O . GLY B 1 78 ? -2.492 27.188 20.25 1 97.94 78 GLY B O 1
ATOM 3131 N N . LEU B 1 79 ? -1.339 26.203 18.641 1 98.69 79 LEU B N 1
ATOM 3132 C CA . LEU B 1 79 ? -1.766 24.875 19.047 1 98.69 79 LEU B CA 1
ATOM 3133 C C . LEU B 1 79 ? -0.848 24.312 20.141 1 98.69 79 LEU B C 1
ATOM 3135 O O . LEU B 1 79 ? 0.374 24.469 20.062 1 98.69 79 LEU B O 1
ATOM 3139 N N . ASN B 1 80 ? -1.471 23.719 21.156 1 98.88 80 ASN B N 1
ATOM 3140 C CA . ASN B 1 80 ? -0.707 22.844 22.047 1 98.88 80 ASN B CA 1
ATOM 3141 C C . ASN B 1 80 ? -0.247 21.578 21.328 1 98.88 80 ASN B C 1
ATOM 3143 O O . ASN B 1 80 ? -0.927 21.094 20.422 1 98.88 80 ASN B O 1
ATOM 3147 N N . ILE B 1 81 ? 0.903 21.047 21.766 1 98.88 81 ILE B N 1
ATOM 3148 C CA . ILE B 1 81 ? 1.502 20 20.953 1 98.88 81 ILE B CA 1
ATOM 3149 C C . ILE B 1 81 ? 1.77 18.766 21.812 1 98.88 81 ILE B C 1
ATOM 3151 O O . ILE B 1 81 ? 2.373 18.875 22.891 1 98.88 81 ILE B O 1
ATOM 3155 N N . VAL B 1 82 ? 1.301 17.609 21.375 1 98.94 82 VAL B N 1
ATOM 3156 C CA . VAL B 1 82 ? 1.756 16.312 21.875 1 98.94 82 VAL B CA 1
ATOM 3157 C C . VAL B 1 82 ? 2.799 15.734 20.938 1 98.94 82 VAL B C 1
ATOM 3159 O O . VAL B 1 82 ? 2.52 15.5 19.75 1 98.94 82 VAL B O 1
ATOM 3162 N N . LEU B 1 83 ? 3.994 15.508 21.484 1 98.88 83 LEU B N 1
ATOM 3163 C CA . LEU B 1 83 ? 5.117 14.977 20.719 1 98.88 83 LEU B CA 1
ATOM 3164 C C . LEU B 1 83 ? 5.293 13.484 20.984 1 98.88 83 LEU B C 1
ATOM 3166 O O . LEU B 1 83 ? 5.422 13.062 22.141 1 98.88 83 LEU B O 1
ATOM 3170 N N . ILE B 1 84 ? 5.289 12.648 19.938 1 98.88 84 ILE B N 1
ATOM 3171 C CA . ILE B 1 84 ? 5.477 11.219 20.109 1 98.88 84 ILE B CA 1
ATOM 3172 C C . ILE B 1 84 ? 6.66 10.742 19.266 1 98.88 84 ILE B C 1
ATOM 3174 O O . ILE B 1 84 ? 6.648 10.875 18.031 1 98.88 84 ILE B O 1
ATOM 3178 N N . SER B 1 85 ? 7.641 10.234 19.828 1 98.38 85 SER B N 1
ATOM 3179 C CA . SER B 1 85 ? 8.828 9.648 19.188 1 98.38 85 SER B CA 1
ATOM 3180 C C . SER B 1 85 ? 9.547 8.695 20.141 1 98.38 85 SER B C 1
ATOM 3182 O O . SER B 1 85 ? 9.055 8.422 21.234 1 98.38 85 SER B O 1
ATOM 3184 N N . ARG B 1 86 ? 10.727 8.172 19.859 1 96.5 86 ARG B N 1
ATOM 3185 C CA . ARG B 1 86 ? 11.352 7.051 20.562 1 96.5 86 ARG B CA 1
ATOM 3186 C C . ARG B 1 86 ? 12.203 7.539 21.734 1 96.5 86 ARG B C 1
ATOM 3188 O O . ARG B 1 86 ? 12.273 6.879 22.766 1 96.5 86 ARG B O 1
ATOM 3195 N N . THR B 1 87 ? 12.789 8.711 21.594 1 97.5 87 THR B N 1
ATOM 3196 C CA . THR B 1 87 ? 13.859 9.086 22.5 1 97.5 87 THR B CA 1
ATOM 3197 C C . THR B 1 87 ? 13.398 10.172 23.469 1 97.5 87 THR B C 1
ATOM 3199 O O . THR B 1 87 ? 13.203 11.328 23.062 1 97.5 87 THR B O 1
ATOM 3202 N N . PRO B 1 88 ? 13.344 9.852 24.703 1 98.12 88 PRO B N 1
ATOM 3203 C CA . PRO B 1 88 ? 12.828 10.82 25.688 1 98.12 88 PRO B CA 1
ATOM 3204 C C . PRO B 1 88 ? 13.633 12.117 25.703 1 98.12 88 PRO B C 1
ATOM 3206 O O . PRO B 1 88 ? 13.055 13.211 25.688 1 98.12 88 PRO B O 1
ATOM 3209 N N . GLU B 1 89 ? 14.984 12 25.641 1 98.5 89 GLU B N 1
ATOM 3210 C CA . GLU B 1 89 ? 15.836 13.18 25.719 1 98.5 89 GLU B CA 1
ATOM 3211 C C . GLU B 1 89 ? 15.57 14.141 24.562 1 98.5 89 GLU B C 1
ATOM 3213 O O . GLU B 1 89 ? 15.508 15.352 24.766 1 98.5 89 GLU B O 1
ATOM 3218 N N . LYS B 1 90 ? 15.422 13.625 23.406 1 98.38 90 LYS B N 1
ATOM 3219 C CA . LYS B 1 90 ? 15.141 14.445 22.234 1 98.38 90 LYS B CA 1
ATOM 3220 C C . LYS B 1 90 ? 13.75 15.07 22.328 1 98.38 90 LYS B C 1
ATOM 3222 O O . LYS B 1 90 ? 13.562 16.234 21.969 1 98.38 90 LYS B O 1
ATOM 3227 N N . LEU B 1 91 ? 12.82 14.297 22.844 1 98.75 91 LEU B N 1
ATOM 3228 C CA . LEU B 1 91 ? 11.445 14.773 23 1 98.75 91 LEU B CA 1
ATOM 3229 C C . LEU B 1 91 ? 11.391 15.938 23.984 1 98.75 91 LEU B C 1
ATOM 3231 O O . LEU B 1 91 ? 10.75 16.953 23.719 1 98.75 91 LEU B O 1
ATOM 3235 N N . MET B 1 92 ? 12.047 15.781 25.062 1 98.5 92 MET B N 1
ATOM 3236 C CA . MET B 1 92 ? 12.07 16.812 26.078 1 98.5 92 MET B CA 1
ATOM 3237 C C . MET B 1 92 ? 12.703 18.094 25.547 1 98.5 92 MET B C 1
ATOM 3239 O O . MET B 1 92 ? 12.219 19.203 25.828 1 98.5 92 MET B O 1
ATOM 3243 N N . ALA B 1 93 ? 13.75 17.906 24.766 1 98.56 93 ALA B N 1
ATOM 3244 C CA . ALA B 1 93 ? 14.438 19.062 24.188 1 98.56 93 ALA B CA 1
ATOM 3245 C C . ALA B 1 93 ? 13.523 19.812 23.234 1 98.56 93 ALA B C 1
ATOM 3247 O O . ALA B 1 93 ? 13.453 21.047 23.266 1 98.56 93 ALA B O 1
ATOM 3248 N N . VAL B 1 94 ? 12.836 19.109 22.344 1 98.69 94 VAL B N 1
ATOM 3249 C CA . VAL B 1 94 ? 11.938 19.719 21.391 1 98.69 94 VAL B CA 1
ATOM 3250 C C . VAL B 1 94 ? 10.766 20.375 22.109 1 98.69 94 VAL B C 1
ATOM 3252 O O . VAL B 1 94 ? 10.352 21.484 21.766 1 98.69 94 VAL B O 1
ATOM 3255 N N . ALA B 1 95 ? 10.227 19.719 23.125 1 98.69 95 ALA B N 1
ATOM 3256 C CA . ALA B 1 95 ? 9.125 20.25 23.922 1 98.69 95 ALA B CA 1
ATOM 3257 C C . ALA B 1 95 ? 9.516 21.562 24.578 1 98.69 95 ALA B C 1
ATOM 3259 O O . ALA B 1 95 ? 8.773 22.547 24.516 1 98.69 95 ALA B O 1
ATOM 3260 N N . ALA B 1 96 ? 10.664 21.562 25.172 1 98.38 96 ALA B N 1
ATOM 3261 C CA . ALA B 1 96 ? 11.156 22.75 25.844 1 98.38 96 ALA B CA 1
ATOM 3262 C C . ALA B 1 96 ? 11.344 23.906 24.859 1 98.38 96 ALA B C 1
ATOM 3264 O O . ALA B 1 96 ? 11.008 25.047 25.156 1 98.38 96 ALA B O 1
ATOM 3265 N N . GLU B 1 97 ? 11.922 23.562 23.734 1 98.56 97 GLU B N 1
ATOM 3266 C CA . GLU B 1 97 ? 12.148 24.594 22.719 1 98.56 97 GLU B CA 1
ATOM 3267 C C . GLU B 1 97 ? 10.828 25.172 22.219 1 98.56 97 GLU B C 1
ATOM 3269 O O . GLU B 1 97 ? 10.719 26.391 22 1 98.56 97 GLU B O 1
ATOM 3274 N N . ILE B 1 98 ? 9.82 24.375 22.047 1 98.62 98 ILE B N 1
ATOM 3275 C CA . ILE B 1 98 ? 8.508 24.812 21.578 1 98.62 98 ILE B CA 1
ATOM 3276 C C . ILE B 1 98 ? 7.887 25.75 22.609 1 98.62 98 ILE B C 1
ATOM 3278 O O . ILE B 1 98 ? 7.387 26.828 22.266 1 98.62 98 ILE B O 1
ATOM 3282 N N . GLU B 1 99 ? 7.918 25.391 23.828 1 98.31 99 GLU B N 1
ATOM 3283 C CA . GLU B 1 99 ? 7.316 26.188 24.891 1 98.31 99 GLU B CA 1
ATOM 3284 C C . GLU B 1 99 ? 8.055 27.516 25.078 1 98.31 99 GLU B C 1
ATOM 3286 O O . GLU B 1 99 ? 7.449 28.531 25.406 1 98.31 99 GLU B O 1
ATOM 3291 N N . GLN B 1 100 ? 9.328 27.453 24.859 1 97.75 100 GLN B N 1
ATOM 3292 C CA . GLN B 1 100 ? 10.133 28.656 24.953 1 97.75 100 GLN B CA 1
ATOM 3293 C C . GLN B 1 100 ? 9.805 29.641 23.828 1 97.75 100 GLN B C 1
ATOM 3295 O O . GLN B 1 100 ? 9.719 30.844 24.062 1 97.75 100 GLN B O 1
ATOM 3300 N N . ARG B 1 101 ? 9.602 29.141 22.672 1 97.56 101 ARG B N 1
ATOM 3301 C CA . ARG B 1 101 ? 9.422 29.969 21.484 1 97.56 101 ARG B CA 1
ATOM 3302 C C . ARG B 1 101 ? 7.969 30.406 21.328 1 97.56 101 ARG B C 1
ATOM 3304 O O . ARG B 1 101 ? 7.684 31.469 20.766 1 97.56 101 ARG B O 1
ATOM 3311 N N . HIS B 1 102 ? 7.168 29.531 21.781 1 96.75 102 HIS B N 1
ATOM 3312 C CA . HIS B 1 102 ? 5.742 29.781 21.578 1 96.75 102 HIS B CA 1
ATOM 3313 C C . HIS B 1 102 ? 4.973 29.641 22.891 1 96.75 102 HIS B C 1
ATOM 3315 O O . HIS B 1 102 ? 5.348 28.844 23.75 1 96.75 102 HIS B O 1
ATOM 3321 N N . GLN B 1 103 ? 3.939 30.422 23.203 1 94.62 103 GLN B N 1
ATOM 3322 C CA . GLN B 1 103 ? 3.125 30.406 24.422 1 94.62 103 GLN B CA 1
ATOM 3323 C C . GLN B 1 103 ? 2.068 29.312 24.359 1 94.62 103 GLN B C 1
ATOM 3325 O O . GLN B 1 103 ? 0.87 29.594 24.453 1 94.62 103 GLN B O 1
ATOM 3330 N N . VAL B 1 104 ? 2.562 28.047 24.188 1 98.25 104 VAL B N 1
ATOM 3331 C CA . VAL B 1 104 ? 1.659 26.906 24.125 1 98.25 104 VAL B CA 1
ATOM 3332 C C . VAL B 1 104 ? 2.152 25.812 25.078 1 98.25 104 VAL B C 1
ATOM 3334 O O . VAL B 1 104 ? 3.262 25.906 25.609 1 98.25 104 VAL B O 1
ATOM 3337 N N . LYS B 1 105 ? 1.334 24.844 25.359 1 98.44 105 LYS B N 1
ATOM 3338 C CA . LYS B 1 105 ? 1.684 23.688 26.188 1 98.44 105 LYS B CA 1
ATOM 3339 C C . LYS B 1 105 ? 2.168 22.531 25.344 1 98.44 105 LYS B C 1
ATOM 3341 O O . LYS B 1 105 ? 1.77 22.391 24.188 1 98.44 105 LYS B O 1
ATOM 3346 N N . THR B 1 106 ? 3.043 21.734 25.922 1 98.62 106 THR B N 1
ATOM 3347 C CA . THR B 1 106 ? 3.504 20.547 25.234 1 98.62 106 THR B CA 1
ATOM 3348 C C . THR B 1 106 ? 3.367 19.312 26.141 1 98.62 106 THR B C 1
ATOM 3350 O O . THR B 1 106 ? 3.342 19.438 27.359 1 98.62 106 THR B O 1
ATOM 3353 N N . LYS B 1 107 ? 3.133 18.234 25.594 1 98.56 107 LYS B N 1
ATOM 3354 C CA . LYS B 1 107 ? 3.225 16.891 26.172 1 98.56 107 LYS B CA 1
ATOM 3355 C C . LYS B 1 107 ? 4.062 15.969 25.297 1 98.56 107 LYS B C 1
ATOM 3357 O O . LYS B 1 107 ? 3.98 16.031 24.078 1 98.56 107 LYS B O 1
ATOM 3362 N N . TRP B 1 108 ? 4.977 15.258 25.906 1 98.5 108 TRP B N 1
ATOM 3363 C CA . TRP B 1 108 ? 5.738 14.305 25.109 1 98.5 108 TRP B CA 1
ATOM 3364 C C . TRP B 1 108 ? 5.488 12.875 25.578 1 98.5 108 TRP B C 1
ATOM 3366 O O . TRP B 1 108 ? 5.281 12.633 26.781 1 98.5 108 TRP B O 1
ATOM 3376 N N . ILE B 1 109 ? 5.395 11.922 24.688 1 98.75 109 ILE B N 1
ATOM 3377 C CA . ILE B 1 109 ? 5.211 10.492 24.938 1 98.75 109 ILE B CA 1
ATOM 3378 C C . ILE B 1 109 ? 6.297 9.703 24.219 1 98.75 109 ILE B C 1
ATOM 3380 O O . ILE B 1 109 ? 6.406 9.766 22.984 1 98.75 109 ILE B O 1
ATOM 3384 N N . ALA B 1 110 ? 7.113 8.961 24.969 1 98.56 110 ALA B N 1
ATOM 3385 C CA . ALA B 1 110 ? 8.117 8.086 24.359 1 98.56 110 ALA B CA 1
ATOM 3386 C C . ALA B 1 110 ? 7.484 6.781 23.891 1 98.56 110 ALA B C 1
ATOM 3388 O O . ALA B 1 110 ? 6.914 6.031 24.688 1 98.56 110 ALA B O 1
ATOM 3389 N N . ALA B 1 111 ? 7.527 6.551 22.594 1 98.25 111 ALA B N 1
ATOM 3390 C CA . ALA B 1 111 ? 6.988 5.328 22 1 98.25 111 ALA B CA 1
ATOM 3391 C C . ALA B 1 111 ? 7.781 4.918 20.766 1 98.25 111 ALA B C 1
ATOM 3393 O O . ALA B 1 111 ? 8.078 5.754 19.906 1 98.25 111 ALA B O 1
ATOM 3394 N N . ASP B 1 112 ? 8.195 3.688 20.734 1 98.31 112 ASP B N 1
ATOM 3395 C CA . ASP B 1 112 ? 8.891 3.115 19.594 1 98.31 112 ASP B CA 1
ATOM 3396 C C . ASP B 1 112 ? 7.918 2.357 18.688 1 98.31 112 ASP B C 1
ATOM 3398 O O . ASP B 1 112 ? 7.637 1.179 18.906 1 98.31 112 ASP B O 1
ATOM 3402 N N . PHE B 1 113 ? 7.535 2.969 17.594 1 98.44 113 PHE B N 1
ATOM 3403 C CA . PHE B 1 113 ? 6.512 2.41 16.719 1 98.44 113 PHE B CA 1
ATOM 3404 C C . PHE B 1 113 ? 7.016 1.136 16.047 1 98.44 113 PHE B C 1
ATOM 3406 O O . PHE B 1 113 ? 6.227 0.358 15.5 1 98.44 113 PHE B O 1
ATOM 3413 N N . SER B 1 114 ? 8.352 0.95 15.977 1 97.94 114 SER B N 1
ATOM 3414 C CA . SER B 1 114 ? 8.891 -0.262 15.359 1 97.94 114 SER B CA 1
ATOM 3415 C C . SER B 1 114 ? 8.461 -1.506 16.141 1 97.94 114 SER B C 1
ATOM 3417 O O . SER B 1 114 ? 8.523 -2.619 15.609 1 97.94 114 SER B O 1
ATOM 3419 N N . LEU B 1 115 ? 7.98 -1.33 17.359 1 96.94 115 LEU B N 1
ATOM 3420 C CA . LEU B 1 115 ? 7.602 -2.453 18.219 1 96.94 115 LEU B CA 1
ATOM 3421 C C . LEU B 1 115 ? 6.199 -2.943 17.875 1 96.94 115 LEU B C 1
ATOM 3423 O O . LEU B 1 115 ? 5.797 -4.027 18.297 1 96.94 115 LEU B O 1
ATOM 3427 N N . GLY B 1 116 ? 5.492 -2.166 17.141 1 96.5 116 GLY B N 1
ATOM 3428 C CA . GLY B 1 116 ? 4.195 -2.617 16.656 1 96.5 116 GLY B CA 1
ATOM 3429 C C . GLY B 1 116 ? 3.096 -2.5 17.688 1 96.5 116 GLY B C 1
ATOM 3430 O O . GLY B 1 116 ? 2.986 -1.479 18.375 1 96.5 116 GLY B O 1
ATOM 3431 N N . ARG B 1 117 ? 2.268 -3.445 17.812 1 95.81 117 ARG B N 1
ATOM 3432 C CA . ARG B 1 117 ? 0.98 -3.467 18.5 1 95.81 117 ARG B CA 1
ATOM 3433 C C . ARG B 1 117 ? 1.137 -3.094 19.969 1 95.81 117 ARG B C 1
ATOM 3435 O O . ARG B 1 117 ? 0.33 -2.336 20.516 1 95.81 117 ARG B O 1
ATOM 3442 N N . PRO B 1 118 ? 2.18 -3.451 20.672 1 95.62 118 PRO B N 1
ATOM 3443 C CA . PRO B 1 118 ? 2.215 -3.332 22.125 1 95.62 118 PRO B CA 1
ATOM 3444 C C . PRO B 1 118 ? 2.238 -1.88 22.609 1 95.62 118 PRO B C 1
ATOM 3446 O O . PRO B 1 118 ? 1.868 -1.592 23.75 1 95.62 118 PRO B O 1
ATOM 3449 N N . ILE B 1 119 ? 2.588 -0.981 21.828 1 97.38 119 ILE B N 1
ATOM 3450 C CA . ILE B 1 119 ? 2.811 0.376 22.312 1 97.38 119 ILE B CA 1
ATOM 3451 C C . ILE B 1 119 ? 1.486 1.134 22.344 1 97.38 119 ILE B C 1
ATOM 3453 O O . ILE B 1 119 ? 1.391 2.197 22.969 1 97.38 119 ILE B O 1
ATOM 3457 N N . PHE B 1 120 ? 0.448 0.641 21.703 1 97.56 120 PHE B N 1
ATOM 3458 C CA . PHE B 1 120 ? -0.753 1.438 21.484 1 97.56 120 PHE B CA 1
ATOM 3459 C C . PHE B 1 120 ? -1.638 1.44 22.734 1 97.56 120 PHE B C 1
ATOM 3461 O O . PHE B 1 120 ? -2.461 2.34 22.906 1 97.56 120 PHE B O 1
ATOM 3468 N N . GLU B 1 121 ? -1.474 0.493 23.594 1 96.75 121 GLU B N 1
ATOM 3469 C CA . GLU B 1 121 ? -2.15 0.578 24.891 1 96.75 121 GLU B CA 1
ATOM 3470 C C . GLU B 1 121 ? -1.658 1.777 25.688 1 96.75 121 GLU B C 1
ATOM 3472 O O . GLU B 1 121 ? -2.461 2.537 26.234 1 96.75 121 GLU B O 1
ATOM 3477 N N . LYS B 1 122 ? -0.368 1.911 25.734 1 97.5 122 LYS B N 1
ATOM 3478 C CA . LYS B 1 122 ? 0.224 3.059 26.422 1 97.5 122 LYS B CA 1
ATOM 3479 C C . LYS B 1 122 ? -0.209 4.367 25.766 1 97.5 122 LYS B C 1
ATOM 3481 O O . LYS B 1 122 ? -0.524 5.34 26.453 1 97.5 122 LYS B O 1
ATOM 3486 N N . LEU B 1 123 ? -0.22 4.422 24.453 1 98.31 123 LEU B N 1
ATOM 3487 C CA . LEU B 1 123 ? -0.609 5.625 23.734 1 98.31 123 LEU B CA 1
ATOM 3488 C C . LEU B 1 123 ? -2.061 5.988 24.016 1 98.31 123 LEU B C 1
ATOM 3490 O O . LEU B 1 123 ? -2.389 7.164 24.203 1 98.31 123 LEU B O 1
ATOM 3494 N N . ARG B 1 124 ? -2.883 4.977 24.047 1 97.56 124 ARG B N 1
ATOM 3495 C CA . ARG B 1 124 ? -4.289 5.191 24.375 1 97.56 124 ARG B CA 1
ATOM 3496 C C . ARG B 1 124 ? -4.438 5.82 25.75 1 97.56 124 ARG B C 1
ATOM 3498 O O . ARG B 1 124 ? -5.188 6.789 25.922 1 97.56 124 ARG B O 1
ATOM 3505 N N . GLN B 1 125 ? -3.711 5.312 26.688 1 97.88 125 GLN B N 1
ATOM 3506 C CA . GLN B 1 125 ? -3.781 5.805 28.062 1 97.88 125 GLN B CA 1
ATOM 3507 C C . GLN B 1 125 ? -3.234 7.223 28.172 1 97.88 125 GLN B C 1
ATOM 3509 O O . GLN B 1 125 ? -3.836 8.078 28.812 1 97.88 125 GLN B O 1
ATOM 3514 N N . GLU B 1 126 ? -2.17 7.453 27.531 1 98.06 126 GLU B N 1
ATOM 3515 C CA . GLU B 1 126 ? -1.496 8.742 27.625 1 98.06 126 GLU B CA 1
ATOM 3516 C C . GLU B 1 126 ? -2.271 9.836 26.891 1 98.06 126 GLU B C 1
ATOM 3518 O O . GLU B 1 126 ? -2.168 11.016 27.234 1 98.06 126 GLU B O 1
ATOM 3523 N N . LEU B 1 127 ? -3.006 9.484 25.891 1 98.06 127 LEU B N 1
ATOM 3524 C CA . LEU B 1 127 ? -3.754 10.461 25.109 1 98.06 127 LEU B CA 1
ATOM 3525 C C . LEU B 1 127 ? -5.168 10.633 25.672 1 98.06 127 LEU B C 1
ATOM 3527 O O . LEU B 1 127 ? -5.922 11.484 25.203 1 98.06 127 LEU B O 1
ATOM 3531 N N . ALA B 1 128 ? -5.426 9.719 26.656 1 95.56 128 ALA B N 1
ATOM 3532 C CA . ALA B 1 128 ? -6.75 9.836 27.266 1 95.56 128 ALA B CA 1
ATOM 3533 C C . ALA B 1 128 ? -6.965 11.227 27.859 1 95.56 128 ALA B C 1
ATOM 3535 O O . ALA B 1 128 ? -6.109 11.734 28.578 1 95.56 128 ALA B O 1
ATOM 3536 N N . GLY B 1 129 ? -8.016 11.883 27.516 1 93.62 129 GLY B N 1
ATOM 3537 C CA . GLY B 1 129 ? -8.359 13.188 28.062 1 93.62 129 GLY B CA 1
ATOM 3538 C C . GLY B 1 129 ? -7.828 14.336 27.234 1 93.62 129 GLY B C 1
ATOM 3539 O O . GLY B 1 129 ? -8.188 15.492 27.453 1 93.62 129 GLY B O 1
ATOM 3540 N N . VAL B 1 130 ? -6.883 14.086 26.344 1 97.44 130 VAL B N 1
ATOM 3541 C CA . VAL B 1 130 ? -6.406 15.125 25.438 1 97.44 130 VAL B CA 1
ATOM 3542 C C . VAL B 1 130 ? -7.367 15.258 24.25 1 97.44 130 VAL B C 1
ATOM 3544 O O . VAL B 1 130 ? -7.562 14.312 23.5 1 97.44 130 VAL B O 1
ATOM 3547 N N . PRO B 1 131 ? -8.062 16.359 24.188 1 97.56 131 PRO B N 1
ATOM 3548 C CA . PRO B 1 131 ? -8.938 16.547 23.031 1 97.56 131 PRO B CA 1
ATOM 3549 C C . PRO B 1 131 ? -8.164 16.797 21.734 1 97.56 131 PRO B C 1
ATOM 3551 O O . PRO B 1 131 ? -8 17.953 21.328 1 97.56 131 PRO B O 1
ATOM 3554 N N . VAL B 1 132 ? -7.805 15.773 21.078 1 98.56 132 VAL B N 1
ATOM 3555 C CA . VAL B 1 132 ? -6.949 15.836 19.906 1 98.56 132 VAL B CA 1
ATOM 3556 C C . VAL B 1 132 ? -7.711 16.469 18.75 1 98.56 132 VAL B C 1
ATOM 3558 O O . VAL B 1 132 ? -8.68 15.906 18.25 1 98.56 132 VAL B O 1
ATOM 3561 N N . GLY B 1 133 ? -7.25 17.625 18.344 1 98.69 133 GLY B N 1
ATOM 3562 C CA . GLY B 1 133 ? -7.848 18.312 17.203 1 98.69 133 GLY B CA 1
ATOM 3563 C C . GLY B 1 133 ? -7.176 17.984 15.883 1 98.69 133 GLY B C 1
ATOM 3564 O O . GLY B 1 133 ? -7.844 17.875 14.852 1 98.69 133 GLY B O 1
ATOM 3565 N N . ILE B 1 134 ? -5.836 17.906 15.898 1 98.88 134 ILE B N 1
ATOM 3566 C CA . ILE B 1 134 ? -5.059 17.594 14.703 1 98.88 134 ILE B CA 1
ATOM 3567 C C . ILE B 1 134 ? -4.121 16.422 14.984 1 98.88 134 ILE B C 1
ATOM 3569 O O . ILE B 1 134 ? -3.395 16.438 15.984 1 98.88 134 ILE B O 1
ATOM 3573 N N . LEU B 1 135 ? -4.195 15.406 14.195 1 98.94 135 LEU B N 1
ATOM 3574 C CA . LEU B 1 135 ? -3.225 14.312 14.203 1 98.94 135 LEU B CA 1
ATOM 3575 C C . LEU B 1 135 ? -2.34 14.367 12.969 1 98.94 135 LEU B C 1
ATOM 3577 O O . LEU B 1 135 ? -2.842 14.359 11.836 1 98.94 135 LEU B O 1
ATOM 3581 N N . VAL B 1 136 ? -1.054 14.484 13.18 1 98.94 136 VAL B N 1
ATOM 3582 C CA . VAL B 1 136 ? -0.087 14.43 12.086 1 98.94 136 VAL B CA 1
ATOM 3583 C C . VAL B 1 136 ? 0.681 13.109 12.141 1 98.94 136 VAL B C 1
ATOM 3585 O O . VAL B 1 136 ? 1.621 12.969 12.93 1 98.94 136 VAL B O 1
ATOM 3588 N N . ASN B 1 137 ? 0.254 12.188 11.305 1 98.94 137 ASN B N 1
ATOM 3589 C CA . ASN B 1 137 ? 1 10.945 11.117 1 98.94 137 ASN B CA 1
ATOM 3590 C C . ASN B 1 137 ? 2.227 11.156 10.234 1 98.94 137 ASN B C 1
ATOM 3592 O O . ASN B 1 137 ? 2.146 11.031 9.016 1 98.94 137 ASN B O 1
ATOM 3596 N N . ASN B 1 138 ? 3.32 11.383 10.898 1 98.69 138 ASN B N 1
ATOM 3597 C CA . ASN B 1 138 ? 4.531 11.75 10.18 1 98.69 138 ASN B CA 1
ATOM 3598 C C . ASN B 1 138 ? 5.609 10.68 10.297 1 98.69 138 ASN B C 1
ATOM 3600 O O . ASN B 1 138 ? 6.5 10.586 9.453 1 98.69 138 ASN B O 1
ATOM 3604 N N . VAL B 1 139 ? 5.516 9.883 11.383 1 98.31 139 VAL B N 1
ATOM 3605 C CA . VAL B 1 139 ? 6.602 8.938 11.633 1 98.31 139 VAL B CA 1
ATOM 3606 C C . VAL B 1 139 ? 6.777 8.016 10.43 1 98.31 139 VAL B C 1
ATOM 3608 O O . VAL B 1 139 ? 5.793 7.59 9.82 1 98.31 139 VAL B O 1
ATOM 3611 N N . GLY B 1 140 ? 7.914 7.812 10.023 1 97.56 140 GLY B N 1
ATOM 3612 C CA . GLY B 1 140 ? 8.289 6.957 8.906 1 97.56 140 GLY B CA 1
ATOM 3613 C C . GLY B 1 140 ? 9.742 6.531 8.938 1 97.56 140 GLY B C 1
ATOM 3614 O O . GLY B 1 140 ? 10.57 7.176 9.586 1 97.56 140 GLY B O 1
ATOM 3615 N N . THR B 1 141 ? 10 5.461 8.336 1 97.38 141 THR B N 1
ATOM 3616 C CA . THR B 1 141 ? 11.375 4.98 8.227 1 97.38 141 THR B CA 1
ATOM 3617 C C . THR B 1 141 ? 11.602 4.309 6.875 1 97.38 141 THR B C 1
ATOM 3619 O O . THR B 1 141 ? 10.656 4.047 6.137 1 97.38 141 THR B O 1
ATOM 3622 N N . ASN B 1 142 ? 12.844 4.273 6.461 1 96.31 142 ASN B N 1
ATOM 3623 C CA . ASN B 1 142 ? 13.289 3.664 5.215 1 96.31 142 ASN B CA 1
ATOM 3624 C C . ASN B 1 142 ? 14.531 2.805 5.422 1 96.31 142 ASN B C 1
ATOM 3626 O O . ASN B 1 142 ? 15.055 2.719 6.535 1 96.31 142 ASN B O 1
ATOM 3630 N N . THR B 1 143 ? 14.914 2.037 4.406 1 95.25 143 THR B N 1
ATOM 3631 C CA . THR B 1 143 ? 16.25 1.443 4.426 1 95.25 143 THR B CA 1
ATOM 3632 C C . THR B 1 143 ? 17.328 2.527 4.414 1 95.25 143 THR B C 1
ATOM 3634 O O . THR B 1 143 ? 17.078 3.65 3.973 1 95.25 143 THR B O 1
ATOM 3637 N N . ASP B 1 144 ? 18.469 2.219 4.852 1 93.38 144 ASP B N 1
ATOM 3638 C CA . ASP B 1 144 ? 19.547 3.197 4.996 1 93.38 144 ASP B CA 1
ATOM 3639 C C . ASP B 1 144 ? 19.969 3.756 3.643 1 93.38 144 ASP B C 1
ATOM 3641 O O . ASP B 1 144 ? 20.453 4.883 3.555 1 93.38 144 ASP B O 1
ATOM 3645 N N . PHE B 1 145 ? 19.938 3.029 2.625 1 95.12 145 PHE B N 1
ATOM 3646 C CA . PHE B 1 145 ? 20.203 3.385 1.237 1 95.12 145 PHE B CA 1
ATOM 3647 C C . PHE B 1 145 ? 19.5 2.434 0.285 1 95.12 145 PHE B C 1
ATOM 3649 O O . PHE B 1 145 ? 19.031 1.37 0.697 1 95.12 145 PHE B O 1
ATOM 3656 N N . PRO B 1 146 ? 19.234 2.877 -0.964 1 96.5 146 PRO B N 1
ATOM 3657 C CA . PRO B 1 146 ? 18.641 1.958 -1.931 1 96.5 146 PRO B CA 1
ATOM 3658 C C . PRO B 1 146 ? 19.469 0.689 -2.133 1 96.5 146 PRO B C 1
ATOM 3660 O O . PRO B 1 146 ? 20.672 0.768 -2.387 1 96.5 146 PRO B O 1
ATOM 3663 N N . ASP B 1 147 ? 18.844 -0.42 -1.972 1 96.06 147 ASP B N 1
ATOM 3664 C CA . ASP B 1 147 ? 19.531 -1.703 -2.072 1 96.06 147 ASP B CA 1
ATOM 3665 C C . ASP B 1 147 ? 18.578 -2.807 -2.516 1 96.06 147 ASP B C 1
ATOM 3667 O O . ASP B 1 147 ? 17.375 -2.578 -2.643 1 96.06 147 ASP B O 1
ATOM 3671 N N . ASP B 1 148 ? 19.125 -4.012 -2.848 1 95.81 148 ASP B N 1
ATOM 3672 C CA . ASP B 1 148 ? 18.297 -5.156 -3.203 1 95.81 148 ASP B CA 1
ATOM 3673 C C . ASP B 1 148 ? 17.344 -5.527 -2.061 1 95.81 148 ASP B C 1
ATOM 3675 O O . ASP B 1 148 ? 17.734 -5.48 -0.891 1 95.81 148 ASP B O 1
ATOM 3679 N N . PHE B 1 149 ? 16.125 -5.906 -2.402 1 97.12 149 PHE B N 1
ATOM 3680 C CA . PHE B 1 149 ? 15.109 -6.254 -1.417 1 97.12 149 PHE B CA 1
ATOM 3681 C C . PHE B 1 149 ? 15.633 -7.324 -0.461 1 97.12 149 PHE B C 1
ATOM 3683 O O . PHE B 1 149 ? 15.406 -7.242 0.749 1 97.12 149 PHE B O 1
ATOM 3690 N N . GLU B 1 150 ? 16.359 -8.227 -0.926 1 91.75 150 GLU B N 1
ATOM 3691 C CA . GLU B 1 150 ? 16.734 -9.398 -0.139 1 91.75 150 GLU B CA 1
ATOM 3692 C C . GLU B 1 150 ? 17.812 -9.047 0.884 1 91.75 150 GLU B C 1
ATOM 3694 O O . GLU B 1 150 ? 18.078 -9.828 1.803 1 91.75 150 GLU B O 1
ATOM 3699 N N . THR B 1 151 ? 18.422 -7.891 0.725 1 92.62 151 THR B N 1
ATOM 3700 C CA . THR B 1 151 ? 19.5 -7.508 1.646 1 92.62 151 THR B CA 1
ATOM 3701 C C . THR B 1 151 ? 18.906 -6.91 2.924 1 92.62 151 THR B C 1
ATOM 3703 O O . THR B 1 151 ? 19.609 -6.801 3.936 1 92.62 151 THR B O 1
ATOM 3706 N N . ALA B 1 152 ? 17.688 -6.512 2.82 1 93.88 152 ALA B N 1
ATOM 3707 C CA . ALA B 1 152 ? 17.031 -5.977 4.016 1 93.88 152 ALA B CA 1
ATOM 3708 C C . ALA B 1 152 ? 16.828 -7.07 5.059 1 93.88 152 ALA B C 1
ATOM 3710 O O . ALA B 1 152 ? 16.359 -8.164 4.73 1 93.88 152 ALA B O 1
ATOM 3711 N N . SER B 1 153 ? 17.203 -6.789 6.305 1 95.12 153 SER B N 1
ATOM 3712 C CA . SER B 1 153 ? 16.984 -7.746 7.383 1 95.12 153 SER B CA 1
ATOM 3713 C C . SER B 1 153 ? 15.492 -7.883 7.695 1 95.12 153 SER B C 1
ATOM 3715 O O . SER B 1 153 ? 14.703 -6.984 7.406 1 95.12 153 SER B O 1
ATOM 3717 N N . GLU B 1 154 ? 15.148 -9.039 8.266 1 95.56 154 GLU B N 1
ATOM 3718 C CA . GLU B 1 154 ? 13.773 -9.227 8.727 1 95.56 154 GLU B CA 1
ATOM 3719 C C . GLU B 1 154 ? 13.359 -8.117 9.68 1 95.56 154 GLU B C 1
ATOM 3721 O O . GLU B 1 154 ? 12.227 -7.617 9.609 1 95.56 154 GLU B O 1
ATOM 3726 N N . ASP B 1 155 ? 14.266 -7.738 10.547 1 96.69 155 ASP B N 1
ATOM 3727 C CA . ASP B 1 155 ? 14.008 -6.668 11.508 1 96.69 155 ASP B CA 1
ATOM 3728 C C . ASP B 1 155 ? 13.648 -5.367 10.797 1 96.69 155 ASP B C 1
ATOM 3730 O O . ASP B 1 155 ? 12.688 -4.691 11.164 1 96.69 155 ASP B O 1
ATOM 3734 N N . LYS B 1 156 ? 14.391 -5.051 9.812 1 97.5 156 LYS B N 1
ATOM 3735 C CA . LYS B 1 156 ? 14.164 -3.801 9.094 1 97.5 156 LYS B CA 1
ATOM 3736 C C . LYS B 1 156 ? 12.836 -3.83 8.344 1 97.5 156 LYS B C 1
ATOM 3738 O O . LYS B 1 156 ? 12.117 -2.832 8.312 1 97.5 156 LYS B O 1
ATOM 3743 N N . LEU B 1 157 ? 12.508 -4.941 7.766 1 98.12 157 LEU B N 1
ATOM 3744 C CA . LEU B 1 157 ? 11.25 -5.07 7.035 1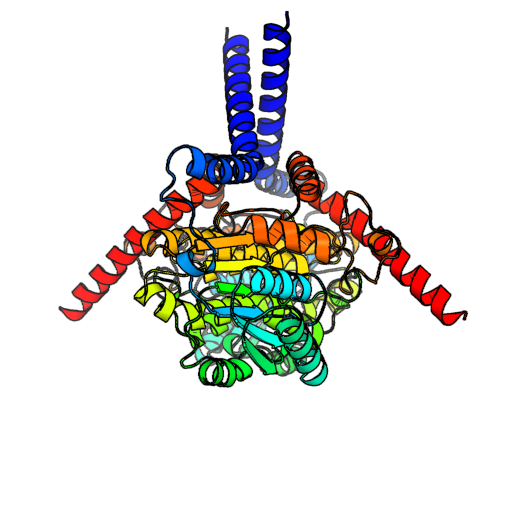 98.12 157 LEU B CA 1
ATOM 3745 C C . LEU B 1 157 ? 10.062 -4.895 7.973 1 98.12 157 LEU B C 1
ATOM 3747 O O . LEU B 1 157 ? 9.133 -4.145 7.668 1 98.12 157 LEU B O 1
ATOM 3751 N N . TRP B 1 158 ? 10.109 -5.535 9.125 1 98.12 158 TRP B N 1
ATOM 3752 C CA . TRP B 1 158 ? 9.031 -5.387 10.094 1 98.12 158 TRP B CA 1
ATOM 3753 C C . TRP B 1 158 ? 8.984 -3.969 10.648 1 98.12 158 TRP B C 1
ATOM 3755 O O . TRP B 1 158 ? 7.91 -3.439 10.938 1 98.12 158 TRP B O 1
ATOM 3765 N N . GLU B 1 159 ? 10.172 -3.41 10.82 1 98.38 159 GLU B N 1
ATOM 3766 C CA . GLU B 1 159 ? 10.227 -2.016 11.25 1 98.38 159 GLU B CA 1
ATOM 3767 C C . GLU B 1 159 ? 9.461 -1.112 10.281 1 98.38 159 GLU B C 1
ATOM 3769 O O . GLU B 1 159 ? 8.641 -0.297 10.703 1 98.38 159 GLU B O 1
ATOM 3774 N N . ILE B 1 160 ? 9.703 -1.26 9.008 1 98.62 160 ILE B N 1
ATOM 3775 C CA . ILE B 1 160 ? 9.062 -0.424 8 1 98.62 160 ILE B CA 1
ATOM 3776 C C . ILE B 1 160 ? 7.555 -0.676 8.008 1 98.62 160 ILE B C 1
ATOM 3778 O O . ILE B 1 160 ? 6.762 0.265 7.934 1 98.62 160 ILE B O 1
ATOM 3782 N N . ILE B 1 161 ? 7.117 -1.905 8.133 1 98.81 161 ILE B N 1
ATOM 3783 C CA . ILE B 1 161 ? 5.699 -2.248 8.141 1 98.81 161 ILE B CA 1
ATOM 3784 C C . ILE B 1 161 ? 5.027 -1.619 9.359 1 98.81 161 ILE B C 1
ATOM 3786 O O . ILE B 1 161 ? 3.988 -0.967 9.242 1 98.81 161 ILE B O 1
ATOM 3790 N N . ASN B 1 162 ? 5.641 -1.748 10.5 1 98.69 162 ASN B N 1
ATOM 3791 C CA . ASN B 1 162 ? 5.062 -1.229 11.742 1 98.69 162 ASN B CA 1
ATOM 3792 C C . ASN B 1 162 ? 5.047 0.296 11.75 1 98.69 162 ASN B C 1
ATOM 3794 O O . ASN B 1 162 ? 4.043 0.908 12.117 1 98.69 162 ASN B O 1
ATOM 3798 N N . VAL B 1 163 ? 6.109 0.864 11.328 1 98.75 163 VAL B N 1
ATOM 3799 C CA . VAL B 1 163 ? 6.289 2.307 11.453 1 98.75 163 VAL B CA 1
ATOM 3800 C C . VAL B 1 163 ? 5.5 3.025 10.367 1 98.75 163 VAL B C 1
ATOM 3802 O O . VAL B 1 163 ? 4.727 3.939 10.648 1 98.75 163 VAL B O 1
ATOM 3805 N N . ASN B 1 164 ? 5.652 2.594 9.125 1 98.88 164 ASN B N 1
ATOM 3806 C CA . ASN B 1 164 ? 5.062 3.332 8.016 1 98.88 164 ASN B CA 1
ATOM 3807 C C . ASN B 1 164 ? 3.58 3.016 7.855 1 98.88 164 ASN B C 1
ATOM 3809 O O . ASN B 1 164 ? 2.809 3.855 7.391 1 98.88 164 ASN B O 1
ATOM 3813 N N . ILE B 1 165 ? 3.186 1.806 8.195 1 98.88 165 ILE B N 1
ATOM 3814 C CA . ILE B 1 165 ? 1.816 1.365 7.957 1 98.88 165 ILE B CA 1
ATOM 3815 C C . ILE B 1 165 ? 1.06 1.276 9.281 1 98.88 165 ILE B C 1
ATOM 3817 O O . ILE B 1 165 ? 0.017 1.913 9.445 1 98.88 165 ILE B O 1
ATOM 3821 N N . GLY B 1 166 ? 1.622 0.525 10.227 1 98.75 166 GLY B N 1
ATOM 3822 C CA . GLY B 1 166 ? 0.959 0.305 11.508 1 98.75 166 GLY B CA 1
ATOM 3823 C C . GLY B 1 166 ? 0.699 1.588 12.273 1 98.75 166 GLY B C 1
ATOM 3824 O O . GLY B 1 166 ? -0.402 1.798 12.789 1 98.75 166 GLY B O 1
ATOM 3825 N N . ALA B 1 167 ? 1.667 2.451 12.328 1 98.75 167 ALA B N 1
ATOM 3826 C CA . ALA B 1 167 ? 1.576 3.676 13.117 1 98.75 167 ALA B CA 1
ATOM 3827 C C . ALA B 1 167 ? 0.454 4.574 12.609 1 98.75 167 ALA B C 1
ATOM 3829 O O . ALA B 1 167 ? -0.436 4.961 13.367 1 98.75 167 ALA B O 1
ATOM 3830 N N . ALA B 1 168 ? 0.427 4.867 11.305 1 98.69 168 ALA B N 1
ATOM 3831 C CA . ALA B 1 168 ? -0.58 5.758 10.734 1 98.69 168 ALA B CA 1
ATOM 3832 C C . ALA B 1 168 ? -1.98 5.172 10.891 1 98.69 168 ALA B C 1
ATOM 3834 O O . ALA B 1 168 ? -2.928 5.887 11.227 1 98.69 168 ALA B O 1
ATOM 3835 N N . THR B 1 169 ? -2.096 3.881 10.664 1 98.81 169 THR B N 1
ATOM 3836 C CA . THR B 1 169 ? -3.385 3.199 10.727 1 98.81 169 THR B CA 1
ATOM 3837 C C . THR B 1 169 ? -3.939 3.223 12.148 1 98.81 169 THR B C 1
ATOM 3839 O O . THR B 1 169 ? -5.082 3.631 12.367 1 98.81 169 THR B O 1
ATOM 3842 N N . MET B 1 170 ? -3.119 2.875 13.102 1 98.56 170 MET B N 1
ATOM 3843 C CA . MET B 1 170 ? -3.588 2.68 14.469 1 98.56 170 MET B CA 1
ATOM 3844 C C . MET B 1 170 ? -3.76 4.016 15.188 1 98.56 170 MET B C 1
ATOM 3846 O O . MET B 1 170 ? -4.672 4.18 16 1 98.56 170 MET B O 1
ATOM 3850 N N . MET B 1 171 ? -2.863 4.992 14.922 1 98.62 171 MET B N 1
ATOM 3851 C CA . MET B 1 171 ? -3.035 6.32 15.5 1 98.62 171 MET B CA 1
ATOM 3852 C C . MET B 1 171 ? -4.336 6.957 15.023 1 98.62 171 MET B C 1
ATOM 3854 O O . MET B 1 171 ? -5.043 7.602 15.805 1 98.62 171 MET B O 1
ATOM 3858 N N . THR B 1 172 ? -4.598 6.801 13.719 1 98.69 172 THR B N 1
ATOM 3859 C CA . THR B 1 172 ? -5.844 7.32 13.164 1 98.69 172 THR B CA 1
ATOM 3860 C C . THR B 1 172 ? -7.051 6.691 13.859 1 98.69 172 THR B C 1
ATOM 3862 O O . THR B 1 172 ? -7.973 7.398 14.266 1 98.69 172 THR B O 1
ATOM 3865 N N . ARG B 1 173 ? -7.004 5.375 14.008 1 97.75 173 ARG B N 1
ATOM 3866 C CA . ARG B 1 173 ? -8.094 4.676 14.688 1 97.75 173 ARG B CA 1
ATOM 3867 C C . ARG B 1 173 ? -8.289 5.199 16.109 1 97.75 173 ARG B C 1
ATOM 3869 O O . ARG B 1 173 ? -9.414 5.348 16.562 1 97.75 173 ARG B O 1
ATOM 3876 N N . LEU B 1 174 ? -7.23 5.477 16.766 1 97.12 174 LEU B N 1
ATOM 3877 C CA . LEU B 1 174 ? -7.211 5.859 18.172 1 97.12 174 LEU B CA 1
ATOM 3878 C C . LEU B 1 174 ? -7.926 7.191 18.375 1 97.12 174 LEU B C 1
ATOM 3880 O O . LEU B 1 174 ? -8.656 7.355 19.359 1 97.12 174 LEU B O 1
ATOM 3884 N N . VAL B 1 175 ? -7.812 8.141 17.453 1 97.56 175 VAL B N 1
ATOM 3885 C CA . VAL B 1 175 ? -8.281 9.5 17.719 1 97.56 175 VAL B CA 1
ATOM 3886 C C . VAL B 1 175 ? -9.641 9.719 17.062 1 97.56 175 VAL B C 1
ATOM 3888 O O . VAL B 1 175 ? -10.359 10.664 17.406 1 97.56 175 VAL B O 1
ATOM 3891 N N . LEU B 1 176 ? -10.031 8.891 16.141 1 97.19 176 LEU B N 1
ATOM 3892 C CA . LEU B 1 176 ? -11.148 9.141 15.227 1 97.19 176 LEU B CA 1
ATOM 3893 C C . LEU B 1 176 ? -12.461 9.188 15.992 1 97.19 176 LEU B C 1
ATOM 3895 O O . LEU B 1 176 ? -13.305 10.055 15.734 1 97.19 176 LEU B O 1
ATOM 3899 N N . PRO B 1 177 ? -12.68 8.281 16.969 1 95.81 177 PRO B N 1
ATOM 3900 C CA . PRO B 1 177 ? -13.984 8.289 17.641 1 95.81 177 PRO B CA 1
ATOM 3901 C C . PRO B 1 177 ? -14.305 9.633 18.297 1 95.81 177 PRO B C 1
ATOM 3903 O O . PRO B 1 177 ? -15.406 10.164 18.125 1 95.81 177 PRO B O 1
ATOM 3906 N N . GLU B 1 178 ? -13.391 10.203 18.969 1 96.5 178 GLU B N 1
ATOM 3907 C CA . GLU B 1 178 ? -13.617 11.477 19.625 1 96.5 178 GLU B CA 1
ATOM 3908 C C . GLU B 1 178 ? -13.75 12.609 18.625 1 96.5 178 GLU B C 1
ATOM 3910 O O . GLU B 1 178 ? -14.547 13.539 18.812 1 96.5 178 GLU B O 1
ATOM 3915 N N . MET B 1 179 ? -12.945 12.586 17.562 1 97.38 179 MET B N 1
ATOM 3916 C CA . MET B 1 179 ? -13.07 13.586 16.5 1 97.38 179 MET B CA 1
ATOM 3917 C C . MET B 1 179 ? -14.469 13.555 15.883 1 97.38 179 MET B C 1
ATOM 3919 O O . MET B 1 179 ? -15.062 14.609 15.633 1 97.38 179 MET B O 1
ATOM 3923 N N . LYS B 1 180 ? -14.945 12.406 15.656 1 96.44 180 LYS B N 1
ATOM 3924 C CA . LYS B 1 180 ? -16.266 12.25 15.055 1 96.44 180 LYS B CA 1
ATOM 3925 C C . LYS B 1 180 ? -17.359 12.758 16 1 96.44 180 LYS B C 1
ATOM 3927 O O . LYS B 1 180 ? -18.312 13.406 15.555 1 96.44 180 LYS B O 1
ATOM 3932 N N . GLN B 1 181 ? -17.172 12.43 17.234 1 95.56 181 GLN B N 1
ATOM 3933 C CA . GLN B 1 181 ? -18.141 12.898 18.234 1 95.56 181 GLN B CA 1
ATOM 3934 C C . GLN B 1 181 ? -18.219 14.422 18.25 1 95.56 181 GLN B C 1
ATOM 3936 O O . GLN B 1 181 ? -19.312 14.984 18.328 1 95.56 181 GLN B O 1
ATOM 3941 N N . ARG B 1 182 ? -17.125 15.094 18.125 1 96 182 ARG B N 1
ATOM 3942 C CA . ARG B 1 182 ? -17.062 16.547 18.156 1 96 182 ARG B CA 1
ATOM 3943 C C . ARG B 1 182 ? -17.344 17.125 16.781 1 96 182 ARG B C 1
ATOM 3945 O O . ARG B 1 182 ? -17.562 18.344 16.641 1 96 182 ARG B O 1
ATOM 3952 N N . ARG B 1 183 ? -17.344 16.297 15.75 1 96.44 183 ARG B N 1
ATOM 3953 C CA . ARG B 1 183 ? -17.469 16.703 14.359 1 96.44 183 ARG B CA 1
ATOM 3954 C C . ARG B 1 183 ? -16.438 17.781 14.016 1 96.44 183 ARG B C 1
ATOM 3956 O O . ARG B 1 183 ? -16.781 18.797 13.406 1 96.44 183 ARG B O 1
ATOM 3963 N N . GLN B 1 184 ? -15.297 17.562 14.586 1 96.56 184 GLN B N 1
ATOM 3964 C CA . GLN B 1 184 ? -14.18 18.484 14.43 1 96.56 184 GLN B CA 1
ATOM 3965 C C . GLN B 1 184 ? -12.844 17.75 14.492 1 96.56 184 GLN B C 1
ATOM 3967 O O . GLN B 1 184 ? -12.633 16.922 15.375 1 96.56 184 GLN B O 1
ATOM 3972 N N . GLY B 1 185 ? -12.016 18.047 13.516 1 98 185 GLY B N 1
ATOM 3973 C CA . GLY B 1 185 ? -10.703 17.438 13.57 1 98 185 GLY B CA 1
ATOM 3974 C C . GLY B 1 185 ? -10.039 17.328 12.211 1 98 185 GLY B C 1
ATOM 3975 O O . GLY B 1 185 ? -10.695 17.5 11.18 1 98 185 GLY B O 1
ATOM 3976 N N . ALA B 1 186 ? -8.734 17.141 12.234 1 98.69 186 ALA B N 1
ATOM 3977 C CA . ALA B 1 186 ? -7.938 16.953 11.023 1 98.69 186 ALA B CA 1
ATOM 3978 C C . ALA B 1 186 ? -6.914 15.844 11.203 1 98.69 186 ALA B C 1
ATOM 3980 O O . ALA B 1 186 ? -6.301 15.719 12.273 1 98.69 186 ALA B O 1
ATOM 3981 N N . ILE B 1 187 ? -6.832 15.023 10.273 1 98.81 187 ILE B N 1
ATOM 3982 C CA . ILE B 1 187 ? -5.797 14 10.188 1 98.81 187 ILE B CA 1
ATOM 3983 C C . ILE B 1 187 ? -4.898 14.273 8.984 1 98.81 187 ILE B C 1
ATOM 3985 O O . ILE B 1 187 ? -5.379 14.383 7.852 1 98.81 187 ILE B O 1
ATOM 3989 N N . VAL B 1 188 ? -3.635 14.461 9.234 1 98.94 188 VAL B N 1
ATOM 3990 C CA . VAL B 1 188 ? -2.637 14.648 8.18 1 98.94 188 VAL B CA 1
ATOM 3991 C C . VAL B 1 188 ? -1.767 13.398 8.07 1 98.94 188 VAL B C 1
ATOM 3993 O O . VAL B 1 188 ? -1.112 13 9.031 1 98.94 188 VAL B O 1
ATOM 3996 N N . ASN B 1 189 ? -1.788 12.727 6.988 1 98.94 189 ASN B N 1
ATOM 3997 C CA . ASN B 1 189 ? -0.909 11.594 6.719 1 98.94 189 ASN B CA 1
ATOM 3998 C C . ASN B 1 189 ? 0.228 11.977 5.777 1 98.94 189 ASN B C 1
ATOM 4000 O O . ASN B 1 189 ? -0.012 12.359 4.629 1 98.94 189 ASN B O 1
ATOM 4004 N N . ILE B 1 190 ? 1.45 11.875 6.285 1 98.81 190 ILE B N 1
ATOM 4005 C CA . ILE B 1 190 ? 2.633 12.156 5.477 1 98.81 190 ILE B CA 1
ATOM 4006 C C . ILE B 1 190 ? 3.037 10.898 4.703 1 98.81 190 ILE B C 1
ATOM 4008 O O . ILE B 1 190 ? 3.52 9.93 5.289 1 98.81 190 ILE B O 1
ATOM 4012 N N . SER B 1 191 ? 2.812 10.914 3.475 1 98.56 191 SER B N 1
ATOM 4013 C CA . SER B 1 191 ? 3.238 9.836 2.584 1 98.56 191 SER B CA 1
ATOM 4014 C C . SER B 1 191 ? 4.59 10.148 1.952 1 98.56 191 SER B C 1
ATOM 4016 O O . SER B 1 191 ? 5.551 10.469 2.654 1 98.56 191 SER B O 1
ATOM 4018 N N . SER B 1 192 ? 4.691 10.078 0.653 1 98.31 192 SER B N 1
ATOM 4019 C CA . SER B 1 192 ? 5.887 10.359 -0.137 1 98.31 192 SER B CA 1
ATOM 4020 C C . SER B 1 192 ? 5.57 10.383 -1.629 1 98.31 192 SER B C 1
ATOM 4022 O O . SER B 1 192 ? 4.605 9.75 -2.072 1 98.31 192 SER B O 1
ATOM 4024 N N . GLY B 1 193 ? 6.398 11.148 -2.33 1 97.44 193 GLY B N 1
ATOM 4025 C CA . GLY B 1 193 ? 6.305 11.07 -3.779 1 97.44 193 GLY B CA 1
ATOM 4026 C C . GLY B 1 193 ? 6.547 9.672 -4.316 1 97.44 193 GLY B C 1
ATOM 4027 O O . GLY B 1 193 ? 6.148 9.359 -5.441 1 97.44 193 GLY B O 1
ATOM 4028 N N . SER B 1 194 ? 7.172 8.82 -3.547 1 97.44 194 SER B N 1
ATOM 4029 C CA . SER B 1 194 ? 7.438 7.449 -3.955 1 97.44 194 SER B CA 1
ATOM 4030 C C . SER B 1 194 ? 6.145 6.664 -4.141 1 97.44 194 SER B C 1
ATOM 4032 O O . SER B 1 194 ? 6.145 5.586 -4.738 1 97.44 194 SER B O 1
ATOM 4034 N N . GLU B 1 195 ? 5.031 7.168 -3.686 1 97.06 195 GLU B N 1
ATOM 4035 C CA . GLU B 1 195 ? 3.729 6.523 -3.82 1 97.06 195 GLU B CA 1
ATOM 4036 C C . GLU B 1 195 ? 3.273 6.496 -5.277 1 97.06 195 GLU B C 1
ATOM 4038 O O . GLU B 1 195 ? 2.348 5.766 -5.629 1 97.06 195 GLU B O 1
ATOM 4043 N N . LEU B 1 196 ? 3.936 7.242 -6.16 1 94.31 196 LEU B N 1
ATOM 4044 C CA . LEU B 1 196 ? 3.51 7.469 -7.535 1 94.31 196 LEU B CA 1
ATOM 4045 C C . LEU B 1 196 ? 3.799 6.246 -8.398 1 94.31 196 LEU B C 1
ATOM 4047 O O . LEU B 1 196 ? 3.25 6.113 -9.5 1 94.31 196 LEU B O 1
ATOM 4051 N N . GLN B 1 197 ? 4.656 5.41 -7.918 1 96.31 197 GLN B N 1
ATOM 4052 C CA . GLN B 1 197 ? 5.078 4.285 -8.742 1 96.31 197 GLN B CA 1
ATOM 4053 C C . GLN B 1 197 ? 5.738 3.199 -7.898 1 96.31 197 GLN B C 1
ATOM 4055 O O . GLN B 1 197 ? 6.277 3.482 -6.828 1 96.31 197 GLN B O 1
ATOM 4060 N N . PRO B 1 198 ? 5.66 1.933 -8.469 1 98.25 198 PRO B N 1
ATOM 4061 C CA . PRO B 1 198 ? 6.633 0.976 -7.926 1 98.25 198 PRO B CA 1
ATOM 4062 C C . PRO B 1 198 ? 8.07 1.481 -8.016 1 98.25 198 PRO B C 1
ATOM 4064 O O . PRO B 1 198 ? 8.453 2.098 -9.016 1 98.25 198 PRO B O 1
ATOM 4067 N N . LEU B 1 199 ? 8.836 1.341 -6.941 1 98.56 199 LEU B N 1
ATOM 4068 C CA . LEU B 1 199 ? 10.172 1.932 -6.902 1 98.56 199 LEU B CA 1
ATOM 4069 C C . LEU B 1 199 ? 11.219 0.882 -6.551 1 98.56 199 LEU B C 1
ATOM 4071 O O . LEU B 1 199 ? 11.5 0.645 -5.375 1 98.56 199 LEU B O 1
ATOM 4075 N N . PRO B 1 200 ? 11.906 0.281 -7.598 1 98.5 200 PRO B N 1
ATOM 4076 C CA . PRO B 1 200 ? 12.945 -0.72 -7.352 1 98.5 200 PRO B CA 1
ATOM 4077 C C . PRO B 1 200 ? 14.062 -0.201 -6.449 1 98.5 200 PRO B C 1
ATOM 4079 O O . PRO B 1 200 ? 14.422 0.976 -6.523 1 98.5 200 PRO B O 1
ATOM 4082 N N . TYR B 1 201 ? 14.57 -1.044 -5.488 1 98.31 201 TYR B N 1
ATOM 4083 C CA . TYR B 1 201 ? 15.68 -0.807 -4.57 1 98.31 201 TYR B CA 1
ATOM 4084 C C . TYR B 1 201 ? 15.234 0.046 -3.389 1 98.31 201 TYR B C 1
ATOM 4086 O O . TYR B 1 201 ? 16.016 0.27 -2.455 1 98.31 201 TYR B O 1
ATOM 4094 N N . LEU B 1 202 ? 14.109 0.57 -3.391 1 98.25 202 LEU B N 1
ATOM 4095 C CA . LEU B 1 202 ? 13.336 1.104 -2.273 1 98.25 202 LEU B CA 1
ATOM 4096 C C . LEU B 1 202 ? 11.938 0.502 -2.246 1 98.25 202 LEU B C 1
ATOM 4098 O O . LEU B 1 202 ? 10.953 1.214 -2.014 1 98.25 202 LEU B O 1
ATOM 4102 N N . THR B 1 203 ? 11.898 -0.743 -2.529 1 98.5 203 THR B N 1
ATOM 4103 C CA . THR B 1 203 ? 10.703 -1.498 -2.869 1 98.5 203 THR B CA 1
ATOM 4104 C C . THR B 1 203 ? 9.695 -1.456 -1.723 1 98.5 203 THR B C 1
ATOM 4106 O O . THR B 1 203 ? 8.539 -1.075 -1.919 1 98.5 203 THR B O 1
ATOM 4109 N N . ILE B 1 204 ? 10.102 -1.76 -0.49 1 98.38 204 ILE B N 1
ATOM 4110 C CA . ILE B 1 204 ? 9.195 -1.87 0.644 1 98.38 204 ILE B CA 1
ATOM 4111 C C . ILE B 1 204 ? 8.75 -0.478 1.086 1 98.38 204 ILE B C 1
ATOM 4113 O O . ILE B 1 204 ? 7.59 -0.279 1.462 1 98.38 204 ILE B O 1
ATOM 4117 N N . TYR B 1 205 ? 9.664 0.477 1.056 1 98.5 205 TYR B N 1
ATOM 4118 C CA . TYR B 1 205 ? 9.336 1.847 1.433 1 98.5 205 TYR B CA 1
ATOM 4119 C C . TYR B 1 205 ? 8.25 2.418 0.526 1 98.5 205 TYR B C 1
ATOM 4121 O O . TYR B 1 205 ? 7.219 2.885 1.005 1 98.5 205 TYR B O 1
ATOM 4129 N N . ALA B 1 206 ? 8.508 2.34 -0.809 1 98.75 206 ALA B N 1
ATOM 4130 C CA . ALA B 1 206 ? 7.551 2.895 -1.76 1 98.75 206 ALA B CA 1
ATOM 4131 C C . ALA B 1 206 ? 6.203 2.182 -1.658 1 98.75 206 ALA B C 1
ATOM 4133 O O . ALA B 1 206 ? 5.148 2.814 -1.757 1 98.75 206 ALA B O 1
ATOM 4134 N N . ALA B 1 207 ? 6.238 0.889 -1.463 1 98.88 207 ALA B N 1
ATOM 4135 C CA . ALA B 1 207 ? 5 0.139 -1.289 1 98.88 207 ALA B CA 1
ATOM 4136 C C . ALA B 1 207 ? 4.246 0.604 -0.044 1 98.88 207 ALA B C 1
ATOM 4138 O O . ALA B 1 207 ? 3.021 0.732 -0.064 1 98.88 207 ALA B O 1
ATOM 4139 N N . SER B 1 208 ? 4.934 0.859 1.043 1 98.88 208 SER B N 1
ATOM 4140 C CA . SER B 1 208 ? 4.301 1.324 2.271 1 98.88 208 SER B CA 1
ATOM 4141 C C . SER B 1 208 ? 3.662 2.695 2.082 1 98.88 208 SER B C 1
ATOM 4143 O O . SER B 1 208 ? 2.605 2.98 2.652 1 98.88 208 SER B O 1
ATOM 4145 N N . LYS B 1 209 ? 4.301 3.529 1.293 1 98.88 209 LYS B N 1
ATOM 4146 C CA . LYS B 1 209 ? 3.748 4.863 1.073 1 98.88 209 LYS B CA 1
ATOM 4147 C C . LYS B 1 209 ? 2.578 4.816 0.094 1 98.88 209 LYS B C 1
ATOM 4149 O O . LYS B 1 209 ? 1.647 5.621 0.193 1 98.88 209 LYS B O 1
ATOM 4154 N N . ALA B 1 210 ? 2.578 3.818 -0.812 1 98.81 210 ALA B N 1
ATOM 4155 C CA . ALA B 1 210 ? 1.383 3.566 -1.613 1 98.81 210 ALA B CA 1
ATOM 4156 C C . ALA B 1 210 ? 0.205 3.164 -0.73 1 98.81 210 ALA B C 1
ATOM 4158 O O . ALA B 1 210 ? -0.936 3.553 -0.991 1 98.81 210 ALA B O 1
ATOM 4159 N N . TYR B 1 211 ? 0.475 2.379 0.283 1 98.94 211 TYR B N 1
ATOM 4160 C CA . TYR B 1 211 ? -0.543 2.049 1.273 1 98.94 211 TYR B CA 1
ATOM 4161 C C . TYR B 1 211 ? -1.093 3.309 1.932 1 98.94 211 TYR B C 1
ATOM 4163 O O . TYR B 1 211 ? -2.309 3.502 1.997 1 98.94 211 TYR B O 1
ATOM 4171 N N . VAL B 1 212 ? -0.227 4.184 2.404 1 98.94 212 VAL B N 1
ATOM 4172 C CA . VAL B 1 212 ? -0.616 5.387 3.135 1 98.94 212 VAL B CA 1
ATOM 4173 C C . VAL B 1 212 ? -1.472 6.281 2.238 1 98.94 212 VAL B C 1
ATOM 4175 O O . VAL B 1 212 ? -2.473 6.844 2.688 1 98.94 212 VAL B O 1
ATOM 4178 N N . ARG B 1 213 ? -1.08 6.387 1.012 1 98.81 213 ARG B N 1
ATOM 4179 C CA . ARG B 1 213 ? -1.847 7.191 0.064 1 98.81 213 ARG B CA 1
ATOM 4180 C C . ARG B 1 213 ? -3.266 6.652 -0.087 1 98.81 213 ARG B C 1
ATOM 4182 O O . ARG B 1 213 ? -4.238 7.398 0.049 1 98.81 213 ARG B O 1
ATOM 4189 N N . ASN B 1 214 ? -3.369 5.363 -0.402 1 98.81 214 ASN B N 1
ATOM 4190 C CA . ASN B 1 214 ? -4.676 4.754 -0.628 1 98.81 214 ASN B CA 1
ATOM 4191 C C . ASN B 1 214 ? -5.543 4.809 0.625 1 98.81 214 ASN B C 1
ATOM 4193 O O . ASN B 1 214 ? -6.738 5.102 0.546 1 98.81 214 ASN B O 1
ATOM 4197 N N . PHE B 1 215 ? -4.918 4.551 1.785 1 98.88 215 PHE B N 1
ATOM 4198 C CA . PHE B 1 215 ? -5.57 4.633 3.088 1 98.88 215 PHE B CA 1
ATOM 4199 C C . PHE B 1 215 ? -6.152 6.02 3.316 1 98.88 215 PHE B C 1
ATOM 4201 O O . PHE B 1 215 ? -7.324 6.156 3.676 1 98.88 215 PHE B O 1
ATOM 4208 N N . THR B 1 216 ? -5.383 7.039 2.988 1 98.88 216 THR B N 1
ATOM 4209 C CA . THR B 1 216 ? -5.746 8.43 3.238 1 98.88 216 THR B CA 1
ATOM 4210 C C . THR B 1 216 ? -6.906 8.852 2.344 1 98.88 216 THR B C 1
ATOM 4212 O O . THR B 1 216 ? -7.895 9.414 2.824 1 98.88 216 THR B O 1
ATOM 4215 N N . LEU B 1 217 ? -6.797 8.523 1.083 1 98.5 217 LEU B N 1
ATOM 4216 C CA . LEU B 1 217 ? -7.793 8.977 0.119 1 98.5 217 LEU B CA 1
ATOM 4217 C C . LEU B 1 217 ? -9.133 8.297 0.357 1 98.5 217 LEU B C 1
ATOM 4219 O O . LEU B 1 217 ? -10.188 8.914 0.183 1 98.5 217 LEU B O 1
ATOM 4223 N N . ALA B 1 218 ? -9.094 7.016 0.726 1 98.69 218 ALA B N 1
ATOM 4224 C CA . ALA B 1 218 ? -10.328 6.324 1.067 1 98.69 218 ALA B CA 1
ATOM 4225 C C . ALA B 1 218 ? -10.961 6.918 2.324 1 98.69 218 ALA B C 1
ATOM 4227 O O . ALA B 1 218 ? -12.18 7.129 2.375 1 98.69 218 ALA B O 1
ATOM 4228 N N . LEU B 1 219 ? -10.133 7.203 3.268 1 98.38 219 LEU B N 1
ATOM 4229 C CA . LEU B 1 219 ? -10.602 7.742 4.535 1 98.38 219 LEU B CA 1
ATOM 4230 C C . LEU B 1 219 ? -11.203 9.133 4.344 1 98.38 219 LEU B C 1
ATOM 4232 O O . LEU B 1 219 ? -12.156 9.5 5.035 1 98.38 219 LEU B O 1
ATOM 4236 N N . GLN B 1 220 ? -10.641 9.906 3.449 1 97.44 220 GLN B N 1
ATOM 4237 C CA . GLN B 1 220 ? -11.188 11.219 3.119 1 97.44 220 GLN B CA 1
ATOM 4238 C C . GLN B 1 220 ? -12.672 11.133 2.787 1 97.44 220 GLN B C 1
ATOM 4240 O O . GLN B 1 220 ? -13.469 11.938 3.268 1 97.44 220 GLN B O 1
ATOM 4245 N N . HIS B 1 221 ? -12.961 10.164 1.988 1 96 221 HIS B N 1
ATOM 4246 C CA . HIS B 1 221 ? -14.336 9.969 1.557 1 96 221 HIS B CA 1
ATOM 4247 C C . HIS B 1 221 ? -15.234 9.57 2.729 1 96 221 HIS B C 1
ATOM 4249 O O . HIS B 1 221 ? -16.375 10.039 2.83 1 96 221 HIS B O 1
ATOM 4255 N N . GLU B 1 222 ? -14.742 8.789 3.619 1 96.5 222 GLU B N 1
ATOM 4256 C CA . GLU B 1 222 ? -15.523 8.289 4.746 1 96.5 222 GLU B CA 1
ATOM 4257 C C . GLU B 1 222 ? -15.758 9.391 5.781 1 96.5 222 GLU B C 1
ATOM 4259 O O . GLU B 1 222 ? -16.781 9.406 6.457 1 96.5 222 GLU B O 1
ATOM 4264 N N . LEU B 1 223 ? -14.82 10.328 5.871 1 97.06 223 LEU B N 1
ATOM 4265 C CA . LEU B 1 223 ? -14.828 11.234 7.012 1 97.06 223 LEU B CA 1
ATOM 4266 C C . LEU B 1 223 ? -15.469 12.57 6.641 1 97.06 223 LEU B C 1
ATOM 4268 O O . LEU B 1 223 ? -15.828 13.352 7.52 1 97.06 223 LEU B O 1
ATOM 4272 N N . GLU B 1 224 ? -15.625 12.789 5.391 1 93.69 224 GLU B N 1
ATOM 4273 C CA . GLU B 1 224 ? -16.141 14.062 4.891 1 93.69 224 GLU B CA 1
ATOM 4274 C C . GLU B 1 224 ? -17.5 14.391 5.5 1 93.69 224 GLU B C 1
ATOM 4276 O O . GLU B 1 224 ? -17.719 15.508 5.961 1 93.69 224 GLU B O 1
ATOM 4281 N N . PRO B 1 225 ? -18.359 13.398 5.633 1 94.31 225 PRO B N 1
ATOM 4282 C CA . PRO B 1 225 ? -19.688 13.703 6.188 1 94.31 225 PRO B CA 1
ATOM 4283 C C . PRO B 1 225 ? -19.625 14.094 7.664 1 94.31 225 PRO B C 1
ATOM 4285 O O . PRO B 1 225 ? -20.594 14.641 8.203 1 94.31 225 PRO B O 1
ATOM 4288 N N . PHE B 1 226 ? -18.562 13.891 8.312 1 96.25 226 PHE B N 1
ATOM 4289 C CA . PHE B 1 226 ? -18.453 14.148 9.742 1 96.25 226 PHE B CA 1
ATOM 4290 C C . PHE B 1 226 ? -17.656 15.422 10.008 1 96.25 226 PHE B C 1
ATOM 4292 O O . PHE B 1 226 ? -17.297 15.711 11.148 1 96.25 226 PHE B O 1
ATOM 4299 N N . GLY B 1 227 ? -17.281 16.109 8.93 1 95.19 227 GLY B N 1
ATOM 4300 C CA . GLY B 1 227 ? -16.578 17.375 9.086 1 95.19 227 GLY B CA 1
ATOM 4301 C C . GLY B 1 227 ? -15.117 17.188 9.492 1 95.19 227 GLY B C 1
ATOM 4302 O O . GLY B 1 227 ? -14.508 18.109 10.055 1 95.19 227 GLY B O 1
ATOM 4303 N N . ILE B 1 228 ? -14.609 16.016 9.344 1 97.75 228 ILE B N 1
ATOM 4304 C CA . ILE B 1 228 ? -13.219 15.727 9.664 1 97.75 228 ILE B CA 1
ATOM 4305 C C . ILE B 1 228 ? -12.367 15.844 8.398 1 97.75 228 ILE B C 1
ATOM 4307 O O . ILE B 1 228 ? -12.68 15.234 7.375 1 97.75 228 ILE B O 1
ATOM 4311 N N . THR B 1 229 ? -11.352 16.688 8.477 1 97.75 229 THR B N 1
ATOM 4312 C CA . THR B 1 229 ? -10.414 16.859 7.367 1 97.75 229 THR B CA 1
ATOM 4313 C C . THR B 1 229 ? -9.375 15.742 7.359 1 97.75 229 THR B C 1
ATOM 4315 O O . THR B 1 229 ? -8.812 15.406 8.398 1 97.75 229 THR B O 1
ATOM 4318 N N . CYS B 1 230 ? -9.188 15.109 6.277 1 98.25 230 CYS B N 1
ATOM 4319 C CA . CYS B 1 230 ? -8.109 14.148 6.051 1 98.25 230 CYS B CA 1
ATOM 4320 C C . CYS B 1 230 ? -7.227 14.594 4.891 1 98.25 230 CYS B C 1
ATOM 4322 O O . CYS B 1 230 ? -7.68 14.641 3.744 1 98.25 230 CYS B O 1
ATOM 4324 N N . GLN B 1 231 ? -6.008 14.961 5.188 1 98.56 231 GLN B N 1
ATOM 4325 C CA . GLN B 1 231 ? -5.121 15.523 4.176 1 98.56 231 GLN B CA 1
ATOM 4326 C C . GLN B 1 231 ? -3.967 14.578 3.867 1 98.56 231 GLN B C 1
ATOM 4328 O O . GLN B 1 231 ? -3.373 13.992 4.777 1 98.56 231 GLN B O 1
ATOM 4333 N N . LEU B 1 232 ? -3.736 14.367 2.602 1 98.69 232 LEU B N 1
ATOM 4334 C CA . LEU B 1 232 ? -2.562 13.648 2.123 1 98.69 232 LEU B CA 1
ATOM 4335 C C . LEU B 1 232 ? -1.434 14.609 1.778 1 98.69 232 LEU B C 1
ATOM 4337 O O . LEU B 1 232 ? -1.622 15.539 0.985 1 98.69 232 LEU B O 1
ATOM 4341 N N . VAL B 1 233 ? -0.296 14.461 2.404 1 98.75 233 VAL B N 1
ATOM 4342 C CA . VAL B 1 233 ? 0.905 15.227 2.086 1 98.75 233 VAL B CA 1
ATOM 4343 C C . VAL B 1 233 ? 1.975 14.297 1.518 1 98.75 233 VAL B C 1
ATOM 4345 O O . VAL B 1 233 ? 2.363 13.32 2.162 1 98.75 233 VAL B O 1
ATOM 4348 N N . SER B 1 234 ? 2.436 14.578 0.329 1 98.38 234 SER B N 1
ATOM 4349 C CA . SER B 1 234 ? 3.363 13.695 -0.366 1 98.38 234 SER B CA 1
ATOM 4350 C C . SER B 1 234 ? 4.66 14.414 -0.718 1 98.38 234 SER B C 1
ATOM 4352 O O . SER B 1 234 ? 4.871 14.805 -1.87 1 98.38 234 SER B O 1
ATOM 4354 N N . PRO B 1 235 ? 5.543 14.477 0.25 1 98.31 235 PRO B N 1
ATOM 4355 C CA . PRO B 1 235 ? 6.824 15.125 -0.044 1 98.31 235 PRO B CA 1
ATOM 4356 C C . PRO B 1 235 ? 7.641 14.359 -1.082 1 98.31 235 PRO B C 1
ATOM 4358 O O . PRO B 1 235 ? 7.512 13.133 -1.2 1 98.31 235 PRO B O 1
ATOM 4361 N N . LEU B 1 236 ? 8.398 15.125 -1.872 1 97.69 236 LEU B N 1
ATOM 4362 C CA . LEU B 1 236 ? 9.539 14.531 -2.557 1 97.69 236 LEU B CA 1
ATOM 4363 C C . LEU B 1 236 ? 10.812 14.695 -1.734 1 97.69 236 LEU B C 1
ATOM 4365 O O . LEU B 1 236 ? 10.781 14.602 -0.505 1 97.69 236 LEU B O 1
ATOM 4369 N N . TYR B 1 237 ? 11.961 14.789 -2.305 1 96.75 237 TYR B N 1
ATOM 4370 C CA . TYR B 1 237 ? 13.188 14.82 -1.515 1 96.75 237 TYR B CA 1
ATOM 4371 C C . TYR B 1 237 ? 13.273 16.109 -0.699 1 96.75 237 TYR B C 1
ATOM 4373 O O . TYR B 1 237 ? 13.102 17.203 -1.234 1 96.75 237 TYR B O 1
ATOM 4381 N N . VAL B 1 238 ? 13.406 15.992 0.562 1 97.06 238 VAL B N 1
ATOM 4382 C CA . VAL B 1 238 ? 13.656 17.062 1.521 1 97.06 238 VAL B CA 1
ATOM 4383 C C . VAL B 1 238 ? 14.977 16.812 2.246 1 97.06 238 VAL B C 1
ATOM 4385 O O . VAL B 1 238 ? 15.305 15.664 2.568 1 97.06 238 VAL B O 1
ATOM 4388 N N . THR B 1 239 ? 15.766 17.828 2.488 1 95.75 239 THR B N 1
ATOM 4389 C CA . THR B 1 239 ? 17.031 17.625 3.191 1 95.75 239 THR B CA 1
ATOM 4390 C C . THR B 1 239 ? 16.781 17.25 4.652 1 95.75 239 THR B C 1
ATOM 4392 O O . THR B 1 239 ? 16.578 18.125 5.496 1 95.75 239 THR B O 1
ATOM 4395 N N . THR B 1 240 ? 16.766 16.016 4.926 1 93.5 240 THR B N 1
ATOM 4396 C CA . THR B 1 240 ? 16.594 15.43 6.254 1 93.5 240 THR B CA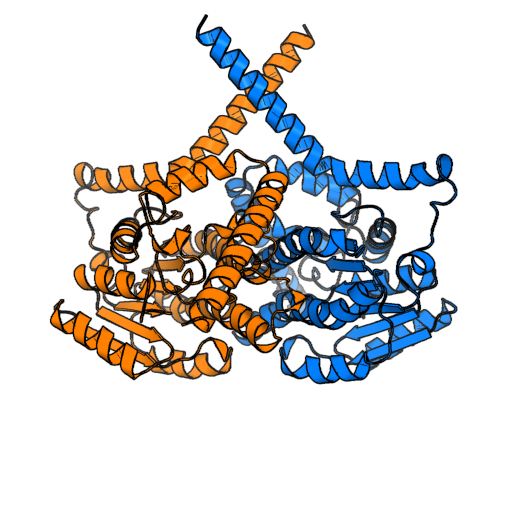 1
ATOM 4397 C C . THR B 1 240 ? 17.547 14.25 6.445 1 93.5 240 THR B C 1
ATOM 4399 O O . THR B 1 240 ? 18.172 13.789 5.488 1 93.5 240 THR B O 1
ATOM 4402 N N . LYS B 1 241 ? 17.594 13.781 7.68 1 87.94 241 LYS B N 1
ATOM 4403 C CA . LYS B 1 241 ? 18.453 12.648 8 1 87.94 241 LYS B CA 1
ATOM 4404 C C . LYS B 1 241 ? 18.094 11.422 7.172 1 87.94 241 LYS B C 1
ATOM 4406 O O . LYS B 1 241 ? 18.953 10.602 6.848 1 87.94 241 LYS B O 1
ATOM 4411 N N . MET B 1 242 ? 16.859 11.273 6.719 1 85.44 242 MET B N 1
ATOM 4412 C CA . MET B 1 242 ? 16.359 10.141 5.938 1 85.44 242 MET B CA 1
ATOM 4413 C C . MET B 1 242 ? 17.094 10.039 4.605 1 85.44 242 MET B C 1
ATOM 4415 O O . MET B 1 242 ? 17.188 8.961 4.023 1 85.44 242 MET B O 1
ATOM 4419 N N . ASN B 1 243 ? 17.594 11.141 4.137 1 89.44 243 ASN B N 1
ATOM 4420 C CA . ASN B 1 243 ? 18.219 11.188 2.818 1 89.44 243 ASN B CA 1
ATOM 4421 C C . ASN B 1 243 ? 19.719 11.367 2.914 1 89.44 243 ASN B C 1
ATOM 4423 O O . ASN B 1 243 ? 20.375 11.719 1.931 1 89.44 243 ASN B O 1
ATOM 4427 N N . GLN B 1 244 ? 20.344 11.086 4.043 1 90.19 244 GLN B N 1
ATOM 4428 C CA . GLN B 1 244 ? 21.766 11.312 4.32 1 90.19 244 GLN B CA 1
ATOM 4429 C C . GLN B 1 244 ? 22.641 10.391 3.488 1 90.19 244 GLN B C 1
ATOM 4431 O O . GLN B 1 244 ? 23.844 10.625 3.35 1 90.19 244 GLN B O 1
ATOM 4436 N N . TYR B 1 245 ? 22.078 9.398 2.877 1 88.94 245 TYR B N 1
ATOM 4437 C CA . TYR B 1 245 ? 22.844 8.445 2.082 1 88.94 245 TYR B CA 1
ATOM 4438 C C . TYR B 1 245 ? 23.312 9.078 0.776 1 88.94 245 TYR B C 1
ATOM 4440 O O . TYR B 1 245 ? 24.141 8.5 0.06 1 88.94 245 TYR B O 1
ATOM 4448 N N . SER B 1 246 ? 22.844 10.273 0.515 1 91.19 246 SER B N 1
ATOM 4449 C CA . SER B 1 246 ? 23.188 10.953 -0.729 1 91.19 246 SER B CA 1
ATOM 4450 C C . SER B 1 246 ? 23.672 12.375 -0.463 1 91.19 246 SER B C 1
ATOM 4452 O O . SER B 1 246 ? 22.906 13.219 0.018 1 91.19 246 SER B O 1
ATOM 4454 N N . THR B 1 247 ? 24.859 12.641 -0.889 1 89.69 247 THR B N 1
ATOM 4455 C CA . THR B 1 247 ? 25.391 13.992 -0.769 1 89.69 247 THR B CA 1
ATOM 4456 C C . THR B 1 247 ? 24.656 14.961 -1.69 1 89.69 247 THR B C 1
ATOM 4458 O O . THR B 1 247 ? 24.453 16.125 -1.345 1 89.69 247 THR B O 1
ATOM 4461 N N . THR B 1 248 ? 24.281 14.422 -2.783 1 89.69 248 THR B N 1
ATOM 4462 C CA . THR B 1 248 ? 23.531 15.219 -3.754 1 89.69 248 THR B CA 1
ATOM 4463 C C . THR B 1 248 ? 22.234 15.719 -3.154 1 89.69 248 THR B C 1
ATOM 4465 O O . THR B 1 248 ? 21.891 16.906 -3.273 1 89.69 248 THR B O 1
ATOM 4468 N N . LEU B 1 249 ? 21.516 14.883 -2.506 1 89.88 249 LEU B N 1
ATOM 4469 C CA . LEU B 1 249 ? 20.25 15.242 -1.886 1 89.88 249 LEU B CA 1
ATOM 4470 C C . LEU B 1 249 ? 20.469 16.203 -0.717 1 89.88 249 LEU B C 1
ATOM 4472 O O . LEU B 1 249 ? 19.656 17.109 -0.491 1 89.88 249 LEU B O 1
ATOM 4476 N N . MET B 1 250 ? 21.578 16.062 -0.047 1 90.88 250 MET B N 1
ATOM 4477 C CA . MET B 1 250 ? 21.844 16.859 1.149 1 90.88 250 MET B CA 1
ATOM 4478 C C . MET B 1 250 ? 22.312 18.25 0.777 1 90.88 250 MET B C 1
ATOM 4480 O O . MET B 1 250 ? 22.281 19.172 1.61 1 90.88 250 MET B O 1
ATOM 4484 N N . GLU B 1 251 ? 22.75 18.406 -0.443 1 91.44 251 GLU B N 1
ATOM 4485 C CA . GLU B 1 251 ? 23.141 19.719 -0.925 1 91.44 251 GLU B CA 1
ATOM 4486 C C . GLU B 1 251 ? 21.938 20.656 -1.005 1 91.44 251 GLU B C 1
ATOM 4488 O O . GLU B 1 251 ? 22.078 21.875 -0.911 1 91.44 251 GLU B O 1
ATOM 4493 N N . GLY B 1 252 ? 20.797 20.047 -1.174 1 92.56 252 GLY B N 1
ATOM 4494 C CA . GLY B 1 252 ? 19.578 20.828 -1.245 1 92.56 252 GLY B CA 1
ATOM 4495 C C . GLY B 1 252 ? 19.391 21.531 -2.576 1 92.56 252 GLY B C 1
ATOM 4496 O O . GLY B 1 252 ? 19.953 21.109 -3.59 1 92.56 252 GLY B O 1
ATOM 4497 N N . GLY B 1 253 ? 18.5 22.531 -2.641 1 91.12 253 GLY B N 1
ATOM 4498 C CA . GLY B 1 253 ? 18.188 23.281 -3.848 1 91.12 253 GLY B CA 1
ATOM 4499 C C . GLY B 1 253 ? 16.703 23.578 -3.99 1 91.12 253 GLY B C 1
ATOM 4500 O O . GLY B 1 253 ? 15.93 23.344 -3.062 1 91.12 253 GLY B O 1
ATOM 4501 N N . VAL B 1 254 ? 16.375 24.141 -5.102 1 92.56 254 VAL B N 1
ATOM 4502 C CA . VAL B 1 254 ? 15 24.594 -5.355 1 92.56 254 VAL B CA 1
ATOM 4503 C C . VAL B 1 254 ? 14.055 23.391 -5.324 1 92.56 254 VAL B C 1
ATOM 4505 O O . VAL B 1 254 ? 12.906 23.516 -4.871 1 92.56 254 VAL B O 1
ATOM 4508 N N . PHE B 1 255 ? 14.508 22.234 -5.711 1 94.69 255 PHE B N 1
ATOM 4509 C CA . PHE B 1 255 ? 13.656 21.062 -5.801 1 94.69 255 PHE B CA 1
ATOM 4510 C C . PHE B 1 255 ? 13.852 20.156 -4.59 1 94.69 255 PHE B C 1
ATOM 4512 O O . PHE B 1 255 ? 13.195 19.125 -4.469 1 94.69 255 PHE B O 1
ATOM 4519 N N . ILE B 1 256 ? 14.75 20.531 -3.707 1 96.88 256 ILE B N 1
ATOM 4520 C CA . ILE B 1 256 ? 14.992 19.812 -2.467 1 96.88 256 ILE B CA 1
ATOM 4521 C C . ILE B 1 256 ? 15.062 20.781 -1.3 1 96.88 256 ILE B C 1
ATOM 4523 O O . ILE B 1 256 ? 16.156 21.109 -0.808 1 96.88 256 ILE B O 1
ATOM 4527 N N . PRO B 1 257 ? 13.961 21.219 -0.839 1 96.81 257 PRO B N 1
ATOM 4528 C CA . PRO B 1 257 ? 13.93 22.188 0.253 1 96.81 257 PRO B CA 1
ATOM 4529 C C . PRO B 1 257 ? 14.398 21.609 1.582 1 96.81 257 PRO B C 1
ATOM 4531 O O . PRO B 1 257 ? 14.484 20.391 1.728 1 96.81 257 PRO B O 1
ATOM 4534 N N . ASN B 1 258 ? 14.766 22.516 2.461 1 96.56 258 ASN B N 1
ATOM 4535 C CA . ASN B 1 258 ? 15.031 22.062 3.822 1 96.56 258 ASN B CA 1
ATOM 4536 C C . ASN B 1 258 ? 13.742 21.828 4.598 1 96.56 258 ASN B C 1
ATOM 4538 O O . ASN B 1 258 ? 12.664 22.234 4.156 1 96.56 258 ASN B O 1
ATOM 4542 N N . ALA B 1 259 ? 13.836 21.203 5.703 1 97.44 259 ALA B N 1
ATOM 4543 C CA . ALA B 1 259 ? 12.672 20.766 6.473 1 97.44 259 ALA B CA 1
ATOM 4544 C C . ALA B 1 259 ? 11.852 21.969 6.949 1 97.44 259 ALA B C 1
ATOM 4546 O O . ALA B 1 259 ? 10.617 21.922 6.957 1 97.44 259 ALA B O 1
ATOM 4547 N N . GLU B 1 260 ? 12.477 23.016 7.344 1 97.25 260 GLU B N 1
ATOM 4548 C CA . GLU B 1 260 ? 11.797 24.188 7.871 1 97.25 260 GLU B CA 1
ATOM 4549 C C . GLU B 1 260 ? 10.922 24.844 6.801 1 97.25 260 GLU B C 1
ATOM 4551 O O . GLU B 1 260 ? 9.734 25.062 7.016 1 97.25 2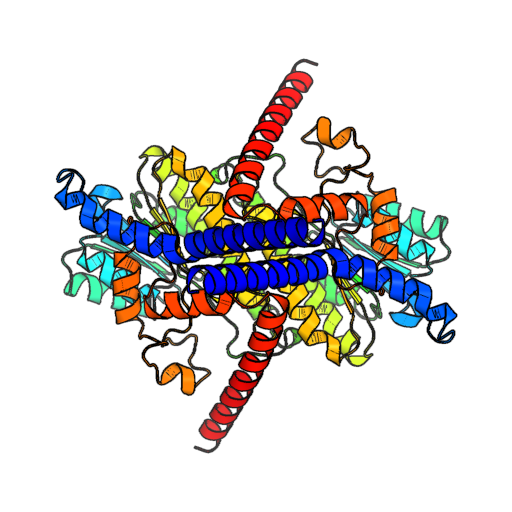60 GLU B O 1
ATOM 4556 N N . SER B 1 261 ? 11.555 25.125 5.637 1 97.06 261 SER B N 1
ATOM 4557 C CA . SER B 1 261 ? 10.82 25.734 4.527 1 97.06 261 SER B CA 1
ATOM 4558 C C . SER B 1 261 ? 9.695 24.828 4.051 1 97.06 261 SER B C 1
ATOM 4560 O O . SER B 1 261 ? 8.602 25.297 3.74 1 97.06 261 SER B O 1
ATOM 4562 N N . TYR B 1 262 ? 9.961 23.578 4.004 1 98.06 262 TYR B N 1
ATOM 4563 C CA . TYR B 1 262 ? 8.953 22.609 3.588 1 98.06 262 TYR B CA 1
ATOM 4564 C C . TYR B 1 262 ? 7.762 22.641 4.535 1 98.06 262 TYR B C 1
ATOM 4566 O O . TYR B 1 262 ? 6.613 22.734 4.094 1 98.06 262 TYR B O 1
ATOM 4574 N N . ALA B 1 263 ? 8.023 22.562 5.844 1 98.06 263 ALA B N 1
ATOM 4575 C CA . ALA B 1 263 ? 6.965 22.469 6.844 1 98.06 263 ALA B CA 1
ATOM 4576 C C . ALA B 1 263 ? 6.102 23.719 6.863 1 98.06 263 ALA B C 1
ATOM 4578 O O . ALA B 1 263 ? 4.895 23.656 7.105 1 98.06 263 ALA B O 1
ATOM 4579 N N . LYS B 1 264 ? 6.707 24.875 6.629 1 97.44 264 LYS B N 1
ATOM 4580 C CA . LYS B 1 264 ? 5.957 26.125 6.582 1 97.44 264 LYS B CA 1
ATOM 4581 C C . LYS B 1 264 ? 4.863 26.078 5.52 1 97.44 264 LYS B C 1
ATOM 4583 O O . LYS B 1 264 ? 3.707 26.391 5.793 1 97.44 264 LYS B O 1
ATOM 4588 N N . PHE B 1 265 ? 5.254 25.594 4.371 1 96.25 265 PHE B N 1
ATOM 4589 C CA . PHE B 1 265 ? 4.297 25.5 3.275 1 96.25 265 PHE B CA 1
ATOM 4590 C C . PHE B 1 265 ? 3.291 24.375 3.531 1 96.25 265 PHE B C 1
ATOM 4592 O O . PHE B 1 265 ? 2.104 24.531 3.236 1 96.25 265 PHE B O 1
ATOM 4599 N N . ALA B 1 266 ? 3.781 23.281 3.998 1 97.56 266 ALA B N 1
ATOM 4600 C CA . ALA B 1 266 ? 2.92 22.125 4.258 1 97.56 266 ALA B CA 1
ATOM 4601 C C . ALA B 1 266 ? 1.828 22.469 5.266 1 97.56 266 ALA B C 1
ATOM 4603 O O . ALA B 1 266 ? 0.65 22.188 5.039 1 97.56 266 ALA B O 1
ATOM 4604 N N . VAL B 1 267 ? 2.184 23.141 6.348 1 98.12 267 VAL B N 1
ATOM 4605 C CA . VAL B 1 267 ? 1.22 23.5 7.383 1 98.12 267 VAL B CA 1
ATOM 4606 C C . VAL B 1 267 ? 0.265 24.562 6.855 1 98.12 267 VAL B C 1
ATOM 4608 O O . VAL B 1 267 ? -0.922 24.562 7.191 1 98.12 267 VAL B O 1
ATOM 4611 N N . PHE B 1 268 ? 0.788 25.438 6.004 1 96.44 268 PHE B N 1
ATOM 4612 C CA . PHE B 1 268 ? -0.042 26.469 5.387 1 96.44 268 PHE B CA 1
ATOM 4613 C C . PHE B 1 268 ? -1.178 25.844 4.59 1 96.44 268 PHE B C 1
ATOM 4615 O O . PHE B 1 268 ? -2.279 26.391 4.527 1 96.44 268 PHE B O 1
ATOM 4622 N N . SER B 1 269 ? -0.953 24.672 4.008 1 96.69 269 SER B N 1
ATOM 4623 C CA . SER B 1 269 ? -1.932 24.047 3.133 1 96.69 269 SER B CA 1
ATOM 4624 C C . SER B 1 269 ? -3.008 23.328 3.939 1 96.69 269 SER B C 1
ATOM 4626 O O . SER B 1 269 ? -4.055 22.953 3.4 1 96.69 269 SER B O 1
ATOM 4628 N N . LEU B 1 270 ? -2.744 23.109 5.238 1 97.38 270 LEU B N 1
ATOM 4629 C CA . LEU B 1 270 ? -3.688 22.375 6.07 1 97.38 270 LEU B CA 1
ATOM 4630 C C . LEU B 1 270 ? -5.02 23.109 6.164 1 97.38 270 LEU B C 1
ATOM 4632 O O . LEU B 1 270 ? -5.055 24.297 6.477 1 97.38 270 LEU B O 1
ATOM 4636 N N . GLY B 1 271 ? -6.117 22.422 5.871 1 94.44 271 GLY B N 1
ATOM 4637 C CA . GLY B 1 271 ? -7.445 23.016 5.891 1 94.44 271 GLY B CA 1
ATOM 4638 C C . GLY B 1 271 ? -7.82 23.672 4.578 1 94.44 271 GLY B C 1
ATOM 4639 O O . GLY B 1 271 ? -8.977 24.062 4.379 1 94.44 271 GLY B O 1
ATOM 4640 N N . LYS B 1 272 ? -6.84 23.797 3.68 1 95 272 LYS B N 1
ATOM 4641 C CA . LYS B 1 272 ? -7.074 24.484 2.418 1 95 272 LYS B CA 1
ATOM 4642 C C . LYS B 1 272 ? -7.102 23.516 1.248 1 95 272 LYS B C 1
ATOM 4644 O O . LYS B 1 272 ? -7.668 23.812 0.195 1 95 272 LYS B O 1
ATOM 4649 N N . THR B 1 273 ? -6.465 22.406 1.408 1 96 273 THR B N 1
ATOM 4650 C CA . THR B 1 273 ? -6.453 21.375 0.374 1 96 273 THR B CA 1
ATOM 4651 C C . THR B 1 273 ? -6.449 19.984 0.997 1 96 273 THR B C 1
ATOM 4653 O O . THR B 1 273 ? -6.027 19.812 2.143 1 96 273 THR B O 1
ATOM 4656 N N . LYS B 1 274 ? -6.945 19.031 0.227 1 96.12 274 LYS B N 1
ATOM 4657 C CA . LYS B 1 274 ? -7.051 17.656 0.716 1 96.12 274 LYS B CA 1
ATOM 4658 C C . LYS B 1 274 ? -5.832 16.844 0.305 1 96.12 274 LYS B C 1
ATOM 4660 O O . LYS B 1 274 ? -5.551 15.797 0.902 1 96.12 274 LYS B O 1
ATOM 4665 N N . ARG B 1 275 ? -5.215 17.203 -0.73 1 96.94 275 ARG B N 1
ATOM 4666 C CA . ARG B 1 275 ? -4.051 16.516 -1.281 1 96.94 275 ARG B CA 1
ATOM 4667 C C . ARG B 1 275 ? -2.986 17.516 -1.727 1 96.94 275 ARG B C 1
ATOM 4669 O O . ARG B 1 275 ? -3.283 18.469 -2.461 1 96.94 275 ARG B O 1
ATOM 4676 N N . THR B 1 276 ? -1.758 17.344 -1.271 1 97.38 276 THR B N 1
ATOM 4677 C CA . THR B 1 276 ? -0.693 18.281 -1.631 1 97.38 276 THR B CA 1
ATOM 4678 C C . THR B 1 276 ? 0.669 17.594 -1.559 1 97.38 276 THR B C 1
ATOM 4680 O O . THR B 1 276 ? 0.832 16.594 -0.852 1 97.38 276 THR B O 1
ATOM 4683 N N . THR B 1 277 ? 1.594 18.156 -2.299 1 97.5 277 THR B N 1
ATOM 4684 C CA . THR B 1 277 ? 2.975 17.703 -2.154 1 97.5 277 THR B CA 1
ATOM 4685 C C . THR B 1 277 ? 3.652 18.406 -0.984 1 97.5 277 THR B C 1
ATOM 4687 O O . THR B 1 277 ? 4.766 18.047 -0.596 1 97.5 277 THR B O 1
ATOM 4690 N N . GLY B 1 278 ? 3.051 19.375 -0.427 1 96.62 278 GLY B N 1
ATOM 4691 C CA . GLY B 1 278 ? 3.541 20.078 0.748 1 96.62 278 GLY B CA 1
ATOM 4692 C C . GLY B 1 278 ? 4.477 21.219 0.41 1 96.62 278 GLY B C 1
ATOM 4693 O O . GLY B 1 278 ? 4.82 22.031 1.279 1 96.62 278 GLY B O 1
ATOM 4694 N N . TYR B 1 279 ? 4.902 21.344 -0.854 1 96.25 279 TYR B N 1
ATOM 4695 C CA . TYR B 1 279 ? 5.844 22.359 -1.293 1 96.25 279 TYR B CA 1
ATOM 4696 C C . TYR B 1 279 ? 5.664 22.672 -2.775 1 96.25 279 TYR B C 1
ATOM 4698 O O . TYR B 1 279 ? 5.445 21.766 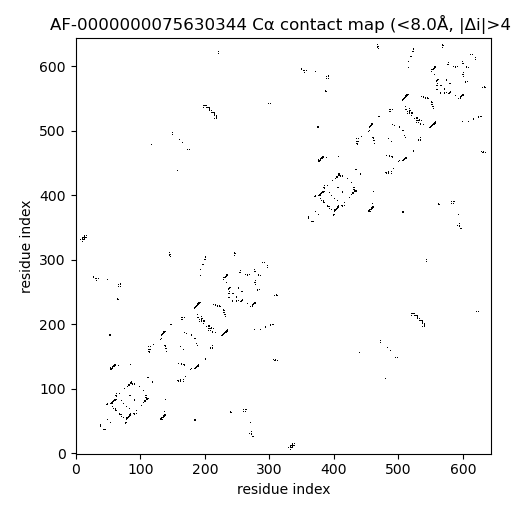-3.58 1 96.25 279 TYR B O 1
ATOM 4706 N N . TRP B 1 280 ? 5.797 23.922 -3.162 1 93.94 280 TRP B N 1
ATOM 4707 C CA . TRP B 1 280 ? 5.418 24.344 -4.508 1 93.94 280 TRP B CA 1
ATOM 4708 C C . TRP B 1 280 ? 6.297 23.672 -5.555 1 93.94 280 TRP B C 1
ATOM 4710 O O . TRP B 1 280 ? 5.805 23.219 -6.594 1 93.94 280 TRP B O 1
ATOM 4720 N N . SER B 1 281 ? 7.621 23.625 -5.352 1 96.25 281 SER B N 1
ATOM 4721 C CA . SER B 1 281 ? 8.492 23.016 -6.355 1 96.25 281 SER B CA 1
ATOM 4722 C C . SER B 1 281 ? 8.242 21.516 -6.469 1 96.25 281 SER B C 1
ATOM 4724 O O . SER B 1 281 ? 8.406 20.938 -7.547 1 96.25 281 SER B O 1
ATOM 4726 N N . HIS B 1 282 ? 7.906 20.844 -5.34 1 97.38 282 HIS B N 1
ATOM 4727 C CA . HIS B 1 282 ? 7.523 19.438 -5.391 1 97.38 282 HIS B CA 1
ATOM 4728 C C . HIS B 1 282 ? 6.277 19.234 -6.246 1 97.38 282 HIS B C 1
ATOM 4730 O O . HIS B 1 282 ? 6.133 18.203 -6.906 1 97.38 282 HIS B O 1
ATOM 4736 N N . GLY B 1 283 ? 5.332 20.281 -6.188 1 95.94 283 GLY B N 1
ATOM 4737 C CA . GLY B 1 283 ? 4.16 20.219 -7.047 1 95.94 283 GLY B CA 1
ATOM 4738 C C . GLY B 1 283 ? 4.508 20.156 -8.523 1 95.94 283 GLY B C 1
ATOM 4739 O O . GLY B 1 283 ? 3.904 19.375 -9.266 1 95.94 283 GLY B O 1
ATOM 4740 N N . ILE B 1 284 ? 5.5 20.891 -8.906 1 94.5 284 ILE B N 1
ATOM 4741 C CA . ILE B 1 284 ? 5.957 20.906 -10.297 1 94.5 284 ILE B CA 1
ATOM 4742 C C . ILE B 1 284 ? 6.574 19.547 -10.648 1 94.5 284 ILE B C 1
ATOM 4744 O O . ILE B 1 284 ? 6.262 18.969 -11.695 1 94.5 284 ILE B O 1
ATOM 4748 N N . GLN B 1 285 ? 7.434 19.078 -9.766 1 95.75 285 GLN B N 1
ATOM 4749 C CA . GLN B 1 285 ? 8.086 17.781 -9.992 1 95.75 285 GLN B CA 1
ATOM 4750 C C . GLN B 1 285 ? 7.055 16.672 -10.125 1 95.75 285 GLN B C 1
ATOM 4752 O O . GLN B 1 285 ? 7.164 15.82 -11.016 1 95.75 285 GLN B O 1
ATOM 4757 N N . TYR B 1 286 ? 6.109 16.688 -9.266 1 95.62 286 TYR B N 1
ATOM 4758 C CA . TYR B 1 286 ? 5.059 15.68 -9.258 1 95.62 286 TYR B CA 1
ATOM 4759 C C . TYR B 1 286 ? 4.246 15.727 -10.547 1 95.62 286 TYR B C 1
ATOM 4761 O O . TYR B 1 286 ? 3.945 14.688 -11.141 1 95.62 286 TYR B O 1
ATOM 4769 N N . CYS B 1 287 ? 3.93 16.922 -10.977 1 92.94 287 CYS B N 1
ATOM 4770 C CA . CYS B 1 287 ? 3.182 17.141 -12.211 1 92.94 287 CYS B CA 1
ATOM 4771 C C . CYS B 1 287 ? 3.936 16.594 -13.414 1 92.94 287 CYS B C 1
ATOM 4773 O O . CYS B 1 287 ? 3.361 15.883 -14.234 1 92.94 287 CYS B O 1
ATOM 4775 N N . VAL B 1 288 ? 5.18 16.859 -13.508 1 91.38 288 VAL B N 1
ATOM 4776 C CA . VAL B 1 288 ? 6.012 16.422 -14.633 1 91.38 288 VAL B CA 1
ATOM 4777 C C . VAL B 1 288 ? 6.129 14.898 -14.625 1 91.38 288 VAL B C 1
ATOM 4779 O O . VAL B 1 288 ? 6.051 14.266 -15.68 1 91.38 288 VAL B O 1
ATOM 4782 N N . ALA B 1 289 ? 6.289 14.328 -13.477 1 92.62 289 ALA B N 1
ATOM 4783 C CA . ALA B 1 289 ? 6.41 12.883 -13.352 1 92.62 289 ALA B CA 1
ATOM 4784 C C . ALA B 1 289 ? 5.16 12.18 -13.875 1 92.62 289 ALA B C 1
ATOM 4786 O O . ALA B 1 289 ? 5.246 11.102 -14.469 1 92.62 289 ALA B O 1
ATOM 4787 N N . GLN B 1 290 ? 4.035 12.766 -13.711 1 90.38 290 GLN B N 1
ATOM 4788 C CA . GLN B 1 290 ? 2.76 12.141 -14.047 1 90.38 290 GLN B CA 1
ATOM 4789 C C . GLN B 1 290 ? 2.535 12.117 -15.555 1 90.38 290 GLN B C 1
ATOM 4791 O O . GLN B 1 290 ? 1.607 11.461 -16.031 1 90.38 290 GLN B O 1
ATOM 4796 N N . PHE B 1 291 ? 3.434 12.766 -16.359 1 86.69 291 PHE B N 1
ATOM 4797 C CA . PHE B 1 291 ? 3.342 12.711 -17.812 1 86.69 291 PHE B CA 1
ATOM 4798 C C . PHE B 1 291 ? 3.842 11.375 -18.344 1 86.69 291 PHE B C 1
ATOM 4800 O O . PHE B 1 291 ? 3.471 10.961 -19.438 1 86.69 291 PHE B O 1
ATOM 4807 N N . ALA B 1 292 ? 4.656 10.773 -17.547 1 89.94 292 ALA B N 1
ATOM 4808 C CA . ALA B 1 292 ? 5.195 9.484 -17.969 1 89.94 292 ALA B CA 1
ATOM 4809 C C . ALA B 1 292 ? 4.332 8.336 -17.453 1 89.94 292 ALA B C 1
ATOM 4811 O O . ALA B 1 292 ? 3.832 8.383 -16.328 1 89.94 292 ALA B O 1
ATOM 4812 N N . PRO B 1 293 ? 4.109 7.359 -18.375 1 91.5 293 PRO B N 1
ATOM 4813 C CA . PRO B 1 293 ? 3.387 6.188 -17.875 1 91.5 293 PRO B CA 1
ATOM 4814 C C . PRO B 1 293 ? 4.121 5.484 -16.734 1 91.5 293 PRO B C 1
ATOM 4816 O O . PRO B 1 293 ? 5.328 5.664 -16.562 1 91.5 293 PRO B O 1
ATOM 4819 N N . GLU B 1 294 ? 3.428 4.754 -15.938 1 93.75 294 GLU B N 1
ATOM 4820 C CA . GLU B 1 294 ? 3.941 4.145 -14.719 1 93.75 294 GLU B CA 1
ATOM 4821 C C . GLU B 1 294 ? 5.152 3.264 -15.008 1 93.75 294 GLU B C 1
ATOM 4823 O O . GLU B 1 294 ? 6.125 3.264 -14.242 1 93.75 294 GLU B O 1
ATOM 4828 N N . TRP B 1 295 ? 5.105 2.416 -16.078 1 92.75 295 TRP B N 1
ATOM 4829 C CA . TRP B 1 295 ? 6.219 1.523 -16.391 1 92.75 295 TRP B CA 1
ATOM 4830 C C . TRP B 1 295 ? 7.504 2.314 -16.625 1 92.75 295 TRP B C 1
ATOM 4832 O O . TRP B 1 295 ? 8.586 1.895 -16.203 1 92.75 295 TRP B O 1
ATOM 4842 N N . ALA B 1 296 ? 7.379 3.461 -17.281 1 94.75 296 ALA B N 1
ATOM 4843 C CA . ALA B 1 296 ? 8.539 4.312 -17.531 1 94.75 296 ALA B CA 1
ATOM 4844 C C . ALA B 1 296 ? 9.055 4.934 -16.234 1 94.75 296 ALA B C 1
ATOM 4846 O O . ALA B 1 296 ? 10.266 4.988 -16 1 94.75 296 ALA B O 1
ATOM 4847 N N . ARG B 1 297 ? 8.133 5.355 -15.398 1 96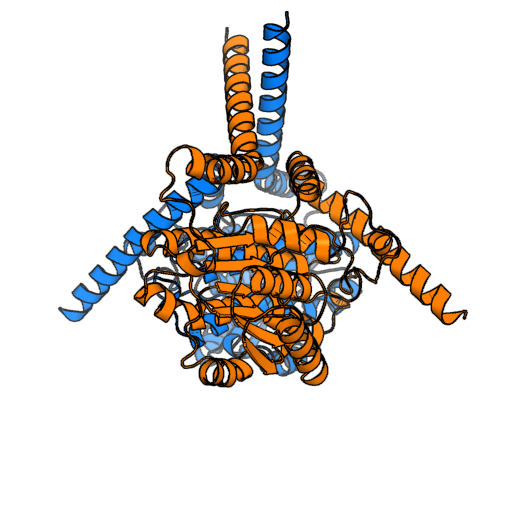.81 297 ARG B N 1
ATOM 4848 C CA . ARG B 1 297 ? 8.523 5.926 -14.117 1 96.81 297 ARG B CA 1
ATOM 4849 C C . ARG B 1 297 ? 9.234 4.891 -13.25 1 96.81 297 ARG B C 1
ATOM 4851 O O . ARG B 1 297 ? 10.164 5.227 -12.516 1 96.81 297 ARG B O 1
ATOM 4858 N N . THR B 1 298 ? 8.781 3.668 -13.328 1 97.31 298 THR B N 1
ATOM 4859 C CA . THR B 1 298 ? 9.398 2.586 -12.562 1 97.31 298 THR B CA 1
ATOM 4860 C C . THR B 1 298 ? 10.836 2.355 -13.016 1 97.31 298 THR B C 1
ATOM 4862 O O . THR B 1 298 ? 11.742 2.234 -12.18 1 97.31 298 THR B O 1
ATOM 4865 N N . ILE B 1 299 ? 11.078 2.365 -14.312 1 96.75 299 ILE B N 1
ATOM 4866 C CA . ILE B 1 299 ? 12.414 2.174 -14.859 1 96.75 299 ILE B CA 1
ATOM 4867 C C . ILE B 1 299 ? 13.305 3.348 -14.469 1 96.75 299 ILE B C 1
ATOM 4869 O O . ILE B 1 299 ? 14.43 3.15 -14.008 1 96.75 299 ILE B O 1
ATOM 4873 N N . ILE B 1 300 ? 12.789 4.539 -14.617 1 96.94 300 ILE B N 1
ATOM 4874 C CA . ILE B 1 300 ? 13.531 5.75 -14.289 1 96.94 300 ILE B CA 1
ATOM 4875 C C . ILE B 1 300 ? 13.867 5.758 -12.805 1 96.94 300 ILE B C 1
ATOM 4877 O O . ILE B 1 300 ? 15 6.055 -12.414 1 96.94 300 ILE B O 1
ATOM 4881 N N . GLY B 1 301 ? 12.883 5.441 -11.945 1 97.25 301 GLY B N 1
ATOM 4882 C CA . GLY B 1 301 ? 13.109 5.363 -10.508 1 97.25 301 GLY B CA 1
ATOM 4883 C C . GLY B 1 301 ? 14.156 4.336 -10.125 1 97.25 301 GLY B C 1
ATOM 4884 O O . GLY B 1 301 ? 15 4.594 -9.266 1 97.25 301 GLY B O 1
ATOM 4885 N N . GLY B 1 302 ? 14.102 3.158 -10.75 1 97.44 302 GLY B N 1
ATOM 4886 C CA . GLY B 1 302 ? 15.109 2.141 -10.508 1 97.44 302 GLY B CA 1
ATOM 4887 C C . GLY B 1 302 ? 16.516 2.588 -10.883 1 97.44 302 GLY B C 1
ATOM 4888 O O . GLY B 1 302 ? 17.469 2.338 -10.141 1 97.44 302 GLY B O 1
ATOM 4889 N N . THR B 1 303 ? 16.641 3.256 -11.992 1 97.19 303 THR B N 1
ATOM 4890 C CA . THR B 1 303 ? 17.938 3.756 -12.461 1 97.19 303 THR B CA 1
ATOM 4891 C C . THR B 1 303 ? 18.469 4.824 -11.516 1 97.19 303 THR B C 1
ATOM 4893 O O . THR B 1 303 ? 19.656 4.824 -11.172 1 97.19 303 THR B O 1
ATOM 4896 N N . MET B 1 304 ? 17.578 5.711 -11.133 1 96.12 304 MET B N 1
ATOM 4897 C CA . MET B 1 304 ? 17.953 6.75 -10.18 1 96.12 304 MET B CA 1
ATOM 4898 C C . MET B 1 304 ? 18.453 6.141 -8.867 1 96.12 304 MET B C 1
ATOM 4900 O O . MET B 1 304 ? 19.453 6.594 -8.305 1 96.12 304 MET B O 1
ATOM 4904 N N . ASN B 1 305 ? 17.828 5.113 -8.375 1 97 305 ASN B N 1
ATOM 4905 C CA . ASN B 1 305 ? 18.172 4.488 -7.102 1 97 305 ASN B CA 1
ATOM 4906 C C . ASN B 1 305 ? 19.516 3.752 -7.195 1 97 305 ASN B C 1
ATOM 4908 O O . ASN B 1 305 ? 20.25 3.68 -6.215 1 97 305 ASN B O 1
ATOM 4912 N N . LYS B 1 306 ? 19.812 3.258 -8.359 1 96.44 306 LYS B N 1
ATOM 4913 C CA . LYS B 1 306 ? 21.141 2.668 -8.555 1 96.44 306 LYS B CA 1
ATOM 4914 C C . LYS B 1 306 ? 22.234 3.725 -8.438 1 96.44 306 LYS B C 1
ATOM 4916 O O . LYS B 1 306 ? 23.312 3.451 -7.91 1 96.44 306 LYS B O 1
ATOM 4921 N N . VAL B 1 307 ? 21.938 4.918 -8.953 1 96 307 VAL B N 1
ATOM 4922 C CA . VAL B 1 307 ? 22.875 6.023 -8.852 1 96 307 VAL B CA 1
ATOM 4923 C C . VAL B 1 307 ? 23.062 6.406 -7.383 1 96 307 VAL B C 1
ATOM 4925 O O . VAL B 1 307 ? 24.203 6.586 -6.922 1 96 307 VAL B O 1
ATOM 4928 N N . PHE B 1 308 ? 21.953 6.496 -6.641 1 95.5 308 PHE B N 1
ATOM 4929 C CA . PHE B 1 308 ? 22.016 6.824 -5.223 1 95.5 308 PHE B CA 1
ATOM 4930 C C . PHE B 1 308 ? 22.781 5.754 -4.457 1 95.5 308 PHE B C 1
ATOM 4932 O O . PHE B 1 308 ? 23.5 6.059 -3.502 1 95.5 308 PHE B O 1
ATOM 4939 N N . ARG B 1 309 ? 22.609 4.531 -4.828 1 95.38 309 ARG B N 1
ATOM 4940 C CA . ARG B 1 309 ? 23.328 3.43 -4.215 1 95.38 309 ARG B CA 1
ATOM 4941 C C . ARG B 1 309 ? 24.844 3.592 -4.41 1 95.38 309 ARG B C 1
ATOM 4943 O O . ARG B 1 309 ? 25.609 3.391 -3.479 1 95.38 309 ARG B O 1
ATOM 4950 N N . LYS B 1 310 ? 25.219 3.926 -5.617 1 95.38 310 LYS B N 1
ATOM 4951 C CA . LYS B 1 310 ? 26.641 4.152 -5.914 1 95.38 310 LYS B CA 1
ATOM 4952 C C . LYS B 1 310 ? 27.188 5.297 -5.07 1 95.38 310 LYS B C 1
ATOM 4954 O O . LYS B 1 310 ? 28.312 5.215 -4.57 1 95.38 310 LYS B O 1
ATOM 4959 N N . GLU B 1 311 ? 26.406 6.328 -4.945 1 94 311 GLU B N 1
ATOM 4960 C CA . GLU B 1 311 ? 26.828 7.461 -4.121 1 94 311 GLU B CA 1
ATOM 4961 C C . GLU B 1 311 ? 27.047 7.039 -2.67 1 94 311 GLU B C 1
ATOM 4963 O O . GLU B 1 311 ? 28 7.473 -2.027 1 94 311 GLU B O 1
ATOM 4968 N N . TYR B 1 312 ? 26.156 6.25 -2.156 1 93.94 312 TYR B N 1
ATOM 4969 C CA . TYR B 1 312 ? 26.266 5.773 -0.781 1 93.94 312 TYR B CA 1
ATOM 4970 C C . TYR B 1 312 ? 27.562 5.012 -0.562 1 93.94 312 TYR B C 1
ATOM 4972 O O . TYR B 1 312 ? 28.266 5.258 0.414 1 93.94 312 TYR B O 1
ATOM 4980 N N . TYR B 1 313 ? 27.844 4.121 -1.464 1 94.31 313 TYR B N 1
ATOM 4981 C CA . TYR B 1 313 ? 29.078 3.332 -1.329 1 94.31 313 TYR B CA 1
ATOM 4982 C C . TYR B 1 313 ? 30.312 4.211 -1.468 1 94.31 313 TYR B C 1
ATOM 4984 O O . TYR B 1 313 ? 31.328 3.979 -0.805 1 94.31 313 TYR B O 1
ATOM 4992 N N . ALA B 1 314 ? 30.219 5.207 -2.322 1 93.5 314 ALA B N 1
ATOM 4993 C CA . ALA B 1 314 ? 31.328 6.148 -2.467 1 93.5 314 ALA B CA 1
ATOM 4994 C C . ALA B 1 314 ? 31.562 6.922 -1.174 1 93.5 314 ALA B C 1
ATOM 4996 O O . ALA B 1 314 ? 32.719 7.156 -0.782 1 93.5 314 ALA B O 1
ATOM 4997 N N . GLN B 1 315 ? 30.484 7.281 -0.529 1 92.12 315 GLN B N 1
ATOM 4998 C CA . GLN B 1 315 ? 30.562 7.992 0.741 1 92.12 315 GLN B CA 1
ATOM 4999 C C . GLN B 1 315 ? 31.172 7.105 1.83 1 92.12 315 GLN B C 1
ATOM 5001 O O . GLN B 1 315 ? 31.938 7.574 2.662 1 92.12 315 GLN B O 1
ATOM 5006 N N . GLN B 1 316 ? 30.75 5.848 1.868 1 91.69 316 GLN B N 1
ATOM 5007 C CA . GLN B 1 316 ? 31.266 4.918 2.871 1 91.69 316 GLN B CA 1
ATOM 5008 C C . GLN B 1 316 ? 32.75 4.691 2.695 1 91.69 316 GLN B C 1
ATOM 5010 O O . GLN B 1 316 ? 33.5 4.578 3.678 1 91.69 316 GLN B O 1
ATOM 5015 N N . LYS B 1 317 ? 33.156 4.625 1.49 1 91.31 317 LYS B N 1
ATOM 5016 C CA . LYS B 1 317 ? 34.594 4.453 1.196 1 91.31 317 LYS B CA 1
ATOM 5017 C C . LYS B 1 317 ? 35.406 5.68 1.623 1 91.31 317 LYS B C 1
ATOM 5019 O O . LYS B 1 317 ? 36.5 5.547 2.182 1 91.31 317 LYS B O 1
ATOM 5024 N N . ALA B 1 318 ? 34.875 6.754 1.349 1 89.06 318 ALA B N 1
ATOM 5025 C CA . ALA B 1 318 ? 35.562 8 1.71 1 89.06 318 ALA B CA 1
ATOM 5026 C C . ALA B 1 318 ? 35.656 8.156 3.225 1 89.06 318 ALA B C 1
ATOM 5028 O O . ALA B 1 318 ? 36.656 8.656 3.74 1 89.06 318 ALA B O 1
ATOM 5029 N N . ALA B 1 319 ? 34.656 7.801 3.951 1 86.25 319 ALA B N 1
ATOM 5030 C CA . ALA B 1 319 ? 34.625 7.906 5.406 1 86.25 319 ALA B CA 1
ATOM 5031 C C . ALA B 1 319 ? 35.656 6.957 6.047 1 86.25 319 ALA B C 1
ATOM 5033 O O . ALA B 1 319 ? 36.219 7.262 7.102 1 86.25 319 ALA B O 1
ATOM 5034 N N . LYS B 1 320 ? 35.812 5.77 5.367 1 83 320 LYS B N 1
ATOM 5035 C CA . LYS B 1 320 ? 36.75 4.797 5.875 1 83 320 LYS B CA 1
ATOM 5036 C C . LYS B 1 320 ? 38.188 5.25 5.602 1 83 320 LYS B C 1
ATOM 5038 O O . LYS B 1 320 ? 39.125 4.887 6.336 1 83 320 LYS B O 1
ATOM 5043 N N . ALA B 1 321 ? 38.344 5.895 4.648 1 76.5 321 ALA B N 1
ATOM 5044 C CA . ALA B 1 321 ? 39.688 6.371 4.301 1 76.5 321 ALA B CA 1
ATOM 5045 C C . ALA B 1 321 ? 40.094 7.539 5.195 1 76.5 321 ALA B C 1
ATOM 5047 O O . ALA B 1 321 ? 41.281 7.832 5.336 1 76.5 321 ALA B O 1
ATOM 5048 N N . LYS B 1 322 ? 39.312 8.031 5.949 1 62.44 322 LYS B N 1
ATOM 5049 C CA . LYS B 1 322 ? 39.656 9.109 6.875 1 62.44 322 LYS B CA 1
ATOM 5050 C C . LYS B 1 322 ? 39.875 8.578 8.281 1 62.44 322 LYS B C 1
ATOM 5052 O O . LYS B 1 322 ? 40.75 9.07 9 1 62.44 322 LYS B O 1
#

Secondary structure (DSSP, 8-state):
-HHHHHHHHHHHHHHHHHHHHHHHHHHHHHHHHHHHHHHHH-GGG---HHHHH-SEEEEES-SSHHHHHHHHHHHHTT-EEEEEES-HHHHHHHHHHHHHHSS--EEEEE--GGG-TTHHHHHHHHHTT--EEEEEE------SS---GGGS-HHHHHHHIIIIIIHHHHHHHHHHHHHHHHT-EEEEEE--GGGGS--TTSHHHHHHHHHHHHHHHHHHHHHGGGTEEEEEE-----BSGGGTT-HHHHH-BTTB-BHHHHHHHHHHHBTTBSEE-SSHHHHHHHHHHTTS-HHHHHHHHHHHHHHHHHHHHHHHHHHHH-/-HHHHHHHHHHHHHHHHHHHHHHHHHHHHHHHHHHHHHHHH-GGG---HHHHH-SEEEEES-SSHHHHHHHHHHHHTT-EEEEEES-HHHHHHHHHHHHHHSS--EEEEE--GGG-TTHHHHHHHHHTT--EEEEEE------SS---GGGS-HHHHHHHIIIIIIHHHHHHHHHHHHHHHHT-EEEEEE--GGGGS--TTSHHHHHHHHHHHHHHHHHHHHHGGGTEEEEEE-----BSGGGTT-HHHHH-BTTB-BHHHHHHHHHHHBTTBSEE-SSHHHHHHHHHHTTS-HHHHHHHHHHHHHHHHHHHHHHHHHHHH-